Protein AF-A0A0S3UA49-F1 (afdb_monomer_lite)

Foldseek 3Di:
DPQDPLVVLCVLLVHDLPDDLVVLVVSLVVSLVVCVVVVNPVVNVVNVSSSVVSVVVCVVPPPDDDVLLVVLVVLVVVVVAADKDWDDDQLEIEIEGADPDDPVVVLLSVLSVLPDPDPSHQKYKYFHAVDPPRTPDIDMDGRDDCDPQCVDLLHLLNLVCLLVVQVVLLVVLVVCVVVVVCVPPQVLLLLQLLLVLLVLLQLLQQWDWDRDSQNDIDIDLDHDVCSLVVLLVVLVVQLVLCVVVVQVVSNVVSVVSNVSSCCNHPVDDSLVSVLSSLVRRLLSLAPVLLCLLLLLNGDGRVVVSSSPVSNVSPNSSSNSLNVSQVQLVCCVVVNDPDQADGPVPDNPHCPHSVNCCCVVVVQDPCNVSVVSNVSSVVSVVVSVVSSVVSNCVSCVVVCSNVVSDDD

Sequence (407 aa):
MNEMPLEQCYALLEVHPESSIADLDTAYSKKVMEKIQQGAKQEKVLLKAAYDRIREEIYRSTPSASPLVEQITKLLQQLDPEPFHVKLQADTIQIFFKTNSKADYADFIYQQLSGLELPEIKSIVIYGMRSTKSVIWKKQFEIDAISEDDCNPYSFKNRYILLLAFPVAICTSVLFQSLGFTRVLLFPFQLWVHEVGHAVVAWFSGRRAIPLPFGWTNVALERSLFVYFGILFLLGLLFYAGWKEKKRSTMIFAVICTILQFVMTWIQSAYHFEMWLSFGGIGGEFYLSALMIAGFYFQLPNYWRWDFWRYPFIIVGANTFWAAFSRWQQIKKGTESIPWGSLLFGDGDAGGDMNQLSEVYNWSDQKIIGTYNALGSTCFIILISLYIFFAIKHRRWIIDRISSKPL

Radius of gyration: 34.03 Å; chains: 1; bounding box: 88×43×89 Å

Secondary structure (DSSP, 8-state):
-PPPPHHHHHHHHT--TT--HHHHHHHHHHHHHHHHHTT-TTHHHHHHHHHHHHHHHHHHHS-S--HHHHHHHHHHHHT-PSSEEEEEETTEEEEEEE-SS-THHHHHHHHHHTTS--TT--EEEEEEEEETTEEEEEEEEE-----HHHH-TT-TT-HHHHHHHHHHHHHHHHHHHHTTHIIIIIHHHHHHHHHHHHHHHHHHTTEEEEEETTTEEEEEEEE-HHHHHHHHHHHHHHHHHHHHTT-HHHHHHHHHHHHHHHIIIIIS-HHHHHHHHHHHHHHHHHHHHHHHHHHTTS---GGG-HHHHHHHHHHHHHHHHHHHHHHHHHHHTTSS----SBTTTBTT-TTSHHHIIIIIT---HHHHHHHHHHHHHHHHHHHHHHHHHHHHHHHHHHHHHHTTS--

pLDDT: mean 89.66, std 11.5, range [32.97, 98.62]

Structure (mmCIF, N/CA/C/O backbone):
data_AF-A0A0S3UA49-F1
#
_entry.id   AF-A0A0S3UA49-F1
#
loop_
_atom_site.group_PDB
_atom_site.id
_atom_site.type_symbol
_atom_site.label_atom_id
_atom_site.label_alt_id
_atom_site.label_comp_id
_atom_site.label_asym_id
_atom_site.label_entity_id
_atom_site.label_seq_id
_atom_site.pdbx_PDB_ins_code
_atom_site.Cartn_x
_atom_site.Cartn_y
_atom_site.Cartn_z
_atom_site.occupancy
_atom_site.B_iso_or_equiv
_atom_site.auth_seq_id
_atom_site.auth_comp_id
_atom_site.auth_asym_id
_atom_site.auth_atom_id
_atom_site.pdbx_PDB_model_num
ATOM 1 N N . MET A 1 1 ? -48.559 12.223 52.505 1.00 51.22 1 MET A N 1
ATOM 2 C CA . MET A 1 1 ? -48.539 10.751 52.638 1.00 51.22 1 MET A CA 1
ATOM 3 C C . MET A 1 1 ? -47.518 10.447 53.711 1.00 51.22 1 MET A C 1
ATOM 5 O O . MET A 1 1 ? -46.383 10.865 53.538 1.00 51.22 1 MET A O 1
ATOM 9 N N . ASN A 1 2 ? -47.942 9.853 54.827 1.00 50.31 2 ASN A N 1
ATOM 10 C CA . ASN A 1 2 ? -47.048 9.465 55.921 1.00 50.31 2 ASN A CA 1
ATOM 11 C C . ASN A 1 2 ? -45.896 8.619 55.366 1.00 50.31 2 ASN A C 1
ATOM 13 O O . ASN A 1 2 ? -46.142 7.749 54.528 1.00 50.31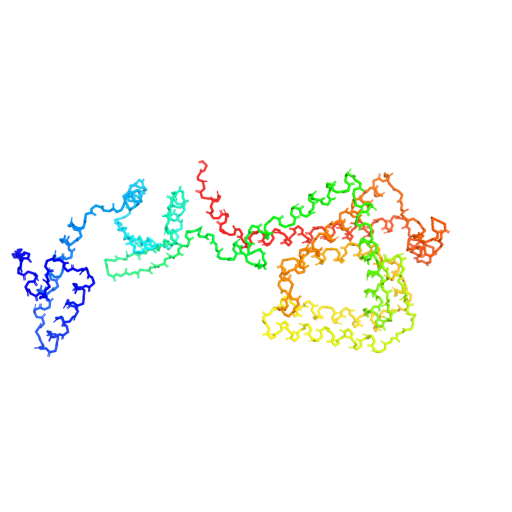 2 ASN A O 1
ATOM 17 N N . GLU A 1 3 ? -44.663 8.903 55.785 1.00 79.25 3 GLU A N 1
ATOM 18 C CA . GLU A 1 3 ? -43.505 8.102 55.393 1.00 79.25 3 GLU A CA 1
ATOM 19 C C . GLU A 1 3 ? -43.732 6.656 55.846 1.00 79.25 3 GLU A C 1
ATOM 21 O O . GLU A 1 3 ? -43.885 6.381 57.036 1.00 79.25 3 GLU A O 1
ATOM 26 N N . MET A 1 4 ? -43.823 5.739 54.882 1.00 90.62 4 MET A N 1
ATOM 27 C CA . MET A 1 4 ? -43.950 4.312 55.158 1.00 90.62 4 MET A CA 1
ATOM 28 C C . MET A 1 4 ? -42.634 3.837 55.803 1.00 90.62 4 MET A C 1
ATOM 30 O O . MET A 1 4 ? -41.568 4.111 55.239 1.00 90.62 4 MET A O 1
ATOM 34 N N . PRO A 1 5 ? -42.670 3.157 56.964 1.00 95.19 5 PRO A N 1
ATOM 35 C CA . PRO A 1 5 ? -41.487 2.558 57.570 1.00 95.19 5 PRO A CA 1
ATOM 36 C C . PRO A 1 5 ? -40.769 1.633 56.585 1.00 95.19 5 PRO A C 1
ATOM 38 O O . PRO A 1 5 ? -41.410 0.901 55.832 1.00 95.19 5 PRO A O 1
ATOM 41 N N . LEU A 1 6 ? -39.436 1.640 56.605 1.00 94.38 6 LEU A N 1
ATOM 42 C CA . LEU A 1 6 ? -38.617 0.902 55.641 1.00 94.38 6 LEU A CA 1
ATOM 43 C C . LEU A 1 6 ? -38.917 -0.611 55.646 1.00 94.38 6 LEU A C 1
ATOM 45 O O . LEU A 1 6 ? -39.001 -1.238 54.593 1.00 94.38 6 LEU A O 1
ATOM 49 N N . GLU A 1 7 ? -39.169 -1.170 56.830 1.00 95.69 7 GLU A N 1
ATOM 50 C CA . GLU A 1 7 ? -39.585 -2.564 57.027 1.00 95.69 7 GLU A CA 1
ATOM 51 C C . GLU A 1 7 ? -40.903 -2.886 56.309 1.00 95.69 7 GLU A C 1
ATOM 53 O O . GLU A 1 7 ? -41.040 -3.949 55.704 1.00 95.69 7 GLU A O 1
ATOM 58 N N . GLN A 1 8 ? -41.856 -1.946 56.304 1.00 96.12 8 GLN A N 1
ATOM 59 C CA . GLN A 1 8 ? -43.115 -2.111 55.575 1.00 96.12 8 GLN A CA 1
ATOM 60 C C . GLN A 1 8 ? -42.888 -2.085 54.066 1.00 96.12 8 GLN A C 1
ATOM 62 O O . GLN A 1 8 ? -43.547 -2.831 53.349 1.00 96.12 8 GLN A O 1
ATOM 67 N N . CYS A 1 9 ? -41.942 -1.282 53.574 1.00 96.50 9 CYS A N 1
ATOM 68 C CA . CYS A 1 9 ? -41.587 -1.282 52.158 1.00 96.50 9 CYS A CA 1
ATOM 69 C C . CYS A 1 9 ? -41.008 -2.641 51.727 1.00 96.50 9 CYS A C 1
ATOM 71 O O . CYS A 1 9 ? -41.436 -3.180 50.703 1.00 96.50 9 CYS A O 1
ATOM 73 N N . TYR A 1 10 ? -40.081 -3.209 52.511 1.00 96.25 10 TYR A N 1
ATOM 74 C CA . TYR A 1 10 ? -39.505 -4.537 52.253 1.00 96.25 10 TYR A CA 1
ATOM 75 C C . TYR A 1 10 ? -40.566 -5.640 52.288 1.00 96.25 10 TYR A C 1
ATOM 77 O O . TYR A 1 10 ? -40.627 -6.461 51.373 1.00 96.25 10 TYR A O 1
ATOM 85 N N . ALA A 1 11 ? -41.459 -5.609 53.282 1.00 96.56 11 ALA A N 1
ATOM 86 C CA . ALA A 1 11 ? -42.574 -6.547 53.375 1.00 96.56 11 ALA A CA 1
ATOM 87 C C . ALA A 1 11 ? -43.544 -6.422 52.186 1.00 96.56 11 ALA A C 1
ATOM 89 O O . ALA A 1 11 ? -43.982 -7.434 51.645 1.00 96.56 11 ALA A O 1
ATOM 90 N N . LEU A 1 12 ? -43.844 -5.197 51.736 1.00 96.56 12 LEU A N 1
ATOM 91 C CA . LEU A 1 12 ? -44.766 -4.946 50.623 1.00 96.56 12 LEU A CA 1
ATOM 92 C C . LEU A 1 12 ? -44.251 -5.518 49.294 1.00 96.56 12 LEU A C 1
ATOM 94 O O . LEU A 1 12 ? -45.041 -5.96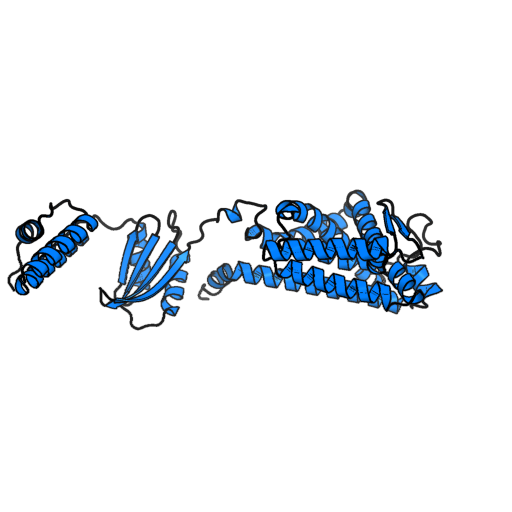4 48.459 1.00 96.56 12 LEU A O 1
ATOM 98 N N . LEU A 1 13 ? -42.933 -5.487 49.086 1.00 96.31 13 LEU A N 1
ATOM 99 C CA . LEU A 1 13 ? -42.292 -6.021 47.885 1.00 96.31 13 LEU A CA 1
ATOM 100 C C . LEU A 1 13 ? -41.832 -7.476 48.040 1.00 96.31 13 LEU A C 1
ATOM 102 O O . LEU A 1 13 ? -41.443 -8.071 47.039 1.00 96.31 13 LEU A O 1
ATOM 106 N N . GLU A 1 14 ? -41.935 -8.052 49.242 1.00 96.75 14 GLU A N 1
ATOM 107 C CA . GLU A 1 14 ? -41.420 -9.385 49.595 1.00 96.75 14 GLU A CA 1
ATOM 108 C C . GLU A 1 14 ? -39.914 -9.523 49.302 1.00 96.75 14 GLU A C 1
ATOM 110 O O . GLU A 1 14 ? -39.449 -10.529 48.769 1.00 96.75 14 GLU A O 1
ATOM 115 N N . VAL A 1 15 ? -39.144 -8.482 49.635 1.00 96.56 15 VAL A N 1
ATOM 116 C CA . VAL A 1 15 ? -37.699 -8.395 49.379 1.00 96.56 15 VAL A CA 1
ATOM 117 C C . VAL A 1 15 ? -36.949 -8.350 50.710 1.00 96.56 15 VAL A C 1
ATOM 119 O O . VAL A 1 15 ? -37.355 -7.636 51.623 1.00 96.56 15 VAL A O 1
ATOM 122 N N . HIS A 1 16 ? -35.853 -9.101 50.835 1.00 95.00 16 HIS A N 1
ATOM 123 C CA . HIS A 1 16 ? -35.013 -9.089 52.039 1.00 95.00 16 HIS A CA 1
ATOM 124 C C . HIS A 1 16 ? -34.188 -7.784 52.116 1.00 95.00 16 HIS A C 1
ATOM 126 O O . HIS A 1 16 ? -33.762 -7.307 51.061 1.00 95.00 16 HIS A O 1
ATOM 132 N N . PRO A 1 17 ? -33.883 -7.228 53.307 1.00 92.94 17 PRO A N 1
ATOM 133 C CA . PRO A 1 17 ? -33.062 -6.015 53.445 1.00 92.94 17 PRO A CA 1
ATOM 134 C C . PRO A 1 17 ? -31.682 -6.072 52.769 1.00 92.94 17 PRO A C 1
ATOM 136 O O . PRO A 1 17 ? -31.127 -5.041 52.411 1.00 92.94 17 PRO A O 1
ATOM 139 N N . GLU A 1 18 ? -31.147 -7.276 52.563 1.00 89.62 18 GLU A N 1
ATOM 140 C CA . GLU A 1 18 ? -29.844 -7.521 51.920 1.00 89.62 18 GLU A CA 1
ATOM 141 C C . GLU A 1 18 ? -29.938 -7.780 50.404 1.00 89.62 18 GLU A C 1
ATOM 143 O O . GLU A 1 18 ? -28.960 -8.175 49.772 1.00 89.62 18 GLU A O 1
ATOM 148 N N . SER A 1 19 ? -31.117 -7.614 49.803 1.00 88.31 19 SER A N 1
ATOM 149 C CA . SER A 1 19 ? -31.326 -7.956 48.392 1.00 88.31 19 SER A CA 1
ATOM 150 C C . SER A 1 19 ? -30.636 -6.968 47.453 1.00 88.31 19 SER A C 1
ATOM 152 O O . SER A 1 19 ? -30.579 -5.765 47.718 1.00 88.31 19 SER A O 1
ATOM 154 N N . SER A 1 20 ? -30.160 -7.458 46.306 1.00 87.38 20 SER A N 1
ATOM 155 C CA . SER A 1 20 ? -29.539 -6.596 45.302 1.00 87.38 20 SER A CA 1
ATOM 156 C C . SER A 1 20 ? -30.573 -5.691 44.612 1.00 87.38 20 SER A C 1
ATOM 158 O O . SER A 1 20 ? -31.773 -5.972 44.595 1.00 87.38 20 SER A O 1
ATOM 160 N N . ILE A 1 21 ? -30.111 -4.617 43.958 1.00 84.19 21 ILE A N 1
ATOM 161 C CA . ILE A 1 21 ? -30.983 -3.751 43.137 1.00 84.19 21 ILE A CA 1
ATOM 162 C C . ILE A 1 21 ? -31.698 -4.565 42.042 1.00 84.19 21 ILE A C 1
ATOM 164 O O . ILE A 1 21 ? -32.850 -4.285 41.725 1.00 84.19 21 ILE A O 1
ATOM 168 N N . ALA A 1 22 ? -31.041 -5.588 41.485 1.00 78.88 22 ALA A N 1
ATOM 169 C CA . ALA A 1 22 ? -31.638 -6.442 40.460 1.00 78.88 22 ALA A CA 1
ATOM 170 C C . ALA A 1 22 ? -32.787 -7.299 41.019 1.00 78.88 22 ALA A C 1
ATOM 172 O O . ALA A 1 22 ? -33.819 -7.461 40.360 1.00 78.88 22 ALA A O 1
ATOM 173 N N . ASP A 1 23 ? -32.641 -7.795 42.248 1.00 87.38 23 ASP A N 1
ATOM 174 C CA . ASP A 1 23 ? -33.689 -8.551 42.939 1.00 87.38 23 ASP A CA 1
ATOM 175 C C . ASP A 1 23 ? -34.878 -7.644 43.269 1.00 87.38 23 ASP A C 1
ATOM 177 O O . ASP A 1 23 ? -36.029 -8.017 43.034 1.00 87.38 23 ASP A O 1
ATOM 181 N N . LEU A 1 24 ? -34.604 -6.411 43.711 1.00 93.94 24 LEU A N 1
ATOM 182 C CA . LEU A 1 24 ? -35.623 -5.391 43.954 1.00 93.94 24 LEU A CA 1
ATOM 183 C C . LEU A 1 24 ? -36.402 -5.036 42.675 1.00 93.94 24 LEU A C 1
ATOM 185 O O . LEU A 1 24 ? -37.633 -4.977 42.699 1.00 93.94 24 LEU A O 1
ATOM 189 N N . ASP A 1 25 ? -35.707 -4.824 41.552 1.00 87.69 25 ASP A N 1
ATOM 190 C CA . ASP A 1 25 ? -36.321 -4.528 40.249 1.00 87.69 25 ASP A CA 1
ATOM 191 C C . ASP A 1 25 ? -37.218 -5.681 39.771 1.00 87.69 25 ASP A C 1
ATOM 193 O O . ASP A 1 25 ? -38.322 -5.461 39.251 1.00 87.69 25 ASP A O 1
ATOM 197 N N . THR A 1 26 ? -36.763 -6.917 39.984 1.00 89.19 26 THR A N 1
ATOM 198 C CA . THR A 1 26 ? -37.496 -8.135 39.625 1.00 89.19 26 THR A CA 1
ATOM 199 C C . THR A 1 26 ? -38.751 -8.292 40.482 1.00 89.19 26 THR A C 1
ATOM 201 O O . THR A 1 26 ? -39.846 -8.493 39.945 1.00 89.19 26 THR A O 1
ATOM 204 N N . ALA A 1 27 ? -38.624 -8.132 41.801 1.00 94.44 27 ALA A N 1
ATOM 205 C CA . ALA A 1 27 ? -39.733 -8.226 42.744 1.00 94.44 27 ALA A CA 1
ATOM 206 C C . ALA A 1 27 ? -40.791 -7.142 42.497 1.00 94.44 27 ALA A C 1
ATOM 208 O O . ALA A 1 27 ? -41.986 -7.438 42.421 1.00 94.44 27 ALA A O 1
ATOM 209 N N . TYR A 1 28 ? -40.359 -5.900 42.261 1.00 96.75 28 TYR A N 1
ATOM 210 C CA . TYR A 1 28 ? -41.252 -4.803 41.898 1.00 96.75 28 TYR A CA 1
ATOM 211 C C . TYR A 1 28 ? -42.020 -5.092 40.608 1.00 96.75 28 TYR A C 1
ATOM 213 O O . TYR A 1 28 ? -43.247 -4.971 40.574 1.00 96.75 28 TYR A O 1
ATOM 221 N N . SER A 1 29 ? -41.321 -5.519 39.554 1.00 90.88 29 SER A N 1
ATOM 222 C CA . SER A 1 29 ? -41.944 -5.829 38.264 1.00 90.88 29 SER A CA 1
ATOM 223 C C . SER A 1 29 ? -42.976 -6.950 38.394 1.00 90.88 29 SER A C 1
ATOM 225 O O . SER A 1 29 ? -44.087 -6.829 37.872 1.00 90.88 29 SER A O 1
ATOM 227 N N . LYS A 1 30 ? -42.652 -8.003 39.157 1.00 96.12 30 LYS A N 1
ATOM 228 C CA . LYS A 1 30 ? -43.561 -9.116 39.449 1.00 96.12 30 LYS A CA 1
ATOM 229 C C . LYS A 1 30 ? -44.818 -8.642 40.189 1.00 96.12 30 LYS A C 1
ATOM 231 O O . LYS A 1 30 ? -45.927 -8.875 39.706 1.00 96.12 30 LYS A O 1
ATOM 236 N N . LYS A 1 31 ? -44.664 -7.906 41.296 1.00 96.19 31 LYS A N 1
ATOM 237 C CA . LYS A 1 31 ? -45.794 -7.400 42.097 1.00 96.19 31 LYS A CA 1
ATOM 238 C C . LYS A 1 31 ? -46.681 -6.437 41.320 1.00 96.19 31 LYS A C 1
ATOM 240 O O . LYS A 1 31 ? -47.905 -6.510 41.408 1.00 96.19 31 LYS A O 1
ATOM 245 N N . VAL A 1 32 ? -46.094 -5.555 40.513 1.00 95.62 32 VAL A N 1
ATOM 246 C CA . VAL A 1 32 ? -46.871 -4.643 39.664 1.00 95.62 32 VAL A CA 1
ATOM 247 C C . VAL A 1 32 ? -47.720 -5.418 38.654 1.00 95.62 32 VAL A C 1
ATOM 249 O O . VAL A 1 32 ? -48.882 -5.063 38.459 1.00 95.62 32 VAL A O 1
ATOM 252 N N . MET A 1 33 ? -47.186 -6.478 38.041 1.00 92.88 33 MET A N 1
ATOM 253 C CA . MET A 1 33 ? -47.937 -7.302 37.086 1.00 92.88 33 MET A CA 1
ATOM 254 C C . MET A 1 33 ? -49.081 -8.076 37.753 1.00 92.88 33 MET A C 1
ATOM 256 O O . MET A 1 33 ? -50.195 -8.064 37.228 1.00 92.88 33 MET A O 1
ATOM 260 N N . GLU A 1 34 ? -48.852 -8.662 38.931 1.00 95.25 34 GLU A N 1
ATOM 261 C CA . GLU A 1 34 ? -49.897 -9.329 39.727 1.00 95.25 34 GLU A CA 1
ATOM 262 C C . GLU A 1 34 ? -51.054 -8.367 40.052 1.00 95.25 34 GLU A C 1
ATOM 264 O O . GLU A 1 34 ? -52.226 -8.691 39.853 1.00 95.25 34 GLU A O 1
ATOM 269 N N . LYS A 1 35 ? -50.743 -7.134 40.474 1.00 93.94 35 LYS A N 1
ATOM 270 C CA . LYS A 1 35 ? -51.767 -6.128 40.807 1.00 93.94 35 LYS A CA 1
ATOM 271 C C . LYS A 1 35 ? -52.498 -5.564 39.594 1.00 93.94 35 LYS A C 1
ATOM 273 O O . LYS A 1 35 ? -53.674 -5.212 39.704 1.00 93.94 35 LYS A O 1
ATOM 278 N N . ILE A 1 36 ? -51.850 -5.516 38.430 1.00 91.50 36 ILE A N 1
ATOM 279 C CA . ILE A 1 36 ? -52.516 -5.174 37.166 1.00 91.50 36 ILE A CA 1
ATOM 280 C C . ILE A 1 36 ? -53.540 -6.251 36.793 1.00 91.50 36 ILE A C 1
ATOM 282 O O . ILE A 1 36 ? -54.664 -5.900 36.437 1.00 91.50 36 ILE A O 1
ATOM 286 N N . GLN A 1 37 ? -53.193 -7.535 36.926 1.00 92.94 37 GLN A N 1
ATOM 287 C CA . GLN A 1 37 ? -54.120 -8.643 36.659 1.00 92.94 37 GLN A CA 1
ATOM 288 C C . GLN A 1 37 ? -55.330 -8.633 37.605 1.00 92.94 37 GLN A C 1
ATOM 290 O O . GLN A 1 37 ? -56.436 -8.966 37.193 1.00 92.94 37 GLN A O 1
ATOM 295 N N . GLN A 1 38 ? -55.138 -8.183 38.846 1.00 94.94 38 GLN A N 1
ATOM 296 C CA . GLN A 1 38 ? -56.198 -8.050 39.854 1.00 94.94 38 GLN A CA 1
ATOM 297 C C . GLN A 1 38 ? -57.037 -6.762 39.718 1.00 94.94 38 GLN A C 1
ATOM 299 O O . GLN A 1 38 ? -57.976 -6.560 40.482 1.00 94.94 38 GLN A O 1
ATOM 304 N N . GLY A 1 39 ? -56.712 -5.858 38.784 1.00 93.00 39 GLY A N 1
ATOM 305 C CA . GLY A 1 39 ? -57.428 -4.585 38.607 1.00 93.00 39 GLY A CA 1
ATOM 306 C C . GLY A 1 39 ? -57.184 -3.538 39.710 1.00 93.00 39 GLY A C 1
ATOM 307 O O . GLY A 1 39 ? -57.830 -2.487 39.719 1.00 93.00 39 GLY A O 1
ATOM 308 N N . ALA A 1 40 ? -56.228 -3.767 40.613 1.00 91.94 40 ALA A N 1
ATOM 309 C CA . ALA A 1 40 ? -55.968 -2.936 41.790 1.00 91.94 40 ALA A CA 1
ATOM 310 C C . ALA A 1 40 ? -55.097 -1.702 41.463 1.00 91.94 40 ALA A C 1
ATOM 312 O O . ALA A 1 40 ? -53.922 -1.611 41.823 1.00 91.94 40 ALA A O 1
ATOM 313 N N . LYS A 1 41 ? -55.669 -0.707 40.768 1.00 86.88 41 LYS A N 1
ATOM 314 C CA . LYS A 1 41 ? -54.930 0.497 40.321 1.00 86.88 41 LYS A CA 1
ATOM 315 C C . LYS A 1 41 ? -54.324 1.333 41.459 1.00 86.88 41 LYS A C 1
ATOM 317 O O . LYS A 1 41 ? -53.278 1.944 41.250 1.00 86.88 41 LYS A O 1
ATOM 322 N N . GLN A 1 42 ? -54.955 1.377 42.634 1.00 88.25 42 GLN A N 1
ATOM 323 C CA . GLN A 1 42 ? -54.483 2.187 43.768 1.00 88.25 42 GLN A CA 1
ATOM 324 C C . GLN A 1 42 ? -53.222 1.600 44.425 1.00 88.25 42 GLN A C 1
ATOM 326 O O . GLN A 1 42 ? -52.320 2.346 44.804 1.00 88.25 42 GLN A O 1
ATOM 331 N N . GLU A 1 43 ? -53.089 0.272 44.461 1.00 91.62 43 GLU A N 1
ATOM 332 C CA . GLU A 1 43 ? -51.942 -0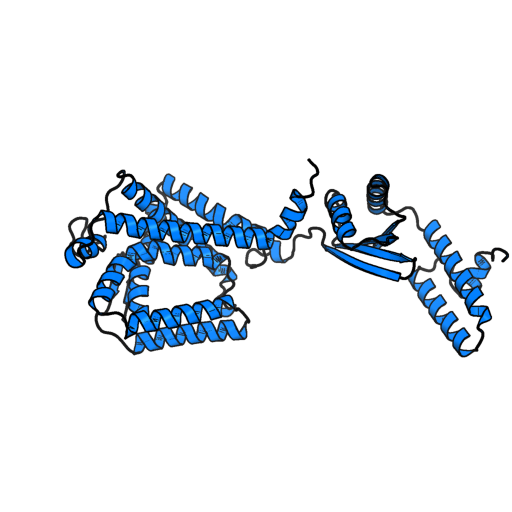.413 45.074 1.00 91.62 43 GLU A CA 1
ATOM 333 C C . GLU A 1 43 ? -50.639 -0.207 44.292 1.00 91.62 43 GLU A C 1
ATOM 335 O O . GLU A 1 43 ? -49.551 -0.208 44.866 1.00 91.62 43 GLU A O 1
ATOM 340 N N . LYS A 1 44 ? -50.732 0.086 42.989 1.00 92.44 44 LYS A N 1
ATOM 341 C CA . LYS A 1 44 ? -49.569 0.432 42.161 1.00 92.44 44 LYS A CA 1
ATOM 342 C C . LYS A 1 44 ? -48.832 1.672 42.675 1.00 92.44 44 LYS A C 1
ATOM 344 O O . LYS A 1 44 ? -47.611 1.754 42.545 1.00 92.44 44 LYS A O 1
ATOM 349 N N . VAL A 1 45 ? -49.561 2.642 43.232 1.00 92.06 45 VAL A N 1
ATOM 350 C CA . VAL A 1 45 ? -48.964 3.871 43.774 1.00 92.06 45 VAL A CA 1
ATOM 351 C C . VAL A 1 45 ? -48.159 3.555 45.036 1.00 92.06 45 VAL A C 1
ATOM 353 O O . VAL A 1 45 ? -47.043 4.050 45.176 1.00 92.06 45 VAL A O 1
ATOM 356 N N . LEU A 1 46 ? -48.679 2.671 45.894 1.00 94.19 46 LEU A N 1
ATOM 357 C CA . LEU A 1 46 ? -48.003 2.217 47.113 1.00 94.19 46 LEU A CA 1
ATOM 358 C C . LEU A 1 46 ? -46.761 1.376 46.798 1.00 94.19 46 LEU A C 1
ATOM 360 O O . LEU A 1 46 ? -45.693 1.663 47.328 1.00 94.19 46 LEU A O 1
ATOM 364 N N . LEU A 1 47 ? -46.868 0.418 45.869 1.00 95.75 47 LEU A N 1
ATOM 365 C CA . LEU A 1 47 ? -45.730 -0.394 45.417 1.00 95.75 47 LEU A CA 1
ATOM 366 C C . LEU A 1 47 ? -44.609 0.467 44.837 1.00 95.75 47 LEU A C 1
ATOM 368 O O . LEU A 1 47 ? -43.434 0.211 45.081 1.00 95.75 47 LEU A O 1
ATOM 372 N N . LYS A 1 48 ? -44.965 1.504 44.070 1.00 94.62 48 LYS A N 1
ATOM 373 C CA . LYS A 1 48 ? -43.984 2.437 43.515 1.00 94.62 48 LYS A CA 1
ATOM 374 C C . LYS A 1 48 ? -43.305 3.259 44.613 1.00 94.62 48 LYS A C 1
ATOM 376 O O . LYS A 1 48 ? -42.091 3.397 44.572 1.00 94.62 48 LYS A O 1
ATOM 381 N N . ALA A 1 49 ? -44.063 3.768 45.583 1.00 93.75 49 ALA A N 1
ATOM 382 C CA . ALA A 1 49 ? -43.498 4.518 46.703 1.00 93.75 49 ALA A CA 1
ATOM 383 C C . ALA A 1 49 ? -42.551 3.653 47.556 1.00 93.75 49 ALA A C 1
ATOM 385 O O . ALA A 1 49 ? -41.469 4.111 47.915 1.00 93.75 49 ALA A O 1
ATOM 386 N N . ALA A 1 50 ? -42.920 2.393 47.819 1.00 95.00 50 ALA A N 1
ATOM 387 C CA . ALA A 1 50 ? -42.068 1.434 48.521 1.00 95.00 50 ALA A CA 1
ATOM 388 C C . ALA A 1 50 ? -40.784 1.127 47.739 1.00 95.00 50 ALA A C 1
ATOM 390 O O . ALA A 1 50 ? -39.695 1.171 48.304 1.00 95.00 50 ALA A O 1
ATOM 391 N N . TYR A 1 51 ? -40.903 0.885 46.430 1.00 95.31 51 TYR A N 1
ATOM 392 C CA . TYR A 1 51 ? -39.759 0.649 45.550 1.00 95.31 51 TYR A CA 1
ATOM 393 C C . TYR A 1 51 ? -38.800 1.843 45.524 1.00 95.31 51 TYR A C 1
ATOM 395 O O . TYR A 1 51 ? -37.604 1.663 45.735 1.00 95.31 51 TYR A O 1
ATOM 403 N N . ASP A 1 52 ? -39.320 3.057 45.315 1.00 90.12 52 ASP A N 1
ATOM 404 C CA . ASP A 1 52 ? -38.507 4.273 45.250 1.00 90.12 52 ASP A CA 1
ATOM 405 C C . ASP A 1 52 ? -37.766 4.506 46.591 1.00 90.12 52 ASP A C 1
ATOM 407 O O . ASP A 1 52 ? -36.585 4.853 46.584 1.00 90.12 52 ASP A O 1
ATOM 411 N N . ARG A 1 53 ? -38.408 4.216 47.737 1.00 92.31 53 ARG A N 1
ATOM 412 C CA . ARG A 1 53 ? -37.814 4.360 49.080 1.00 92.31 53 ARG A CA 1
ATOM 413 C C . ARG A 1 53 ? -36.735 3.318 49.391 1.00 92.31 53 ARG A C 1
ATOM 415 O O . ARG A 1 53 ? -35.676 3.688 49.885 1.00 92.31 53 ARG A O 1
ATOM 422 N N . ILE A 1 54 ? -36.978 2.033 49.107 1.00 92.75 54 ILE A N 1
ATOM 423 C CA . ILE A 1 54 ? -35.961 0.979 49.297 1.00 92.75 54 ILE A CA 1
ATOM 424 C C . ILE A 1 54 ? -34.765 1.252 48.397 1.00 92.75 54 ILE A C 1
ATOM 426 O O . ILE A 1 54 ? -33.620 1.133 48.817 1.00 92.75 54 ILE A O 1
ATOM 430 N N . ARG A 1 55 ? -35.028 1.662 47.157 1.00 89.50 55 ARG A N 1
ATOM 431 C CA . ARG A 1 55 ? -33.981 1.994 46.203 1.00 89.50 55 ARG A CA 1
ATOM 432 C C . ARG A 1 55 ? -33.117 3.155 46.699 1.00 89.50 55 ARG A C 1
ATOM 434 O O . ARG A 1 55 ? -31.899 3.057 46.603 1.00 89.50 55 ARG A O 1
ATOM 441 N N . GLU A 1 56 ? -33.712 4.212 47.258 1.00 84.00 56 GLU A N 1
ATOM 442 C CA . GLU A 1 56 ? -32.963 5.291 47.924 1.00 84.00 56 GLU A CA 1
ATOM 443 C C . GLU A 1 56 ? -32.094 4.781 49.079 1.00 84.00 56 GLU A C 1
ATOM 445 O O . GLU A 1 56 ? -30.936 5.186 49.181 1.00 84.00 56 GLU A O 1
ATOM 450 N N . GLU A 1 57 ? -32.612 3.885 49.921 1.00 87.81 57 GLU A N 1
ATOM 451 C CA . GLU A 1 57 ? -31.848 3.349 51.051 1.00 87.81 57 GLU A CA 1
ATOM 452 C C . GLU A 1 57 ? -30.694 2.454 50.599 1.00 87.81 57 GLU A C 1
ATOM 454 O O . GLU A 1 57 ? -29.583 2.592 51.102 1.00 87.81 57 GLU A O 1
ATOM 459 N N . ILE A 1 58 ? -30.908 1.580 49.612 1.00 82.50 58 ILE A N 1
ATOM 460 C CA . ILE A 1 58 ? -29.836 0.761 49.031 1.00 82.50 58 ILE A CA 1
ATOM 461 C C . ILE A 1 58 ? -28.751 1.669 48.440 1.00 82.50 58 ILE A C 1
ATOM 463 O O . ILE A 1 58 ? -27.563 1.432 48.648 1.00 82.50 58 ILE A O 1
ATOM 467 N N . TYR A 1 59 ? -29.130 2.761 47.767 1.00 73.75 59 TYR A N 1
ATOM 468 C CA . TYR A 1 59 ? -28.156 3.739 47.276 1.00 73.75 59 TYR A CA 1
ATOM 469 C C . TYR A 1 59 ? -27.399 4.462 48.396 1.00 73.75 59 TYR A C 1
ATOM 471 O O . TYR A 1 59 ? -26.222 4.759 48.215 1.00 73.75 59 TYR A O 1
ATOM 479 N N . ARG A 1 60 ? -28.041 4.744 49.537 1.00 74.44 60 ARG A N 1
ATOM 480 C CA . ARG A 1 60 ? -27.386 5.361 50.704 1.00 74.44 60 ARG A CA 1
ATOM 481 C C . ARG A 1 60 ? -26.482 4.397 51.472 1.00 74.44 60 ARG A C 1
ATOM 483 O O . ARG A 1 60 ? -25.469 4.830 52.009 1.00 74.44 60 ARG A O 1
ATOM 490 N N . SER A 1 61 ? -26.859 3.123 51.538 1.00 69.31 61 SER A N 1
ATOM 491 C CA . SER A 1 61 ? -26.184 2.082 52.324 1.00 69.31 61 SER A CA 1
ATOM 492 C C . SER A 1 61 ? -25.101 1.331 51.552 1.00 69.31 61 SER A C 1
ATOM 494 O O . SER A 1 61 ? -24.250 0.704 52.178 1.00 69.31 61 SER A O 1
ATOM 496 N N . THR A 1 62 ? -25.076 1.422 50.217 1.00 61.22 62 THR A N 1
ATOM 497 C CA . THR A 1 62 ? -23.949 0.922 49.419 1.00 61.22 62 THR A CA 1
ATOM 498 C C . THR A 1 62 ? -22.699 1.714 49.822 1.00 61.22 62 THR A C 1
ATOM 500 O O . THR A 1 62 ? -22.656 2.921 49.563 1.00 61.22 62 THR A O 1
ATOM 503 N N . PRO A 1 63 ? -21.692 1.089 50.469 1.00 51.41 63 PRO A N 1
ATOM 504 C CA . PRO A 1 63 ? -20.525 1.799 50.963 1.00 51.41 63 PRO A CA 1
ATOM 505 C C . PRO A 1 63 ? -19.861 2.550 49.818 1.00 51.41 63 PRO A C 1
ATOM 507 O O . PRO A 1 63 ? -19.542 1.954 48.789 1.00 51.41 63 PRO A O 1
ATOM 510 N N . SER A 1 64 ? -19.729 3.861 50.031 1.00 49.62 64 SER A N 1
ATOM 511 C CA . SER A 1 64 ? -18.836 4.808 49.369 1.00 49.62 64 SER A CA 1
ATOM 512 C C . SER A 1 64 ? -18.124 4.225 48.154 1.00 49.62 64 SER A C 1
ATOM 514 O O . SER A 1 64 ? -17.101 3.560 48.298 1.00 49.62 64 SER A O 1
ATOM 516 N N . ALA A 1 65 ? -18.718 4.492 46.987 1.00 57.97 65 ALA A N 1
ATOM 517 C CA . ALA A 1 65 ? -18.072 4.685 45.697 1.00 57.97 65 ALA A CA 1
ATOM 518 C C . ALA A 1 65 ? -16.623 4.182 45.637 1.00 57.97 65 ALA A C 1
ATOM 520 O O . ALA A 1 65 ? -15.748 4.761 46.279 1.00 57.97 65 ALA A O 1
ATOM 521 N N . SER A 1 66 ? -16.372 3.162 44.801 1.00 72.56 66 SER A N 1
ATOM 522 C CA . SER A 1 66 ? -15.017 2.831 44.332 1.00 72.56 66 SER A CA 1
ATOM 523 C C . SER A 1 66 ? -14.196 4.127 44.210 1.00 72.56 66 SER A C 1
ATOM 525 O O . SER A 1 66 ? -14.736 5.092 43.658 1.00 72.56 66 SER A O 1
ATOM 527 N N . PRO A 1 67 ? -12.948 4.196 44.711 1.00 82.19 67 PRO A N 1
ATOM 528 C CA . PRO A 1 67 ? -12.140 5.422 44.708 1.00 82.19 67 PRO A CA 1
ATOM 529 C C . PRO A 1 67 ? -12.149 6.144 43.352 1.00 82.19 67 PRO A C 1
ATOM 531 O O . PRO A 1 67 ? -12.107 7.369 43.270 1.00 82.19 67 PRO A O 1
ATOM 534 N N . LEU A 1 68 ? -12.286 5.364 42.282 1.00 82.00 68 LEU A N 1
ATOM 535 C CA . LEU A 1 68 ? -12.440 5.794 40.902 1.00 82.00 68 LEU A CA 1
ATOM 536 C C . LEU A 1 68 ? -13.746 6.574 40.634 1.00 82.00 68 LEU A C 1
ATOM 538 O O . LEU A 1 68 ? -13.723 7.623 39.998 1.00 82.00 68 LEU A O 1
ATOM 542 N N . VAL A 1 69 ? -14.887 6.116 41.158 1.00 85.75 69 VAL A N 1
ATOM 543 C CA . VAL A 1 69 ? -16.171 6.839 41.098 1.00 85.75 69 VAL A CA 1
ATOM 544 C C . VAL A 1 69 ? -16.090 8.148 41.883 1.00 85.75 69 VAL A C 1
ATOM 546 O O . VAL A 1 69 ? -16.626 9.154 41.422 1.00 85.75 69 VAL A O 1
ATOM 549 N N . GLU A 1 70 ? -15.395 8.177 43.023 1.00 87.12 70 GLU A N 1
ATOM 550 C CA . GLU A 1 70 ? -15.196 9.412 43.789 1.00 87.12 70 GLU A CA 1
ATOM 551 C C . GLU A 1 70 ? -14.308 10.414 43.031 1.00 87.12 70 GLU A C 1
ATOM 553 O O . GLU A 1 70 ? -14.664 11.588 42.927 1.00 87.12 70 GLU A O 1
ATOM 558 N N . GLN A 1 71 ? -13.200 9.958 42.435 1.00 88.12 71 GLN A N 1
ATOM 559 C CA . GLN A 1 71 ? -12.334 10.793 41.591 1.00 88.12 71 GLN A CA 1
ATOM 560 C C . GLN A 1 71 ? -13.093 11.383 40.398 1.00 88.12 71 GLN A C 1
ATOM 562 O O . GLN A 1 71 ? -13.014 12.586 40.150 1.00 88.12 71 GLN A O 1
ATOM 567 N N . ILE A 1 72 ? -13.881 10.562 39.701 1.00 88.50 72 ILE A N 1
ATOM 568 C CA . ILE A 1 72 ? -14.709 11.012 38.577 1.00 88.50 72 ILE A CA 1
ATOM 569 C C . ILE A 1 72 ? -15.771 11.997 39.049 1.00 88.50 72 ILE A C 1
ATOM 571 O O . ILE A 1 72 ? -15.991 13.015 38.403 1.00 88.50 72 ILE A O 1
ATOM 575 N N . THR A 1 73 ? -16.413 11.730 40.185 1.00 88.75 73 THR A N 1
ATOM 576 C CA . THR A 1 73 ? -17.426 12.631 40.742 1.00 88.75 73 THR A CA 1
ATOM 577 C C . THR A 1 73 ? -16.817 13.982 41.110 1.00 88.75 73 THR A C 1
ATOM 579 O O . THR A 1 73 ? -17.414 15.004 40.791 1.00 88.75 73 THR A O 1
ATOM 582 N N . LYS A 1 74 ? -15.614 14.009 41.701 1.00 90.19 74 LYS A N 1
ATOM 583 C CA . LYS A 1 74 ? -14.877 15.250 41.998 1.00 90.19 74 LYS A CA 1
ATOM 584 C C . LYS A 1 74 ? -14.510 16.017 40.730 1.00 90.19 74 LYS A C 1
ATOM 586 O O . LYS A 1 74 ? -14.736 17.222 40.679 1.00 90.19 74 LYS A O 1
ATOM 591 N N . LEU A 1 75 ? -13.995 15.332 39.706 1.00 88.94 75 LEU A N 1
ATOM 592 C CA . LEU A 1 75 ? -13.684 15.956 38.417 1.00 88.94 75 LEU A CA 1
ATOM 593 C C . LEU A 1 75 ? -14.946 16.549 37.780 1.00 88.94 75 LEU A C 1
ATOM 595 O O . LEU A 1 75 ? -14.943 17.696 37.348 1.00 88.94 75 LEU A O 1
ATOM 599 N N . LEU A 1 76 ? -16.043 15.788 37.758 1.00 89.25 76 LEU A N 1
ATOM 600 C CA . LEU A 1 76 ? -17.312 16.257 37.214 1.00 89.25 76 LEU A CA 1
ATOM 601 C C . LEU A 1 76 ? -17.860 17.436 38.017 1.00 89.25 76 LEU A C 1
ATOM 603 O O . LEU A 1 76 ? -18.275 18.402 37.404 1.00 89.25 76 LEU A O 1
ATOM 607 N N . GLN A 1 77 ? -17.800 17.429 39.352 1.00 88.75 77 GLN A N 1
ATOM 608 C CA . GLN A 1 77 ? -18.217 18.572 40.180 1.00 88.75 77 GLN A CA 1
ATOM 609 C C . GLN A 1 77 ? -17.444 19.860 39.857 1.00 88.75 77 GLN A C 1
ATOM 611 O O . GLN A 1 77 ? -18.029 20.937 39.895 1.00 88.75 77 GLN A O 1
ATOM 616 N N . GLN A 1 78 ? -16.157 19.767 39.505 1.00 89.62 78 GLN A N 1
ATOM 617 C CA . GLN A 1 78 ? -15.351 20.933 39.116 1.00 89.62 78 GLN A CA 1
ATOM 618 C C . GLN A 1 78 ? -15.786 21.558 37.784 1.00 89.62 78 GLN A C 1
ATOM 620 O O . GLN A 1 78 ? -15.513 22.732 37.548 1.00 89.62 78 GLN A O 1
ATOM 625 N N . LEU A 1 79 ? -16.466 20.799 36.922 1.00 84.38 79 LEU A N 1
ATOM 626 C CA . LEU A 1 79 ? -16.960 21.270 35.625 1.00 84.38 79 LEU A CA 1
ATOM 627 C C . LEU A 1 79 ? -18.331 21.971 35.721 1.00 84.38 79 LEU A C 1
ATOM 629 O O . LEU A 1 79 ? -18.877 22.345 34.685 1.00 84.38 79 LEU A O 1
ATOM 633 N N . ASP A 1 80 ? -18.888 22.101 36.934 1.00 79.00 80 ASP A N 1
ATOM 634 C CA . ASP A 1 80 ? -20.236 22.618 37.237 1.00 79.00 80 ASP A CA 1
ATOM 635 C C . ASP A 1 80 ? -21.367 22.087 36.316 1.00 79.00 80 ASP A C 1
ATOM 637 O O . ASP A 1 80 ? -22.142 22.854 35.741 1.00 79.00 80 ASP A O 1
ATOM 641 N N . PRO A 1 81 ? -21.467 20.763 36.091 1.00 70.06 81 PRO A N 1
ATOM 642 C CA . PRO A 1 81 ? -22.498 20.195 35.243 1.00 70.06 81 PRO A CA 1
ATOM 643 C C . PRO A 1 81 ? -23.873 20.254 35.921 1.00 70.06 81 PRO A C 1
ATOM 645 O O . PRO A 1 81 ? -24.008 20.213 37.146 1.00 70.06 81 PRO A O 1
ATOM 648 N N . GLU A 1 82 ? -24.920 20.222 35.091 1.00 78.31 82 GLU A N 1
ATOM 649 C CA . GLU A 1 82 ? -26.268 19.837 35.521 1.00 78.31 82 GLU A CA 1
ATOM 650 C C . GLU A 1 82 ? -26.232 18.551 36.383 1.00 78.31 82 GLU A C 1
ATOM 652 O O . GLU A 1 82 ? -25.315 17.733 36.241 1.00 78.31 82 GLU A O 1
ATOM 657 N N . PRO A 1 83 ? -27.231 18.316 37.260 1.00 84.75 83 PRO A N 1
ATOM 658 C CA . PRO A 1 83 ? -27.235 17.170 38.163 1.00 84.75 83 PRO A CA 1
ATOM 659 C C . PRO A 1 83 ? -26.955 15.857 37.427 1.00 84.75 83 PRO A C 1
ATOM 661 O O . PRO A 1 83 ? -27.652 15.489 36.472 1.00 84.75 83 PRO A O 1
ATOM 664 N N . PHE A 1 84 ? -25.931 15.153 37.905 1.00 88.25 84 PHE A N 1
ATOM 665 C CA . PHE A 1 84 ? -25.407 13.951 37.280 1.00 88.25 84 PHE A CA 1
ATOM 666 C C . PHE A 1 84 ? -25.356 12.772 38.251 1.00 88.25 84 PHE A C 1
ATOM 668 O O . PHE A 1 84 ? -25.382 12.929 39.472 1.00 88.25 84 PHE A O 1
ATOM 675 N N . HIS A 1 85 ? -25.285 11.570 37.692 1.00 87.44 85 HIS A N 1
ATOM 676 C CA . HIS A 1 85 ? -25.092 10.338 38.443 1.00 87.44 85 HIS A CA 1
ATOM 677 C C . HIS A 1 85 ? -24.034 9.481 37.754 1.00 87.44 85 HIS A C 1
ATOM 679 O O . HIS A 1 85 ? -24.100 9.273 36.544 1.00 87.44 85 HIS A O 1
ATOM 685 N N . VAL A 1 86 ? -23.069 8.977 38.521 1.00 89.75 86 VAL A N 1
ATOM 686 C CA . VAL A 1 86 ? -22.026 8.073 38.028 1.00 89.75 86 VAL A CA 1
ATOM 687 C C . VAL A 1 86 ? -22.291 6.692 38.599 1.00 89.75 86 VAL A C 1
ATOM 689 O O . VAL A 1 86 ? -22.442 6.527 39.807 1.00 89.75 86 VAL A O 1
ATOM 692 N N . LYS A 1 87 ? -22.338 5.691 37.728 1.00 89.12 87 LYS A N 1
ATOM 693 C CA . LYS A 1 87 ? -22.501 4.290 38.094 1.00 89.12 87 LYS A CA 1
ATOM 694 C C . LYS A 1 87 ? -21.379 3.485 37.464 1.00 89.12 87 LYS A C 1
ATOM 696 O O . LYS A 1 87 ? -21.206 3.512 36.252 1.00 89.12 87 LYS A O 1
ATOM 701 N N . LEU A 1 88 ? -20.648 2.735 38.276 1.00 87.62 88 LEU A N 1
ATOM 702 C CA . LEU A 1 88 ? -19.709 1.740 37.776 1.00 87.62 88 LEU A CA 1
ATOM 703 C C . LEU A 1 88 ? -20.446 0.408 37.604 1.00 87.62 88 LEU A C 1
ATOM 705 O O . LEU A 1 88 ? -21.088 -0.072 38.538 1.00 87.62 88 LEU A O 1
ATOM 709 N N . GLN A 1 89 ? -20.391 -0.173 36.409 1.00 87.06 89 GLN A N 1
ATOM 710 C CA . GLN A 1 89 ? -20.965 -1.482 36.115 1.00 87.06 89 GLN A CA 1
ATOM 711 C C . GLN A 1 89 ? -19.907 -2.346 35.428 1.00 87.06 89 GLN A C 1
ATOM 713 O O . GLN A 1 89 ? -19.632 -2.161 34.246 1.00 87.06 89 GLN A O 1
ATOM 718 N N . ALA A 1 90 ? -19.341 -3.298 36.176 1.00 86.00 90 ALA A N 1
ATOM 719 C CA . ALA A 1 90 ? -18.202 -4.107 35.741 1.00 86.00 90 ALA A CA 1
ATOM 720 C C . ALA A 1 90 ? -17.026 -3.221 35.278 1.00 86.00 90 ALA A C 1
ATOM 722 O O . ALA A 1 90 ? -16.517 -2.436 36.070 1.00 86.00 90 ALA A O 1
ATOM 723 N N . ASP A 1 91 ? -16.637 -3.311 34.008 1.00 86.25 91 ASP A N 1
ATOM 724 C CA . ASP A 1 91 ? -15.563 -2.543 33.365 1.00 86.25 91 ASP A CA 1
ATOM 725 C C . ASP A 1 91 ? -16.076 -1.302 32.613 1.00 86.25 91 ASP A C 1
ATOM 727 O O . ASP A 1 91 ? -15.382 -0.734 31.765 1.00 86.25 91 ASP A O 1
ATOM 731 N N . THR A 1 92 ? -17.318 -0.895 32.884 1.00 88.31 92 THR A N 1
ATOM 732 C CA . THR A 1 92 ? -17.982 0.203 32.188 1.00 88.31 92 THR A CA 1
ATOM 733 C C . THR A 1 92 ? -18.452 1.271 33.165 1.00 88.31 92 THR A C 1
ATOM 735 O O . THR A 1 92 ? -19.265 1.013 34.056 1.00 88.31 92 THR A O 1
ATOM 738 N N . ILE A 1 93 ? -17.996 2.507 32.966 1.00 91.56 93 ILE A N 1
ATOM 739 C CA . ILE A 1 93 ? -18.511 3.667 33.696 1.00 91.56 93 ILE A CA 1
ATOM 740 C C . ILE A 1 93 ? -19.727 4.202 32.955 1.00 91.56 93 ILE A C 1
ATOM 742 O O . ILE A 1 93 ? -19.655 4.528 31.777 1.00 91.56 93 ILE A O 1
ATOM 746 N N . GLN A 1 94 ? -20.847 4.334 33.648 1.00 93.44 94 GLN A N 1
ATOM 747 C CA . GLN A 1 94 ? -22.058 4.954 33.134 1.00 93.44 94 GLN A CA 1
ATOM 748 C C . GLN A 1 94 ? -22.256 6.307 33.803 1.00 93.44 94 GLN A C 1
ATOM 750 O O . GLN A 1 94 ? -22.357 6.390 35.024 1.00 93.44 94 GLN A O 1
ATOM 755 N N . ILE A 1 95 ? -22.328 7.365 33.005 1.00 92.94 95 ILE A N 1
ATOM 756 C CA . ILE A 1 95 ? -22.530 8.730 33.486 1.00 92.94 95 ILE A CA 1
ATOM 757 C C . ILE A 1 95 ? -23.860 9.222 32.943 1.00 92.94 95 ILE A C 1
ATOM 759 O O . ILE A 1 95 ? -24.083 9.239 31.736 1.00 92.94 95 ILE A O 1
ATOM 763 N N . PHE A 1 96 ? -24.758 9.603 33.836 1.00 92.69 96 PHE A N 1
ATOM 764 C CA . PHE A 1 96 ? -26.089 10.085 33.507 1.00 92.69 96 PHE A CA 1
ATOM 765 C C . PHE A 1 96 ? -26.141 11.577 33.788 1.00 92.69 96 PHE A C 1
ATOM 767 O O . PHE A 1 96 ? -26.047 11.974 34.943 1.00 92.69 96 PHE A O 1
ATOM 774 N N . PHE A 1 97 ? -26.323 12.390 32.754 1.00 90.56 97 PHE A N 1
ATOM 775 C CA . PHE A 1 97 ? -26.547 13.826 32.882 1.00 90.56 97 PHE A CA 1
ATOM 776 C C . PHE A 1 97 ? -28.020 14.117 32.687 1.00 90.56 97 PHE A C 1
ATOM 778 O O . PHE A 1 97 ? -28.594 13.719 31.673 1.00 90.56 97 PHE A O 1
ATOM 785 N N . LYS A 1 98 ? -28.644 14.847 33.611 1.00 88.81 98 LYS A N 1
ATOM 786 C CA . LYS A 1 98 ? -29.898 15.515 33.275 1.00 88.81 98 LYS A CA 1
ATOM 787 C C . LYS A 1 98 ? -29.537 16.679 32.358 1.00 88.81 98 LYS A C 1
ATOM 789 O O . LYS A 1 98 ? -28.711 17.483 32.745 1.00 88.81 98 LYS A O 1
ATOM 794 N N . THR A 1 99 ? -30.040 16.709 31.128 1.00 84.25 99 THR A N 1
ATOM 795 C CA . THR A 1 99 ? -29.789 17.840 30.228 1.00 84.25 99 THR A CA 1
ATOM 796 C C . THR A 1 99 ? -30.781 17.876 29.075 1.00 84.25 99 THR A C 1
ATOM 798 O O . THR A 1 99 ? -31.286 16.841 28.635 1.00 84.25 99 THR A O 1
ATOM 801 N N . ASN A 1 100 ? -31.036 19.077 28.557 1.00 83.81 100 ASN A N 1
ATOM 802 C CA . ASN A 1 100 ? -31.722 19.285 27.278 1.00 83.81 100 ASN A CA 1
ATOM 803 C C . ASN A 1 100 ? -30.741 19.505 26.109 1.00 83.81 100 ASN A C 1
ATOM 805 O O . ASN A 1 100 ? -31.176 19.707 24.974 1.00 83.81 100 ASN A O 1
ATOM 809 N N . SER A 1 101 ? -29.433 19.474 26.378 1.00 79.50 101 SER A N 1
ATOM 810 C CA . SER A 1 101 ? -28.371 19.731 25.405 1.00 79.50 101 SER A CA 1
ATOM 811 C C . SER A 1 101 ? -28.172 18.588 24.403 1.00 79.50 101 SER A C 1
ATOM 813 O O . SER A 1 101 ? -28.599 17.447 24.610 1.00 79.50 101 SER A O 1
ATOM 815 N N . LYS A 1 102 ? -27.499 18.907 23.290 1.00 81.81 102 LYS A N 1
ATOM 816 C CA . LYS A 1 102 ? -27.113 17.948 22.243 1.00 81.81 102 LYS A CA 1
ATOM 817 C C . LYS A 1 102 ? -26.014 16.993 22.727 1.00 81.81 102 LYS A C 1
ATOM 819 O O . LYS A 1 102 ? -25.332 17.256 23.713 1.00 81.81 102 LYS A O 1
ATOM 824 N N . ALA A 1 103 ? -25.823 15.904 21.980 1.00 82.50 103 ALA A N 1
ATOM 825 C CA . ALA A 1 103 ? -24.835 14.862 22.268 1.00 82.50 103 ALA A CA 1
ATOM 826 C C . ALA A 1 103 ? -23.370 15.352 22.278 1.00 82.50 103 ALA A C 1
ATOM 828 O O . ALA A 1 103 ? -22.512 14.641 22.791 1.00 82.50 103 ALA A O 1
ATOM 829 N N . ASP A 1 104 ? -23.086 16.553 21.765 1.00 82.31 104 ASP A N 1
ATOM 830 C CA . ASP A 1 104 ? -21.739 17.145 21.720 1.00 82.31 104 ASP A CA 1
ATOM 831 C C . ASP A 1 104 ? -21.155 17.380 23.129 1.00 82.31 104 ASP A C 1
ATOM 833 O O . ASP A 1 104 ? -19.946 17.295 23.328 1.00 82.31 104 ASP A O 1
ATOM 837 N N . TYR A 1 105 ? -22.007 17.584 24.146 1.00 83.62 105 TYR A N 1
ATOM 838 C CA . TYR A 1 105 ? -21.561 17.708 25.542 1.00 83.62 105 TYR A CA 1
ATOM 839 C C . TYR A 1 105 ? -20.900 16.419 26.064 1.00 83.62 105 TYR A C 1
ATOM 841 O O . TYR A 1 105 ? -20.009 16.471 26.908 1.00 83.62 105 TYR A O 1
ATOM 849 N N . ALA A 1 106 ? -21.279 15.255 25.524 1.00 85.44 106 ALA A N 1
ATOM 850 C CA . ALA A 1 106 ? -20.654 13.986 25.886 1.00 85.44 106 ALA A CA 1
ATOM 851 C C . ALA A 1 106 ? -19.181 13.919 25.456 1.00 85.44 106 ALA A C 1
ATOM 853 O O . ALA A 1 106 ? -18.376 13.328 26.169 1.00 85.44 106 ALA A O 1
ATOM 854 N N . ASP A 1 107 ? -18.821 14.534 24.325 1.00 83.75 107 ASP A N 1
ATOM 855 C CA . ASP A 1 107 ? -17.435 14.543 23.839 1.00 83.75 107 ASP A CA 1
ATOM 856 C C . ASP A 1 107 ? -16.534 15.370 24.750 1.00 83.75 107 ASP A C 1
ATOM 858 O O . ASP A 1 107 ? -15.437 14.934 25.092 1.00 83.75 107 ASP A O 1
ATOM 862 N N . PHE A 1 108 ? -17.029 16.521 25.213 1.00 85.25 108 PHE A N 1
ATOM 863 C CA . PHE A 1 108 ? -16.324 17.359 26.181 1.00 85.25 108 PHE A CA 1
ATOM 864 C C . PHE A 1 108 ? -16.062 16.613 27.498 1.00 85.25 108 PHE A C 1
ATOM 866 O O . PHE A 1 108 ? -14.934 16.591 27.989 1.00 85.25 108 PHE A O 1
ATOM 873 N N . ILE A 1 109 ? -17.081 15.945 28.048 1.00 87.56 109 ILE A N 1
ATOM 874 C CA . ILE A 1 109 ? -16.931 15.159 29.280 1.00 87.56 109 ILE A CA 1
ATOM 875 C C . ILE A 1 109 ? -15.954 13.997 29.077 1.00 87.56 109 ILE A C 1
ATOM 877 O O . ILE A 1 109 ? -15.083 13.773 29.916 1.00 87.56 109 ILE A O 1
ATOM 881 N N . TYR A 1 110 ? -16.057 13.276 27.958 1.00 87.31 110 TYR A N 1
ATOM 882 C CA . TYR A 1 110 ? -15.125 12.199 27.638 1.00 87.31 110 TYR A CA 1
ATOM 883 C C . TYR A 1 110 ? -13.675 12.694 27.558 1.00 87.31 110 TYR A C 1
ATOM 885 O O . TYR A 1 110 ? -12.784 12.054 28.112 1.00 87.31 110 TYR A O 1
ATOM 893 N N . GLN A 1 111 ? -13.434 13.855 26.945 1.00 82.44 111 GLN A N 1
ATOM 894 C CA . GLN A 1 111 ? -12.104 14.459 26.879 1.00 82.44 111 GLN A CA 1
ATOM 895 C C . GLN A 1 111 ? -11.514 14.723 28.270 1.00 82.44 111 GLN A C 1
ATOM 897 O O . GLN A 1 111 ? -10.360 14.364 28.507 1.00 82.44 111 GLN A O 1
ATOM 902 N N . GLN A 1 112 ? -12.301 15.264 29.204 1.00 86.31 112 GLN A N 1
ATOM 903 C CA . GLN A 1 112 ? -11.855 15.483 30.587 1.00 86.31 112 GLN A CA 1
ATOM 904 C C . GLN A 1 112 ? -11.557 14.158 31.306 1.00 86.31 112 GLN A C 1
ATOM 906 O O . GLN A 1 112 ? -10.535 14.026 31.977 1.00 86.31 112 GLN A O 1
ATOM 911 N N . LEU A 1 113 ? -12.402 13.142 31.109 1.00 85.44 113 LEU A N 1
ATOM 912 C CA . LEU A 1 113 ? -12.219 11.819 31.716 1.00 85.44 113 LEU A CA 1
ATOM 913 C C . LEU A 1 113 ? -11.022 11.058 31.143 1.00 85.44 113 LEU A C 1
ATOM 915 O O . LEU A 1 113 ? -10.372 10.322 31.874 1.00 85.44 113 LEU A O 1
ATOM 919 N N . SER A 1 114 ? -10.695 11.257 29.864 1.00 78.44 114 SER A N 1
ATOM 920 C CA . SER A 1 114 ? -9.545 10.617 29.206 1.00 78.44 114 SER A CA 1
ATOM 921 C C . SER A 1 114 ? -8.182 11.085 29.740 1.00 78.44 114 SER A C 1
ATOM 923 O O . SER A 1 114 ? -7.154 10.469 29.446 1.00 78.44 114 SER A O 1
ATOM 925 N N . GLY A 1 115 ? -8.165 12.182 30.506 1.00 76.25 115 GLY A N 1
ATOM 926 C CA . GLY A 1 115 ? -6.994 12.653 31.242 1.00 76.25 115 GLY A CA 1
ATOM 927 C C . GLY A 1 115 ? -6.756 11.914 32.560 1.00 76.25 115 GLY A C 1
ATOM 928 O O . GLY A 1 115 ? -5.655 12.001 33.099 1.00 76.25 115 GLY A O 1
ATOM 929 N N . LEU A 1 116 ? -7.752 11.183 33.071 1.00 81.62 116 LEU A N 1
ATOM 930 C CA . LEU A 1 116 ? -7.596 10.337 34.249 1.00 81.62 116 LEU A CA 1
ATOM 931 C C . LEU A 1 116 ? -7.030 8.977 33.836 1.00 81.62 116 LEU A C 1
ATOM 933 O O . LEU A 1 116 ? -7.513 8.341 32.897 1.00 81.62 116 LEU A O 1
ATOM 937 N N . GLU A 1 117 ? -6.026 8.498 34.566 1.00 75.56 117 GLU A N 1
ATOM 938 C CA . GLU A 1 117 ? -5.623 7.097 34.487 1.00 75.56 117 GLU A CA 1
ATOM 939 C C . GLU A 1 117 ? -6.732 6.258 35.130 1.00 75.56 117 GLU A C 1
ATOM 941 O O . GLU A 1 117 ? -6.882 6.231 36.350 1.00 75.56 117 GLU A O 1
ATOM 946 N N . LEU A 1 118 ? -7.554 5.618 34.296 1.00 80.25 118 LEU A N 1
ATOM 947 C CA . LEU A 1 118 ? -8.655 4.749 34.714 1.00 80.25 118 LEU A CA 1
ATOM 948 C C . LEU A 1 118 ? -8.261 3.285 34.461 1.00 80.25 118 LEU A C 1
ATOM 950 O O . LEU A 1 118 ? -8.731 2.692 33.484 1.00 80.25 118 LEU A O 1
ATOM 954 N N . PRO A 1 119 ? -7.369 2.694 35.284 1.00 66.75 119 PRO A N 1
ATOM 955 C CA . PRO A 1 119 ? -7.037 1.284 35.152 1.00 66.75 119 PRO A CA 1
ATOM 956 C C . PRO A 1 119 ? -8.323 0.456 35.297 1.00 66.75 119 PRO A C 1
ATOM 958 O O . PRO A 1 119 ? -9.194 0.791 36.093 1.00 66.75 119 PRO A O 1
ATOM 961 N N . GLU A 1 120 ? -8.442 -0.611 34.502 1.00 78.00 120 GLU A N 1
ATOM 962 C CA . GLU A 1 120 ? -9.554 -1.586 34.508 1.00 78.00 120 GLU A CA 1
ATOM 963 C C . GLU A 1 120 ? -10.858 -1.170 33.803 1.00 78.00 120 GLU A C 1
ATOM 965 O O . GLU A 1 120 ? -11.692 -2.035 33.520 1.00 78.00 120 GLU A O 1
ATOM 970 N N . ILE A 1 121 ? -11.037 0.101 33.433 1.00 83.50 121 ILE A N 1
ATOM 971 C CA . ILE A 1 121 ? -12.233 0.541 32.700 1.00 83.50 121 ILE A CA 1
ATOM 972 C C . ILE A 1 121 ? -12.015 0.412 31.194 1.00 83.50 121 ILE A C 1
ATOM 974 O O . ILE A 1 121 ? -11.128 1.042 30.628 1.00 83.50 121 ILE A O 1
ATOM 978 N N . LYS A 1 122 ? -12.878 -0.358 30.524 1.00 82.62 122 LYS A N 1
ATOM 979 C CA . LYS A 1 122 ? -12.846 -0.535 29.064 1.00 82.62 122 LYS A CA 1
ATOM 980 C C . LYS A 1 122 ? -13.726 0.456 28.323 1.00 82.62 122 LYS A C 1
ATOM 982 O O . LYS A 1 122 ? -13.448 0.785 27.171 1.00 82.62 122 LYS A O 1
ATOM 987 N N . SER A 1 123 ? -14.812 0.920 28.939 1.00 88.00 123 SER A N 1
ATOM 988 C CA . SER A 1 123 ? -15.703 1.868 28.273 1.00 88.00 123 SER A CA 1
ATOM 989 C C . SER A 1 123 ? -16.369 2.868 29.214 1.00 88.00 123 SER A C 1
ATOM 991 O O . SER A 1 123 ? -16.640 2.583 30.379 1.00 88.00 123 SER A O 1
ATOM 993 N N . ILE A 1 124 ? -16.643 4.060 28.690 1.00 91.12 124 ILE A N 1
ATOM 994 C CA . ILE A 1 124 ? -17.468 5.088 29.320 1.00 91.12 124 ILE A CA 1
ATOM 995 C C . ILE A 1 124 ? -18.720 5.242 28.473 1.00 91.12 124 ILE A C 1
ATOM 997 O O . ILE A 1 124 ? -18.655 5.512 27.277 1.00 91.12 124 ILE A O 1
ATOM 1001 N N . VAL A 1 125 ? -19.883 5.110 29.091 1.00 92.38 125 VAL A N 1
ATOM 1002 C CA . VAL A 1 125 ? -21.167 5.367 28.456 1.00 92.38 125 VAL A CA 1
ATOM 1003 C C . VAL A 1 125 ? -21.784 6.598 29.091 1.00 92.38 125 VAL A C 1
ATOM 1005 O O . VAL A 1 125 ? -22.089 6.610 30.280 1.00 92.38 125 VAL A O 1
ATOM 1008 N N . ILE A 1 126 ? -22.004 7.625 28.283 1.00 93.25 126 ILE A N 1
ATOM 1009 C CA . ILE A 1 126 ? -22.616 8.876 28.710 1.00 93.25 126 ILE A CA 1
ATOM 1010 C C . ILE A 1 126 ? -24.053 8.929 28.191 1.00 93.25 126 ILE A C 1
ATOM 1012 O O . ILE A 1 126 ? -24.312 8.767 26.995 1.00 93.25 126 ILE A O 1
ATOM 1016 N N . TYR A 1 127 ? -24.991 9.155 29.104 1.00 93.06 127 TYR A N 1
ATOM 1017 C CA . TYR A 1 127 ? -26.419 9.262 28.844 1.00 93.06 127 TYR A CA 1
ATOM 1018 C C . TYR A 1 127 ? -26.889 10.696 29.082 1.00 93.06 127 TYR A C 1
ATOM 1020 O O . TYR A 1 127 ? -26.726 11.230 30.178 1.00 93.06 127 TYR A O 1
ATOM 1028 N N . GLY A 1 128 ? -27.536 11.289 28.081 1.00 92.25 128 GLY A N 1
ATOM 1029 C CA . GLY A 1 128 ? -28.305 12.519 28.243 1.00 92.25 128 GLY A CA 1
ATOM 1030 C C . GLY A 1 128 ? -29.747 12.188 28.592 1.00 92.25 128 GLY A C 1
ATOM 1031 O O . GLY A 1 128 ? -30.437 11.525 27.819 1.00 92.25 128 GLY A O 1
ATOM 1032 N N . MET A 1 129 ? -30.213 12.639 29.749 1.00 90.81 129 MET A N 1
ATOM 1033 C CA . MET A 1 129 ? -31.506 12.300 30.332 1.00 90.81 129 MET A CA 1
ATOM 1034 C C . MET A 1 129 ? -32.407 13.540 30.380 1.00 90.81 129 MET A C 1
ATOM 1036 O O . MET A 1 129 ? -32.056 14.545 30.988 1.00 90.81 129 MET A O 1
ATOM 1040 N N . ARG A 1 130 ? -33.623 13.465 29.825 1.00 88.81 130 ARG A N 1
ATOM 1041 C CA . ARG A 1 130 ? -34.645 14.522 30.027 1.00 88.81 130 ARG A CA 1
ATOM 1042 C C . ARG A 1 130 ? -35.248 14.446 31.434 1.00 88.81 130 ARG A C 1
ATOM 1044 O O . ARG A 1 130 ? -35.631 15.443 32.037 1.00 88.81 130 ARG A O 1
ATOM 1051 N N . SER A 1 131 ? -35.361 13.231 31.952 1.00 85.56 131 SER A N 1
ATOM 1052 C CA . SER A 1 131 ? -35.895 12.898 33.271 1.00 85.56 131 SER A CA 1
ATOM 1053 C C . SER A 1 131 ? -35.184 11.650 33.778 1.00 85.56 131 SER A C 1
ATOM 1055 O O . SER A 1 131 ? -34.499 10.987 33.004 1.00 85.56 131 SER A O 1
ATOM 1057 N N . THR A 1 132 ? -35.410 11.255 35.028 1.00 78.56 132 THR A N 1
ATOM 1058 C CA . THR A 1 132 ? -34.834 10.023 35.599 1.00 78.56 132 THR A CA 1
ATOM 1059 C C . THR A 1 132 ? -35.183 8.746 34.823 1.00 78.56 132 THR A C 1
ATOM 1061 O O . THR A 1 132 ? -34.542 7.721 35.034 1.00 78.56 132 THR A O 1
ATOM 1064 N N . LYS A 1 133 ? -36.174 8.783 33.919 1.00 82.44 133 LYS A N 1
ATOM 1065 C CA . LYS A 1 133 ? -36.664 7.611 33.172 1.00 82.44 133 LYS A CA 1
ATOM 1066 C C . LYS A 1 133 ? -36.530 7.710 31.653 1.00 82.44 133 LYS A C 1
ATOM 1068 O O . LYS A 1 133 ? -36.880 6.757 30.967 1.00 82.44 133 LYS A O 1
ATOM 1073 N N . SER A 1 134 ? -36.069 8.836 31.108 1.00 85.12 134 SER A N 1
ATOM 1074 C CA . SER A 1 134 ? -36.083 9.070 29.657 1.00 85.12 134 SER A CA 1
ATOM 1075 C C . SER A 1 134 ? -34.720 9.518 29.137 1.00 85.12 134 SER A C 1
ATOM 1077 O O . SER A 1 134 ? -34.316 10.661 29.377 1.00 85.12 134 SER A O 1
ATOM 1079 N N . VAL A 1 135 ? -34.063 8.631 28.389 1.00 89.50 135 VAL A N 1
ATOM 1080 C CA . VAL A 1 135 ? -32.809 8.886 27.666 1.00 89.50 135 VAL A CA 1
ATOM 1081 C C . VAL A 1 135 ? -33.127 9.642 26.371 1.00 89.50 135 VAL A C 1
ATOM 1083 O O . VAL A 1 135 ? -33.929 9.173 25.568 1.00 89.50 135 VAL A O 1
ATOM 1086 N N . ILE A 1 136 ? -32.513 10.806 26.167 1.00 90.75 136 ILE A N 1
ATOM 1087 C CA . ILE A 1 136 ? -32.563 11.573 24.912 1.00 90.75 136 ILE A CA 1
ATOM 1088 C C . ILE A 1 136 ? -31.499 11.047 23.948 1.00 90.75 136 ILE A C 1
ATOM 1090 O O . ILE A 1 136 ? -31.766 10.859 22.764 1.00 90.75 136 ILE A O 1
ATOM 1094 N N . TRP A 1 137 ? -30.292 10.802 24.459 1.00 91.44 137 TRP A N 1
ATOM 1095 C CA . TRP A 1 137 ? -29.165 10.296 23.684 1.00 91.44 137 TRP A CA 1
ATOM 1096 C C . TRP A 1 137 ? -28.236 9.443 24.554 1.00 91.44 137 TRP A C 1
ATOM 1098 O O . TRP A 1 137 ? -28.183 9.592 25.776 1.00 91.44 137 TRP A O 1
ATOM 1108 N N . LYS A 1 138 ? -27.502 8.537 23.905 1.00 92.12 138 LYS A N 1
ATOM 1109 C CA . LYS A 1 138 ? -26.492 7.658 24.504 1.00 92.12 138 LYS A CA 1
ATOM 1110 C C . LYS A 1 138 ? -25.245 7.717 23.632 1.00 92.12 138 LYS A C 1
ATOM 1112 O O . LYS A 1 138 ? -25.346 7.471 22.430 1.00 92.12 138 LYS A O 1
ATOM 1117 N N . LYS A 1 139 ? -24.089 7.999 24.227 1.00 90.62 139 LYS A N 1
ATOM 1118 C CA . LYS A 1 139 ? -22.793 7.943 23.547 1.00 90.62 139 LYS A CA 1
ATOM 1119 C C . LYS A 1 139 ? -21.862 7.028 24.327 1.00 90.62 139 LYS A C 1
ATOM 1121 O O . LYS A 1 139 ? -21.766 7.136 25.543 1.00 90.62 139 LYS A O 1
ATOM 1126 N N . GLN A 1 140 ? -21.249 6.080 23.633 1.00 90.44 140 GLN A N 1
ATOM 1127 C CA . GLN A 1 140 ? -20.325 5.121 24.220 1.00 90.44 140 GLN A CA 1
ATOM 1128 C C . GLN A 1 140 ? -18.932 5.404 23.679 1.00 90.44 140 GLN A C 1
ATOM 1130 O O . GLN A 1 140 ? -18.754 5.554 22.472 1.00 90.44 140 GLN A O 1
ATOM 1135 N N . PHE A 1 141 ? -17.978 5.471 24.592 1.00 86.00 141 PHE A N 1
ATOM 1136 C CA . PHE A 1 141 ? -16.572 5.692 24.335 1.00 86.00 141 PHE A CA 1
ATOM 1137 C C . PHE A 1 141 ? -15.804 4.492 24.865 1.00 86.00 141 PHE A C 1
ATOM 1139 O O . PHE A 1 141 ? -16.038 4.053 25.987 1.00 86.00 141 PHE A O 1
ATOM 1146 N N . GLU A 1 142 ? -14.903 3.943 24.068 1.00 79.56 142 GLU A N 1
ATOM 1147 C CA . GLU A 1 142 ? -13.988 2.901 24.525 1.00 79.56 142 GLU A CA 1
ATOM 1148 C C . GLU A 1 142 ? -12.732 3.599 25.047 1.00 79.56 142 GLU A C 1
ATOM 1150 O O . GLU A 1 142 ? -12.071 4.314 24.292 1.00 79.56 142 GLU A O 1
ATOM 1155 N N . ILE A 1 143 ? -12.442 3.447 26.344 1.00 74.75 143 ILE A N 1
ATOM 1156 C CA . ILE A 1 143 ? -11.195 3.958 26.916 1.00 74.75 143 ILE A CA 1
ATOM 1157 C C . ILE A 1 143 ? -10.115 2.986 26.482 1.00 74.75 143 ILE A C 1
ATOM 1159 O O . ILE A 1 143 ? -10.064 1.887 27.017 1.00 74.75 143 ILE A O 1
ATOM 1163 N N . ASP A 1 144 ? -9.308 3.392 25.501 1.00 64.44 144 ASP A N 1
ATOM 1164 C CA . ASP A 1 144 ? -7.919 2.996 25.232 1.00 64.44 144 ASP A CA 1
ATOM 1165 C C . ASP A 1 144 ? -7.461 1.607 25.689 1.00 64.44 144 ASP A C 1
ATOM 1167 O O . ASP A 1 144 ? -6.313 1.419 26.094 1.00 64.44 144 ASP A O 1
ATOM 1171 N N . ALA A 1 145 ? -8.310 0.593 25.559 1.00 60.88 145 ALA A N 1
ATOM 1172 C CA . ALA A 1 145 ? -7.859 -0.769 25.662 1.00 60.88 145 ALA A CA 1
ATOM 1173 C C . ALA A 1 145 ? -6.957 -0.977 24.448 1.00 60.88 145 ALA A C 1
ATOM 1175 O O . ALA A 1 145 ? -7.357 -0.730 23.303 1.00 60.88 145 ALA A O 1
ATOM 1176 N N . ILE A 1 146 ? -5.711 -1.375 24.703 1.00 68.69 146 ILE A N 1
ATOM 1177 C CA . ILE A 1 146 ? -4.871 -1.979 23.676 1.00 68.69 146 ILE A CA 1
ATOM 1178 C C . ILE A 1 146 ? -5.744 -3.064 23.048 1.00 68.69 146 ILE A C 1
ATOM 1180 O O . ILE A 1 146 ? -6.142 -4.016 23.723 1.00 68.69 146 ILE A O 1
ATOM 1184 N N . SER A 1 147 ? -6.138 -2.854 21.794 1.00 74.25 147 SER A N 1
ATOM 1185 C CA . SER A 1 147 ? -6.980 -3.813 21.098 1.00 74.25 147 SER A CA 1
ATOM 1186 C C . SER A 1 147 ? -6.175 -5.094 20.924 1.00 74.25 147 SER A C 1
ATOM 1188 O O . SER A 1 147 ? -4.951 -5.047 20.783 1.00 74.25 147 SER A O 1
ATOM 1190 N N . GLU A 1 148 ? -6.841 -6.244 20.848 1.00 81.50 148 GLU A N 1
ATOM 1191 C CA . GLU A 1 148 ? -6.191 -7.482 20.404 1.00 81.50 148 GLU A CA 1
ATOM 1192 C C . GLU A 1 148 ? -5.453 -7.267 19.063 1.00 81.50 148 GLU A C 1
ATOM 1194 O O . GLU A 1 148 ? -4.362 -7.793 18.839 1.00 81.50 148 GLU A O 1
ATOM 1199 N N . ASP A 1 149 ? -5.991 -6.386 18.211 1.00 86.75 149 ASP A N 1
ATOM 1200 C CA . ASP A 1 149 ? -5.361 -5.962 16.961 1.00 86.75 149 ASP A CA 1
ATOM 1201 C C . ASP A 1 149 ? -4.056 -5.165 17.153 1.00 86.75 149 ASP A C 1
ATOM 1203 O O . ASP A 1 149 ? -3.184 -5.229 16.289 1.00 86.75 149 ASP A O 1
ATOM 1207 N N . ASP A 1 150 ? -3.893 -4.420 18.248 1.00 86.38 150 ASP A N 1
ATOM 1208 C CA . ASP A 1 150 ? -2.656 -3.678 18.538 1.00 86.38 150 ASP A CA 1
ATOM 1209 C C . ASP A 1 150 ? -1.548 -4.590 19.081 1.00 86.38 150 ASP A C 1
ATOM 1211 O O . ASP A 1 150 ? -0.365 -4.304 18.886 1.00 86.38 150 ASP A O 1
ATOM 1215 N N . CYS A 1 151 ? -1.920 -5.713 19.699 1.00 88.12 151 CYS A N 1
ATOM 1216 C CA . CYS A 1 151 ? -0.987 -6.764 20.107 1.00 88.12 151 CYS A CA 1
ATOM 1217 C C . CYS A 1 151 ? -0.575 -7.667 18.938 1.00 88.12 151 CYS A C 1
ATOM 1219 O O . CYS A 1 151 ? 0.501 -8.263 18.965 1.00 88.12 151 CYS A O 1
ATOM 1221 N N . ASN A 1 152 ? -1.412 -7.782 17.904 1.00 92.94 152 ASN A N 1
ATOM 1222 C CA . ASN A 1 152 ? -1.112 -8.589 16.729 1.00 92.94 152 ASN A CA 1
ATOM 1223 C C . ASN A 1 152 ? -0.339 -7.765 15.685 1.00 92.94 152 ASN A C 1
ATOM 1225 O O . ASN A 1 152 ? -0.934 -6.896 15.035 1.00 92.94 152 ASN A O 1
ATOM 1229 N N . PRO A 1 153 ? 0.956 -8.047 15.438 1.00 93.25 153 PRO A N 1
ATOM 1230 C CA . PRO A 1 153 ? 1.708 -7.282 14.457 1.00 93.25 153 PRO A CA 1
ATOM 1231 C C . PRO A 1 153 ? 1.131 -7.437 13.044 1.00 93.25 153 PRO A C 1
ATOM 1233 O O . PRO A 1 153 ? 1.041 -6.479 12.283 1.00 93.25 153 PRO A O 1
ATOM 1236 N N . TYR A 1 154 ? 0.619 -8.616 12.707 1.00 94.44 154 TYR A N 1
ATOM 1237 C CA . TYR A 1 154 ? 0.087 -8.920 11.382 1.00 94.44 154 TYR A CA 1
ATOM 1238 C C . TYR A 1 154 ? -1.289 -8.290 11.112 1.00 94.44 154 TYR A C 1
ATOM 1240 O O . TYR A 1 154 ? -1.778 -8.333 9.982 1.00 94.44 154 TYR A O 1
ATOM 1248 N N . SER A 1 155 ? -1.921 -7.656 12.107 1.00 93.31 155 SER A N 1
ATOM 1249 C CA . SER A 1 155 ? -3.217 -7.012 11.906 1.00 93.31 155 SER A CA 1
ATOM 1250 C C . SER A 1 155 ? -3.108 -5.758 11.026 1.00 93.31 155 SER A C 1
ATOM 1252 O O . SER A 1 155 ? -2.249 -4.890 11.203 1.00 93.31 155 SER A O 1
ATOM 1254 N N . PHE A 1 156 ? -4.049 -5.613 10.088 1.00 91.75 156 PHE A N 1
ATOM 1255 C CA . PHE A 1 156 ? -4.270 -4.375 9.322 1.00 91.75 156 PHE A CA 1
ATOM 1256 C C . PHE A 1 156 ? -5.005 -3.298 10.130 1.00 91.75 156 PHE A C 1
ATOM 1258 O O . PHE A 1 156 ? -5.354 -2.252 9.588 1.00 91.75 156 PHE A O 1
ATOM 1265 N N . LYS A 1 157 ? -5.272 -3.554 11.410 1.00 90.25 157 LYS A N 1
ATOM 1266 C CA . LYS A 1 157 ? -5.850 -2.587 12.342 1.00 90.25 157 LYS A CA 1
ATOM 1267 C C . LYS A 1 157 ? -4.863 -2.144 13.419 1.00 90.25 157 LYS A C 1
ATOM 1269 O O . LYS A 1 157 ? -5.201 -1.229 14.162 1.00 90.25 157 LYS A O 1
ATOM 1274 N N . ASN A 1 158 ? -3.663 -2.734 13.467 1.00 91.25 158 ASN A N 1
ATOM 1275 C CA . ASN A 1 158 ? -2.626 -2.363 14.422 1.00 91.25 158 ASN A CA 1
ATOM 1276 C C . ASN A 1 158 ? -2.222 -0.896 14.223 1.00 91.25 158 ASN A C 1
ATOM 1278 O O . ASN A 1 158 ? -1.582 -0.532 13.229 1.00 91.25 158 ASN A O 1
ATOM 1282 N N . ARG A 1 159 ? -2.623 -0.044 15.166 1.00 87.31 159 ARG A N 1
ATOM 1283 C CA . ARG A 1 159 ? -2.539 1.413 15.015 1.00 87.31 159 ARG A CA 1
ATOM 1284 C C . ARG A 1 159 ? -1.092 1.893 14.998 1.00 87.31 159 ARG A C 1
ATOM 1286 O O . ARG A 1 159 ? -0.733 2.754 14.194 1.00 87.31 159 ARG A O 1
ATOM 1293 N N . TYR A 1 160 ? -0.260 1.307 15.854 1.00 90.00 160 TYR A N 1
ATOM 1294 C CA . TYR A 1 160 ? 1.145 1.674 16.001 1.00 90.00 160 TYR A CA 1
ATOM 1295 C C . TYR A 1 160 ? 1.955 1.285 14.773 1.00 90.00 160 TYR A C 1
ATOM 1297 O O . TYR A 1 160 ? 2.710 2.102 14.249 1.00 90.00 160 TYR A O 1
ATOM 1305 N N . ILE A 1 161 ? 1.753 0.068 14.268 1.00 94.00 161 ILE A N 1
ATOM 1306 C CA . ILE A 1 161 ? 2.478 -0.415 13.094 1.00 94.00 161 ILE A CA 1
ATOM 1307 C C . ILE A 1 161 ? 2.129 0.411 11.863 1.00 94.00 161 ILE A C 1
ATOM 1309 O O . ILE A 1 161 ? 3.031 0.831 11.149 1.00 94.00 161 ILE A O 1
ATOM 1313 N N . LEU A 1 162 ? 0.849 0.703 11.619 1.00 93.06 162 LEU A N 1
ATOM 1314 C CA . LEU A 1 162 ? 0.461 1.524 10.468 1.00 93.06 162 LEU A CA 1
ATOM 1315 C C . LEU A 1 162 ? 1.037 2.946 10.549 1.00 93.06 162 LEU A C 1
ATOM 1317 O O . LEU A 1 162 ? 1.452 3.501 9.529 1.00 93.06 162 LEU A O 1
ATOM 13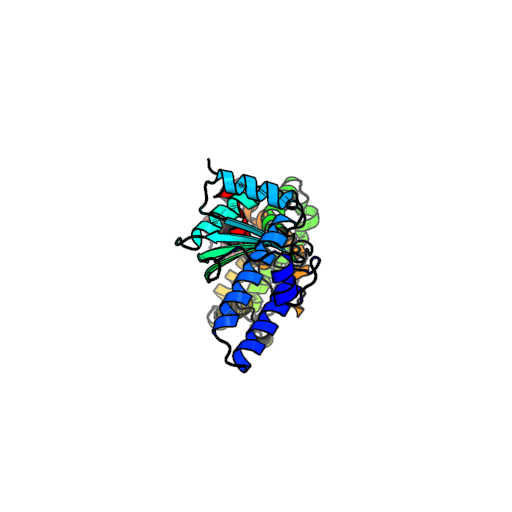21 N N . LEU A 1 163 ? 1.092 3.525 11.752 1.00 92.25 163 LEU A N 1
ATOM 1322 C CA . LEU A 1 163 ? 1.655 4.856 11.971 1.00 92.25 163 LEU A CA 1
ATOM 1323 C C . LEU A 1 163 ? 3.183 4.880 11.812 1.00 92.25 163 LEU A C 1
ATOM 1325 O O . LEU A 1 163 ? 3.722 5.838 11.269 1.00 92.25 163 LEU A O 1
ATOM 1329 N N . LEU A 1 164 ? 3.886 3.853 12.289 1.00 95.06 164 LEU A N 1
ATOM 1330 C CA . LEU A 1 164 ? 5.350 3.840 12.323 1.00 95.06 164 LEU A CA 1
ATOM 1331 C C . LEU A 1 164 ? 5.986 3.225 11.075 1.00 95.06 164 LEU A C 1
ATOM 1333 O O . LEU A 1 164 ? 7.122 3.570 10.766 1.00 95.06 164 LEU A O 1
ATOM 1337 N N . ALA A 1 165 ? 5.281 2.365 10.335 1.00 95.56 165 ALA A N 1
ATOM 1338 C CA . ALA A 1 165 ? 5.860 1.601 9.231 1.00 95.56 165 ALA A CA 1
ATOM 1339 C C . ALA A 1 165 ? 6.545 2.477 8.176 1.00 95.56 165 ALA A C 1
ATOM 1341 O O . ALA A 1 165 ? 7.709 2.243 7.864 1.00 95.56 165 ALA A O 1
ATOM 1342 N N . PHE A 1 166 ? 5.863 3.501 7.652 1.00 96.06 166 PHE A N 1
ATOM 1343 C CA . PHE A 1 166 ? 6.440 4.365 6.619 1.00 96.06 166 PHE A CA 1
ATOM 1344 C C . PHE A 1 166 ? 7.606 5.233 7.130 1.00 96.06 166 PHE A C 1
ATOM 1346 O O . PHE A 1 166 ? 8.680 5.152 6.531 1.00 96.06 166 PHE A O 1
ATOM 1353 N N . PRO A 1 167 ? 7.473 6.008 8.232 1.00 96.94 167 PRO A N 1
ATOM 1354 C CA . PRO A 1 167 ? 8.592 6.786 8.766 1.00 96.94 167 PRO A CA 1
ATOM 1355 C C . PRO A 1 167 ? 9.808 5.925 9.102 1.00 96.94 167 PRO A C 1
ATOM 1357 O O . PRO A 1 167 ? 10.919 6.263 8.706 1.00 96.94 167 PRO A O 1
ATOM 1360 N N . VAL A 1 168 ? 9.600 4.788 9.776 1.00 97.44 168 VAL A N 1
ATOM 1361 C CA . VAL A 1 168 ? 10.692 3.877 10.136 1.00 97.44 168 VAL A CA 1
ATOM 1362 C C . VAL A 1 168 ? 11.349 3.315 8.879 1.00 97.44 168 VAL A C 1
ATOM 1364 O O . VAL A 1 168 ? 12.566 3.393 8.766 1.00 97.44 168 VAL A O 1
ATOM 1367 N N . ALA A 1 169 ? 10.580 2.830 7.899 1.00 97.06 169 ALA A N 1
ATOM 1368 C CA . ALA A 1 169 ? 11.145 2.270 6.672 1.00 97.06 169 ALA A CA 1
ATOM 1369 C C . ALA A 1 169 ? 11.989 3.292 5.889 1.00 97.06 169 ALA A C 1
ATOM 1371 O O . ALA A 1 169 ? 13.090 2.962 5.441 1.00 97.06 169 ALA A O 1
ATOM 1372 N N . ILE A 1 170 ? 11.525 4.542 5.760 1.00 97.19 170 ILE A N 1
ATOM 1373 C CA . ILE A 1 170 ? 12.288 5.608 5.093 1.00 97.19 170 ILE A CA 1
ATOM 1374 C C . ILE A 1 170 ? 13.528 5.993 5.907 1.00 97.19 170 ILE A C 1
ATOM 1376 O O . ILE A 1 170 ? 14.618 6.042 5.344 1.00 97.19 170 ILE A O 1
ATOM 1380 N N . CYS A 1 171 ? 13.410 6.204 7.222 1.00 97.31 171 CYS A N 1
ATOM 1381 C CA . CYS A 1 171 ? 14.556 6.527 8.078 1.00 97.31 171 CYS A CA 1
ATOM 1382 C C . CYS A 1 171 ? 15.623 5.424 8.055 1.00 97.31 171 CYS A C 1
ATOM 1384 O O . CYS A 1 171 ? 16.811 5.720 7.945 1.00 97.31 171 CYS A O 1
ATOM 1386 N N . THR A 1 172 ? 15.215 4.155 8.104 1.00 95.06 172 THR A N 1
ATOM 1387 C CA . THR A 1 172 ? 16.131 3.017 7.970 1.00 95.06 172 THR A CA 1
ATOM 1388 C C . THR A 1 172 ? 16.789 2.992 6.593 1.00 95.06 172 THR A C 1
ATOM 1390 O O . THR A 1 172 ? 17.988 2.752 6.511 1.00 95.06 172 THR A O 1
ATOM 1393 N N . SER A 1 173 ? 16.053 3.302 5.522 1.00 95.50 173 SER A N 1
ATOM 1394 C CA . SER A 1 173 ? 16.615 3.366 4.163 1.00 95.50 173 SER A CA 1
ATOM 1395 C C . SER A 1 173 ? 17.661 4.475 4.022 1.00 95.50 173 SER A C 1
ATOM 1397 O O . SER A 1 173 ? 18.737 4.250 3.469 1.00 95.50 173 SER A O 1
ATOM 1399 N N . VAL A 1 174 ? 17.390 5.655 4.592 1.00 95.81 174 VAL A N 1
ATOM 1400 C CA . VAL A 1 174 ? 18.347 6.771 4.671 1.00 95.81 174 VAL A CA 1
ATOM 1401 C C . VAL A 1 174 ? 19.604 6.353 5.435 1.00 95.81 174 VAL A C 1
ATOM 1403 O O . VAL A 1 174 ? 20.720 6.601 4.976 1.00 95.81 174 VAL A O 1
ATOM 1406 N N . LEU A 1 175 ? 19.434 5.707 6.591 1.00 95.31 175 LEU A N 1
ATOM 1407 C CA . LEU A 1 175 ? 20.541 5.232 7.417 1.00 95.31 175 LEU A CA 1
ATOM 1408 C C . LEU A 1 175 ? 21.390 4.188 6.680 1.00 95.31 175 LEU A C 1
ATOM 1410 O O . LEU A 1 175 ? 22.610 4.320 6.626 1.00 95.31 175 LEU A O 1
ATOM 1414 N N . PHE A 1 176 ? 20.764 3.180 6.072 1.00 92.69 176 PHE A N 1
ATOM 1415 C CA . PHE A 1 176 ? 21.462 2.133 5.322 1.00 92.69 176 PHE A CA 1
ATOM 1416 C C . PHE A 1 176 ? 22.232 2.684 4.127 1.00 92.69 176 PHE A C 1
ATOM 1418 O O . PHE A 1 176 ? 23.361 2.252 3.885 1.00 92.69 176 PHE A O 1
ATOM 1425 N N . GLN A 1 177 ? 21.670 3.667 3.425 1.00 91.19 177 GLN A N 1
ATOM 1426 C CA . GLN A 1 177 ? 22.369 4.313 2.323 1.00 91.19 177 GLN A CA 1
ATOM 1427 C C . GLN A 1 177 ? 23.563 5.132 2.821 1.00 91.19 177 GLN A C 1
ATOM 1429 O O . GLN A 1 177 ? 24.638 5.063 2.230 1.00 91.19 177 GLN A O 1
ATOM 1434 N N . SER A 1 178 ? 23.395 5.855 3.931 1.00 91.06 178 SER A N 1
ATOM 1435 C CA . SER A 1 178 ? 24.444 6.700 4.518 1.00 91.06 178 SER A CA 1
ATOM 1436 C C . SER A 1 178 ? 25.622 5.881 5.055 1.00 91.06 178 SER A C 1
ATOM 1438 O O . SER A 1 178 ? 26.763 6.322 4.986 1.00 91.06 178 SER A O 1
ATOM 1440 N N . LEU A 1 179 ? 25.355 4.671 5.554 1.00 90.88 179 LEU A N 1
ATOM 1441 C CA . LEU A 1 179 ? 26.368 3.722 6.032 1.00 90.88 179 LEU A CA 1
ATOM 1442 C C . LEU A 1 179 ? 26.968 2.854 4.911 1.00 90.88 179 LEU A C 1
ATOM 1444 O O . LEU A 1 179 ? 27.860 2.050 5.168 1.00 90.88 179 LEU A O 1
ATOM 1448 N N . GLY A 1 180 ? 26.470 2.966 3.676 1.00 86.31 180 GLY A N 1
ATOM 1449 C CA . GLY A 1 180 ? 26.912 2.148 2.541 1.00 86.31 180 GLY A CA 1
ATOM 1450 C C . GLY A 1 180 ? 26.383 0.706 2.530 1.00 86.31 180 GLY A C 1
ATOM 1451 O O . GLY A 1 180 ? 26.676 -0.035 1.590 1.00 86.31 180 GLY A O 1
ATOM 1452 N N . PHE A 1 181 ? 25.557 0.302 3.503 1.00 83.00 181 PHE A N 1
ATOM 1453 C CA . PHE A 1 181 ? 24.982 -1.048 3.573 1.00 83.00 181 PHE A CA 1
ATOM 1454 C C . PHE A 1 181 ? 24.072 -1.380 2.392 1.00 83.00 181 PHE A C 1
ATOM 1456 O O . PHE A 1 181 ? 24.019 -2.537 1.970 1.00 83.00 181 PHE A O 1
ATOM 1463 N N . THR A 1 182 ? 23.397 -0.381 1.815 1.00 78.56 182 THR A N 1
ATOM 1464 C CA . THR A 1 182 ? 22.527 -0.581 0.648 1.00 78.56 182 THR A CA 1
ATOM 1465 C C . THR A 1 182 ? 23.278 -1.233 -0.513 1.00 78.56 182 THR A C 1
ATOM 1467 O O . THR A 1 182 ? 22.747 -2.149 -1.133 1.00 78.56 182 THR A O 1
ATOM 1470 N N . ARG A 1 183 ? 24.537 -0.836 -0.761 1.00 77.44 183 ARG A N 1
ATOM 1471 C CA . ARG A 1 183 ? 25.345 -1.366 -1.873 1.00 77.44 183 ARG A CA 1
ATOM 1472 C C . ARG A 1 183 ? 25.708 -2.842 -1.711 1.00 77.44 183 ARG A C 1
ATOM 1474 O O . ARG A 1 183 ? 25.864 -3.530 -2.707 1.00 77.44 183 ARG A O 1
ATOM 1481 N N . VAL A 1 184 ? 25.848 -3.321 -0.476 1.00 78.25 184 VAL A N 1
ATOM 1482 C CA . VAL A 1 184 ? 26.290 -4.697 -0.200 1.00 78.25 184 VAL A CA 1
ATOM 1483 C C . VAL A 1 184 ? 25.100 -5.636 -0.029 1.00 78.25 184 VAL A C 1
ATOM 1485 O O . VAL A 1 184 ? 25.088 -6.724 -0.592 1.00 78.25 184 VAL A O 1
ATOM 1488 N N . LEU A 1 185 ? 24.094 -5.224 0.746 1.00 84.56 185 LEU A N 1
ATOM 1489 C CA . LEU A 1 185 ? 23.022 -6.123 1.182 1.00 84.56 185 LEU A CA 1
ATOM 1490 C C . LEU A 1 185 ? 21.767 -6.012 0.311 1.00 84.56 185 LEU A C 1
ATOM 1492 O O . LEU A 1 185 ? 21.098 -7.011 0.059 1.00 84.56 185 LEU A O 1
ATOM 1496 N N . LEU A 1 186 ? 21.438 -4.804 -0.152 1.00 87.06 186 LEU A N 1
ATOM 1497 C CA . LEU A 1 186 ? 20.146 -4.518 -0.786 1.00 87.06 186 LEU A CA 1
ATOM 1498 C C . LEU A 1 186 ? 20.232 -4.273 -2.290 1.00 87.06 186 LEU A C 1
ATOM 1500 O O . LEU A 1 186 ? 19.209 -4.316 -2.969 1.00 87.06 186 LEU A O 1
ATOM 1504 N N . PHE A 1 187 ? 21.440 -4.097 -2.816 1.00 89.06 187 PHE A N 1
ATOM 1505 C CA . PHE A 1 187 ? 21.683 -3.924 -4.239 1.00 89.06 187 PHE A CA 1
ATOM 1506 C C . PHE A 1 187 ? 21.087 -5.045 -5.111 1.00 89.06 187 PHE A C 1
ATOM 1508 O O . PHE A 1 187 ? 20.419 -4.705 -6.085 1.00 89.06 187 PHE A O 1
ATOM 1515 N N . PRO A 1 188 ? 21.190 -6.348 -4.761 1.00 91.06 188 PRO A N 1
ATOM 1516 C CA . PRO A 1 188 ? 20.554 -7.402 -5.557 1.00 91.06 188 PRO A CA 1
ATOM 1517 C C . PRO A 1 188 ? 19.030 -7.260 -5.637 1.00 91.06 188 PRO A C 1
ATOM 1519 O O . PRO A 1 188 ? 18.428 -7.560 -6.663 1.00 91.06 188 PRO A O 1
ATOM 1522 N N . PHE A 1 189 ? 18.394 -6.772 -4.568 1.00 92.44 189 PHE A N 1
ATOM 1523 C CA . PHE A 1 189 ? 16.952 -6.544 -4.554 1.00 92.44 189 PHE A CA 1
ATOM 1524 C C . PHE A 1 189 ? 16.564 -5.310 -5.367 1.00 92.44 189 PHE A C 1
ATOM 1526 O O . PHE A 1 189 ? 15.582 -5.373 -6.098 1.00 92.44 189 PHE A O 1
ATOM 1533 N N . GLN A 1 190 ? 17.336 -4.221 -5.286 1.00 93.00 190 GLN A N 1
ATOM 1534 C CA . GLN A 1 190 ? 17.133 -3.045 -6.138 1.00 93.00 190 GLN A CA 1
ATOM 1535 C C . GLN A 1 190 ? 17.265 -3.416 -7.617 1.00 93.00 190 GLN A C 1
ATOM 1537 O O . GLN A 1 190 ? 16.393 -3.080 -8.413 1.00 93.00 190 GLN A O 1
ATOM 1542 N N . LEU A 1 191 ? 18.315 -4.161 -7.963 1.00 93.38 191 LEU A N 1
ATOM 1543 C CA . LEU A 1 191 ? 18.537 -4.656 -9.314 1.00 93.38 191 LEU A CA 1
ATOM 1544 C C . LEU A 1 191 ? 17.384 -5.551 -9.768 1.00 93.38 191 LEU A C 1
ATOM 1546 O O . LEU A 1 191 ? 16.861 -5.393 -10.861 1.00 93.38 191 LEU A O 1
ATOM 1550 N N . TRP A 1 192 ? 16.918 -6.454 -8.909 1.00 95.00 192 TRP A N 1
ATOM 1551 C CA . TRP A 1 192 ? 15.766 -7.280 -9.242 1.00 95.00 192 TRP A CA 1
ATOM 1552 C C . TRP A 1 192 ? 14.492 -6.452 -9.464 1.00 95.00 192 TRP A C 1
ATOM 1554 O O . TRP A 1 192 ? 13.751 -6.733 -10.400 1.00 95.00 192 TRP A O 1
ATOM 1564 N N . VAL A 1 193 ? 14.240 -5.408 -8.666 1.00 97.12 193 VAL A N 1
ATOM 1565 C CA . VAL A 1 193 ? 13.103 -4.494 -8.887 1.00 97.12 193 VAL A CA 1
ATOM 1566 C C . VAL A 1 193 ? 13.239 -3.742 -10.215 1.00 97.12 193 VAL A C 1
ATOM 1568 O O . VAL A 1 193 ? 12.237 -3.591 -10.914 1.00 97.12 193 VAL A O 1
ATOM 1571 N N . HIS A 1 194 ? 14.451 -3.325 -10.584 1.00 96.94 194 HIS A N 1
ATOM 1572 C CA . HIS A 1 194 ? 14.752 -2.725 -11.885 1.00 96.94 194 HIS A CA 1
ATOM 1573 C C . HIS A 1 194 ? 14.389 -3.682 -13.033 1.00 96.94 194 HIS A C 1
ATOM 1575 O O . HIS A 1 194 ? 13.573 -3.351 -13.891 1.00 96.94 194 HIS A O 1
ATOM 1581 N N . GLU A 1 195 ? 14.869 -4.926 -12.981 1.00 96.62 195 GLU A N 1
ATOM 1582 C CA . GLU A 1 195 ? 14.548 -5.950 -13.984 1.00 96.62 195 GLU A CA 1
ATOM 1583 C C . GLU A 1 195 ? 13.048 -6.283 -14.040 1.00 96.62 195 GLU A C 1
ATOM 1585 O O . GLU A 1 195 ? 12.446 -6.424 -15.108 1.00 96.62 195 GLU A O 1
ATOM 1590 N N . VAL A 1 196 ? 12.384 -6.349 -12.882 1.00 97.69 196 VAL A N 1
ATOM 1591 C CA . VAL A 1 196 ? 10.924 -6.499 -12.824 1.00 97.69 196 VAL A CA 1
ATOM 1592 C C . VAL A 1 196 ? 10.228 -5.297 -13.471 1.00 97.69 196 VAL A C 1
ATOM 1594 O O . VAL A 1 196 ? 9.184 -5.473 -14.093 1.00 97.69 196 VAL A O 1
ATOM 1597 N N . GLY A 1 197 ? 10.809 -4.100 -13.402 1.00 97.81 197 GLY A N 1
ATOM 1598 C CA . GLY A 1 197 ? 10.352 -2.911 -14.116 1.00 97.81 197 GLY A CA 1
ATOM 1599 C C . GLY A 1 197 ? 10.257 -3.116 -15.630 1.00 97.81 197 GLY A C 1
ATOM 1600 O O . GLY A 1 197 ? 9.198 -2.866 -16.218 1.00 97.81 197 GLY A O 1
ATOM 1601 N N . HIS A 1 198 ? 11.302 -3.665 -16.258 1.00 97.38 198 HIS A N 1
ATOM 1602 C CA . HIS A 1 198 ? 11.256 -4.084 -17.666 1.00 97.38 198 HIS A CA 1
ATOM 1603 C C . HIS A 1 198 ? 10.190 -5.155 -17.904 1.00 97.38 198 HIS A C 1
ATOM 1605 O O . HIS A 1 198 ? 9.378 -5.060 -18.832 1.00 97.38 198 HIS A O 1
ATOM 1611 N N . ALA A 1 199 ? 10.165 -6.177 -17.045 1.00 97.81 199 ALA A N 1
ATOM 1612 C CA . ALA A 1 199 ? 9.257 -7.304 -17.194 1.00 97.81 199 ALA A CA 1
ATOM 1613 C C . ALA A 1 199 ? 7.783 -6.889 -17.098 1.00 97.81 199 ALA A C 1
ATOM 1615 O O . ALA A 1 199 ? 6.966 -7.391 -17.866 1.00 97.81 199 ALA A O 1
ATOM 1616 N N . VAL A 1 200 ? 7.431 -5.935 -16.230 1.00 97.94 200 VAL A N 1
ATOM 1617 C CA . VAL A 1 200 ? 6.064 -5.407 -16.121 1.00 97.94 200 VAL A CA 1
ATOM 1618 C C . VAL A 1 200 ? 5.637 -4.733 -17.420 1.00 97.94 200 VAL A C 1
ATOM 1620 O O . VAL A 1 200 ? 4.545 -5.023 -17.914 1.00 97.94 200 VAL A O 1
ATOM 1623 N N . VAL A 1 201 ? 6.493 -3.908 -18.029 1.00 97.94 201 VAL A N 1
ATOM 1624 C CA . VAL A 1 201 ? 6.191 -3.285 -19.328 1.00 97.94 201 VAL A CA 1
ATOM 1625 C C . VAL A 1 201 ? 5.964 -4.349 -20.405 1.00 97.94 201 VAL A C 1
ATOM 1627 O O . VAL A 1 201 ? 5.004 -4.260 -21.179 1.00 97.94 201 VAL A O 1
ATOM 1630 N N . ALA A 1 202 ? 6.798 -5.391 -20.432 1.00 97.94 202 ALA A N 1
ATOM 1631 C CA . ALA A 1 202 ? 6.660 -6.510 -21.358 1.00 97.94 202 ALA A CA 1
ATOM 1632 C C . ALA A 1 202 ? 5.372 -7.318 -21.134 1.00 97.94 202 ALA A C 1
ATOM 1634 O O . ALA A 1 202 ? 4.606 -7.511 -22.082 1.00 97.94 202 ALA A O 1
ATOM 1635 N N . TRP A 1 203 ? 5.080 -7.732 -19.899 1.00 98.25 203 TRP A N 1
ATOM 1636 C CA . TRP A 1 203 ? 3.886 -8.511 -19.561 1.00 98.25 203 TRP A CA 1
ATOM 1637 C C . TRP A 1 203 ? 2.597 -7.750 -19.874 1.00 98.25 203 TRP A C 1
ATOM 1639 O O . TRP A 1 203 ? 1.695 -8.313 -20.496 1.00 98.25 203 TRP A O 1
ATOM 1649 N N . PHE A 1 204 ? 2.524 -6.460 -19.531 1.00 98.06 204 PHE A N 1
ATOM 1650 C CA . PHE A 1 204 ? 1.359 -5.623 -19.842 1.00 98.06 204 PH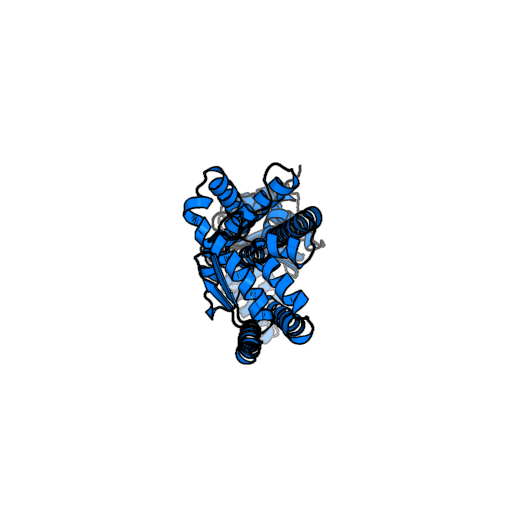E A CA 1
ATOM 1651 C C . PHE A 1 204 ? 1.208 -5.353 -21.343 1.00 98.06 204 PHE A C 1
ATOM 1653 O O . PHE A 1 204 ? 0.098 -5.116 -21.815 1.00 98.06 204 PHE A O 1
ATOM 1660 N N . SER A 1 205 ? 2.295 -5.460 -22.108 1.00 97.81 205 SER A N 1
ATOM 1661 C CA . SER A 1 205 ? 2.275 -5.407 -23.573 1.00 97.81 205 SER A CA 1
ATOM 1662 C C . SER A 1 205 ? 2.057 -6.781 -24.231 1.00 97.81 205 SER A C 1
ATOM 1664 O O . SER A 1 205 ? 2.180 -6.907 -25.453 1.00 97.81 205 SER A O 1
ATOM 1666 N N . GLY A 1 206 ? 1.772 -7.824 -23.441 1.00 97.38 206 GLY A N 1
ATOM 1667 C CA . GLY A 1 206 ? 1.504 -9.181 -23.916 1.00 97.38 206 GLY A CA 1
ATOM 1668 C C . GLY A 1 206 ? 2.744 -9.945 -24.384 1.00 97.38 206 GLY A C 1
ATOM 1669 O O . GLY A 1 206 ? 2.615 -10.854 -25.199 1.00 97.38 206 GLY A O 1
ATOM 1670 N N . ARG A 1 207 ? 3.945 -9.594 -23.917 1.00 97.75 207 ARG A N 1
ATOM 1671 C CA . ARG A 1 207 ? 5.219 -10.212 -24.318 1.00 97.75 207 ARG A CA 1
ATOM 1672 C C . ARG A 1 207 ? 5.822 -11.038 -23.193 1.00 97.75 207 ARG A C 1
ATOM 1674 O O . ARG A 1 207 ? 5.643 -10.741 -22.015 1.00 97.75 207 ARG A O 1
ATOM 1681 N N . ARG A 1 208 ? 6.537 -12.103 -23.561 1.00 97.56 208 ARG A N 1
ATOM 1682 C CA . ARG A 1 208 ? 7.233 -12.953 -22.586 1.00 97.56 208 ARG A CA 1
ATOM 1683 C C . ARG A 1 208 ? 8.399 -12.167 -22.010 1.00 97.56 208 ARG A C 1
ATOM 1685 O O . ARG A 1 208 ? 9.176 -11.608 -22.776 1.00 97.56 208 ARG A O 1
ATOM 1692 N N . ALA A 1 209 ? 8.504 -12.155 -20.689 1.00 97.12 209 ALA A N 1
ATOM 1693 C CA . ALA A 1 209 ? 9.646 -11.593 -19.994 1.00 97.12 209 ALA A CA 1
ATOM 1694 C C . ALA A 1 209 ? 9.994 -12.423 -18.765 1.00 97.12 209 ALA A C 1
ATOM 1696 O O . ALA A 1 209 ? 9.090 -12.922 -18.086 1.00 97.12 209 ALA A O 1
ATOM 1697 N N . ILE A 1 210 ? 11.290 -12.565 -18.499 1.00 96.00 210 ILE A N 1
ATOM 1698 C CA . ILE A 1 210 ? 11.819 -13.229 -17.308 1.00 96.00 210 ILE A CA 1
ATOM 1699 C C . ILE A 1 210 ? 12.839 -12.281 -16.666 1.00 96.00 210 ILE A C 1
ATOM 1701 O O . ILE A 1 210 ? 13.934 -12.143 -17.217 1.00 96.00 210 ILE A O 1
ATOM 1705 N N . PRO A 1 211 ? 12.493 -11.625 -15.540 1.00 93.81 211 PRO A N 1
ATOM 1706 C CA . PRO A 1 211 ? 13.422 -10.773 -14.809 1.00 93.81 211 PRO A CA 1
ATOM 1707 C C . PRO A 1 211 ? 14.369 -11.643 -13.981 1.00 93.81 211 PRO A C 1
ATOM 1709 O O . PRO A 1 211 ? 13.932 -12.384 -13.093 1.00 93.81 211 PRO A O 1
ATOM 1712 N N . LEU A 1 212 ? 15.666 -11.579 -14.275 1.00 90.12 212 LEU A N 1
ATOM 1713 C CA . LEU A 1 212 ? 16.686 -12.354 -13.577 1.00 90.12 212 LEU A CA 1
ATOM 1714 C C . LEU A 1 212 ? 17.378 -11.480 -12.519 1.00 90.12 212 LEU A C 1
ATOM 1716 O O . LEU A 1 212 ? 17.679 -10.319 -12.782 1.00 90.12 212 LEU A O 1
ATOM 1720 N N . PRO A 1 213 ? 17.683 -12.012 -11.321 1.00 79.19 213 PRO A N 1
ATOM 1721 C CA . PRO A 1 213 ? 18.188 -11.223 -10.189 1.00 79.19 213 PRO A CA 1
ATOM 1722 C C . PRO A 1 213 ? 19.650 -10.750 -10.337 1.00 79.19 213 PRO A C 1
ATOM 1724 O O . PRO A 1 213 ? 20.253 -10.310 -9.363 1.00 79.19 213 PRO A O 1
ATOM 1727 N N . PHE A 1 214 ? 20.235 -10.860 -11.532 1.00 82.44 214 PHE A N 1
ATOM 1728 C CA . PHE A 1 214 ? 21.617 -10.485 -11.847 1.00 82.44 214 PHE A CA 1
ATOM 1729 C C . PHE A 1 214 ? 21.715 -9.372 -12.904 1.00 82.44 214 PHE A C 1
ATOM 1731 O O . PHE A 1 214 ? 22.763 -9.208 -13.522 1.00 82.44 214 PHE A O 1
ATOM 1738 N N . GLY A 1 215 ? 20.641 -8.596 -13.090 1.00 81.75 215 GLY A N 1
ATOM 1739 C CA . GLY A 1 215 ? 20.654 -7.408 -13.952 1.00 81.75 215 GLY A CA 1
ATOM 1740 C C . GLY A 1 215 ? 20.398 -7.723 -15.418 1.00 81.75 215 GLY A C 1
ATOM 1741 O O . GLY A 1 215 ? 21.070 -7.192 -16.298 1.00 81.75 215 GLY A O 1
ATOM 1742 N N . TRP A 1 216 ? 19.507 -8.685 -15.669 1.00 86.06 216 TRP A N 1
ATOM 1743 C CA . TRP A 1 216 ? 19.123 -9.058 -17.020 1.00 86.06 216 TRP A CA 1
ATOM 1744 C C . TRP A 1 216 ? 17.655 -9.456 -17.089 1.00 86.06 216 TRP A C 1
ATOM 1746 O O . TRP A 1 216 ? 17.209 -10.354 -16.369 1.00 86.06 216 TRP A O 1
ATOM 1756 N N . THR A 1 217 ? 16.926 -8.883 -18.040 1.00 88.69 217 THR A N 1
ATOM 1757 C CA . THR A 1 217 ? 15.563 -9.300 -18.365 1.00 88.69 217 THR A CA 1
ATOM 1758 C C . THR A 1 217 ? 15.521 -9.837 -19.783 1.00 88.69 217 THR A C 1
ATOM 1760 O O . THR A 1 217 ? 15.682 -9.106 -20.756 1.00 88.69 217 THR A O 1
ATOM 1763 N N . ASN A 1 218 ? 15.254 -11.136 -19.923 1.00 92.31 218 ASN A N 1
ATOM 1764 C CA . ASN A 1 218 ? 15.023 -11.712 -21.244 1.00 92.31 218 ASN A CA 1
ATOM 1765 C C . ASN A 1 218 ? 13.606 -11.353 -21.696 1.00 92.31 218 ASN A C 1
ATOM 1767 O O . ASN A 1 218 ? 12.653 -11.788 -21.049 1.00 92.31 218 ASN A O 1
ATOM 1771 N N . VAL A 1 219 ? 13.473 -10.579 -22.776 1.00 93.88 219 VAL A N 1
ATOM 1772 C CA . VAL A 1 219 ? 12.188 -10.127 -23.325 1.00 93.88 219 VAL A CA 1
ATOM 1773 C C . VAL A 1 219 ? 12.027 -10.607 -24.763 1.00 93.88 219 VAL A C 1
ATOM 1775 O O . VAL A 1 219 ? 12.879 -10.371 -25.615 1.00 93.88 219 VAL A O 1
ATOM 1778 N N . ALA A 1 220 ? 10.896 -11.246 -25.058 1.00 93.56 220 ALA A N 1
ATOM 1779 C CA . ALA A 1 220 ? 10.527 -11.588 -26.426 1.00 93.56 220 ALA A CA 1
ATOM 1780 C C . ALA A 1 220 ? 9.952 -10.364 -27.155 1.00 93.56 220 ALA A C 1
ATOM 1782 O O . ALA A 1 220 ? 9.058 -9.697 -26.636 1.00 93.56 220 ALA A O 1
ATOM 1783 N N . LEU A 1 221 ? 10.408 -10.108 -28.384 1.00 88.50 221 LEU A N 1
ATOM 1784 C CA . LEU A 1 221 ? 9.915 -8.996 -29.211 1.00 88.50 221 LEU A CA 1
ATOM 1785 C C . LEU A 1 221 ? 8.479 -9.228 -29.711 1.00 88.50 221 LEU A C 1
ATOM 1787 O O . LEU A 1 221 ? 7.689 -8.288 -29.849 1.00 88.50 221 LEU A O 1
ATOM 1791 N N . GLU A 1 222 ? 8.117 -10.490 -29.938 1.00 93.81 222 GLU A N 1
ATOM 1792 C CA . GLU A 1 222 ? 6.792 -10.887 -30.405 1.00 93.81 222 GLU A CA 1
ATOM 1793 C C . GLU A 1 222 ? 5.767 -10.960 -29.269 1.00 93.81 222 GLU A C 1
ATOM 1795 O O . GLU A 1 222 ? 6.037 -11.429 -28.157 1.00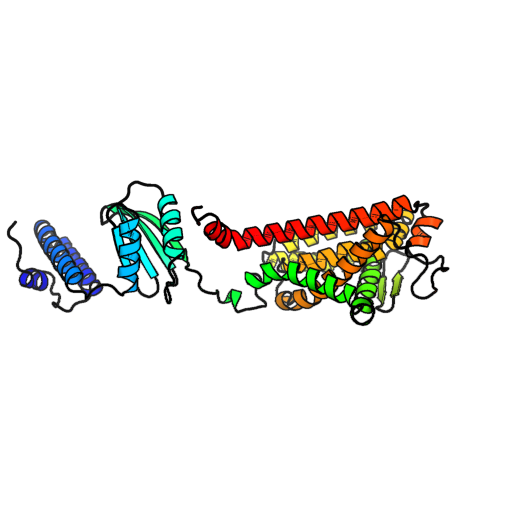 93.81 222 GLU A O 1
ATOM 1800 N N . ARG A 1 223 ? 4.539 -10.533 -29.575 1.00 95.62 223 ARG A N 1
ATOM 1801 C CA . ARG A 1 223 ? 3.401 -10.687 -28.666 1.00 95.62 223 ARG A CA 1
ATOM 1802 C C . ARG A 1 223 ? 3.029 -12.165 -28.548 1.00 95.62 223 ARG A C 1
ATOM 1804 O O . ARG A 1 223 ? 2.986 -12.900 -29.525 1.00 95.62 223 ARG A O 1
ATOM 1811 N N . SER A 1 224 ? 2.679 -12.581 -27.341 1.00 96.69 224 SER A N 1
ATOM 1812 C CA . SER A 1 224 ? 2.274 -13.938 -27.001 1.00 96.69 224 SER A CA 1
ATOM 1813 C C . SER A 1 224 ? 0.878 -13.895 -26.390 1.00 96.69 224 SER A C 1
ATOM 1815 O O . SER A 1 224 ? 0.714 -13.473 -25.245 1.00 96.69 224 SER A O 1
ATOM 1817 N N . LEU A 1 225 ? -0.128 -14.400 -27.114 1.00 97.00 225 LEU A N 1
ATOM 1818 C CA . LEU A 1 225 ? -1.506 -14.499 -26.606 1.00 97.00 225 LEU A CA 1
ATOM 1819 C C . LEU A 1 225 ? -1.573 -15.248 -25.270 1.00 97.00 225 LEU A C 1
ATOM 1821 O O . LEU A 1 225 ? -2.348 -14.873 -24.397 1.00 97.00 225 LEU A O 1
ATOM 1825 N N . PHE A 1 226 ? -0.704 -16.243 -25.077 1.00 97.56 226 PHE A N 1
ATOM 1826 C CA . PHE A 1 226 ? -0.562 -16.940 -23.800 1.00 97.56 226 PHE A CA 1
ATOM 1827 C C . PHE A 1 226 ? -0.235 -15.992 -22.634 1.00 97.56 226 PHE A C 1
ATOM 1829 O O . PHE A 1 226 ? -0.823 -16.121 -21.568 1.00 97.56 226 PHE A O 1
ATOM 1836 N N . VAL A 1 227 ? 0.660 -15.015 -22.833 1.00 97.44 227 VAL A N 1
ATOM 1837 C CA . VAL A 1 227 ? 1.012 -14.050 -21.778 1.00 97.44 227 VAL A CA 1
ATOM 1838 C C . VAL A 1 227 ? -0.145 -13.092 -21.553 1.00 97.44 227 VAL A C 1
ATOM 1840 O O . VAL A 1 227 ? -0.546 -12.892 -20.415 1.00 97.44 227 VAL A O 1
ATOM 1843 N N . TYR A 1 228 ? -0.725 -12.553 -22.628 1.00 97.81 228 TYR A N 1
ATOM 1844 C CA . TYR A 1 228 ? -1.866 -11.645 -22.524 1.00 97.81 228 TYR A CA 1
ATOM 1845 C C . TYR A 1 228 ? -3.035 -12.279 -21.750 1.00 97.81 228 TYR A C 1
ATOM 1847 O O . TYR A 1 228 ? -3.480 -11.739 -20.736 1.00 97.81 228 TYR A O 1
ATOM 1855 N N . PHE A 1 229 ? -3.501 -13.456 -22.174 1.00 98.31 229 PHE A N 1
ATOM 1856 C CA . PHE A 1 229 ? -4.582 -14.154 -21.479 1.00 98.31 229 PHE A CA 1
ATOM 1857 C C . PHE A 1 229 ? -4.157 -14.670 -20.103 1.00 98.31 229 PHE A C 1
ATOM 1859 O O . PHE A 1 229 ? -4.985 -14.696 -19.200 1.00 98.31 229 PHE A O 1
ATOM 1866 N N . GLY A 1 230 ? -2.882 -15.014 -19.909 1.00 98.25 230 GLY A N 1
ATOM 1867 C CA . GLY A 1 230 ? -2.334 -15.393 -18.609 1.00 98.25 230 GLY A CA 1
ATOM 1868 C C . GLY A 1 230 ? -2.422 -14.261 -17.583 1.00 98.25 230 GLY A C 1
ATOM 1869 O O . GLY A 1 230 ? -2.976 -14.461 -16.504 1.00 98.25 230 GLY A O 1
ATOM 1870 N N . ILE A 1 231 ? -1.955 -13.054 -17.920 1.00 97.94 231 ILE A N 1
ATOM 1871 C CA . ILE A 1 231 ? -2.069 -11.887 -17.030 1.00 97.94 231 ILE A CA 1
ATOM 1872 C C . ILE A 1 231 ? -3.539 -11.513 -16.819 1.00 97.94 231 ILE A C 1
ATOM 1874 O O . ILE A 1 231 ? -3.947 -11.288 -15.681 1.00 97.94 231 ILE A O 1
ATOM 1878 N N . LEU A 1 232 ? -4.363 -11.535 -17.874 1.00 98.25 232 LEU A N 1
ATOM 1879 C CA . LEU A 1 232 ? -5.794 -11.242 -17.758 1.00 98.25 232 LEU A CA 1
ATOM 1880 C C . LEU A 1 232 ? -6.498 -12.236 -16.824 1.00 98.25 232 LEU A C 1
ATOM 1882 O O . LEU A 1 232 ? -7.335 -11.844 -16.014 1.00 98.25 232 LEU A O 1
ATOM 1886 N N . PHE A 1 233 ? -6.131 -13.516 -16.898 1.00 98.38 233 PHE A N 1
ATOM 1887 C CA . PHE A 1 233 ? -6.627 -14.550 -16.001 1.00 98.38 233 PHE A CA 1
ATOM 1888 C C . PHE A 1 233 ? -6.204 -14.289 -14.550 1.00 98.38 233 PHE A C 1
ATOM 1890 O O . PHE A 1 233 ? -7.052 -14.330 -13.661 1.00 98.38 233 PHE A O 1
ATOM 1897 N N . LEU A 1 234 ? -4.936 -13.944 -14.295 1.00 97.38 234 LEU A N 1
ATOM 1898 C CA . LEU A 1 234 ? -4.459 -13.594 -12.950 1.00 97.38 234 LEU A CA 1
ATOM 1899 C C . LEU A 1 234 ? -5.161 -12.348 -12.387 1.00 97.38 234 LEU A C 1
ATOM 1901 O O . LEU A 1 234 ? -5.547 -12.339 -11.218 1.00 97.38 234 LEU A O 1
ATOM 1905 N N . LEU A 1 235 ? -5.387 -11.320 -13.209 1.00 98.00 235 LEU A N 1
ATOM 1906 C CA . LEU A 1 235 ? -6.155 -10.131 -12.824 1.00 98.00 235 LEU A CA 1
ATOM 1907 C C . LEU A 1 235 ? -7.631 -10.466 -12.573 1.00 98.00 235 LEU A C 1
ATOM 1909 O O . LEU A 1 235 ? -8.217 -9.966 -11.612 1.00 98.00 235 LEU A O 1
ATOM 1913 N N . GLY A 1 236 ? -8.219 -11.358 -13.372 1.00 98.12 236 GLY A N 1
ATOM 1914 C CA . GLY A 1 236 ? -9.563 -11.891 -13.159 1.00 98.12 236 GLY A CA 1
ATOM 1915 C C . GLY A 1 236 ? -9.683 -12.653 -11.838 1.00 98.12 236 GLY A C 1
ATOM 1916 O O . GLY A 1 236 ? -10.630 -12.431 -11.083 1.00 98.12 236 GLY A O 1
ATOM 1917 N N . LEU A 1 237 ? -8.689 -13.482 -11.501 1.00 97.19 237 LEU A N 1
ATOM 1918 C CA . LEU A 1 237 ? -8.602 -14.156 -10.204 1.00 97.19 237 LEU A CA 1
ATOM 1919 C C . LEU A 1 237 ? -8.447 -13.158 -9.053 1.00 97.19 237 LEU A C 1
ATOM 1921 O O . LEU A 1 237 ? -9.116 -13.305 -8.031 1.00 97.19 237 LEU A O 1
ATOM 1925 N N . LEU A 1 238 ? -7.613 -12.127 -9.216 1.00 96.00 238 LEU A N 1
ATOM 1926 C CA . LEU A 1 238 ? -7.433 -11.072 -8.218 1.00 96.00 238 LEU A CA 1
ATOM 1927 C C . LEU A 1 238 ? -8.741 -10.307 -7.974 1.00 96.00 238 LEU A C 1
ATOM 1929 O O . LEU A 1 238 ? -9.122 -10.083 -6.823 1.00 96.00 238 LEU A O 1
ATOM 1933 N N . PHE A 1 239 ? -9.457 -9.953 -9.044 1.00 97.50 239 PHE A N 1
ATOM 1934 C CA . PHE A 1 239 ? -10.766 -9.310 -8.966 1.00 97.50 239 PHE A CA 1
ATOM 1935 C C . PHE A 1 239 ? -11.788 -10.214 -8.275 1.00 97.50 239 PHE A C 1
ATOM 1937 O O . PHE A 1 239 ? -12.477 -9.771 -7.357 1.00 97.50 239 PHE A O 1
ATOM 1944 N N . TYR A 1 240 ? -11.862 -11.484 -8.675 1.00 97.69 240 TYR A N 1
ATOM 1945 C CA . TYR A 1 240 ? -12.782 -12.461 -8.100 1.00 97.69 240 TYR A CA 1
ATOM 1946 C C . TYR A 1 240 ? -12.514 -12.697 -6.607 1.00 97.69 240 TYR A C 1
ATOM 1948 O O . TYR A 1 240 ? -13.445 -12.676 -5.801 1.00 97.69 240 TYR A O 1
ATOM 1956 N N . ALA A 1 241 ? -11.247 -12.847 -6.211 1.00 96.44 241 ALA A N 1
ATOM 1957 C CA . ALA A 1 241 ? -10.854 -12.970 -4.810 1.00 96.44 241 ALA A CA 1
ATOM 1958 C C . ALA A 1 241 ? -11.206 -11.701 -4.016 1.00 96.44 241 ALA A C 1
ATOM 1960 O O . ALA A 1 241 ? -11.799 -11.783 -2.938 1.00 96.44 241 ALA A O 1
ATOM 1961 N N . GLY A 1 242 ? -10.926 -10.521 -4.582 1.00 95.56 242 GLY A N 1
ATOM 1962 C CA . GLY A 1 242 ? -11.325 -9.238 -4.007 1.00 95.56 242 GLY A CA 1
ATOM 1963 C C . GLY A 1 242 ? -12.842 -9.112 -3.840 1.00 95.56 242 GLY A C 1
ATOM 1964 O O . GLY A 1 242 ? -13.304 -8.648 -2.800 1.00 95.56 242 GLY A O 1
ATOM 1965 N N . TRP A 1 243 ? -13.629 -9.579 -4.810 1.00 97.06 243 TRP A N 1
ATOM 1966 C CA . TRP A 1 243 ? -15.089 -9.583 -4.741 1.00 97.06 243 TRP A CA 1
ATOM 1967 C C . TRP A 1 243 ? -15.611 -10.520 -3.646 1.00 97.06 243 TRP A C 1
ATOM 1969 O O . TRP A 1 243 ? -16.392 -10.084 -2.796 1.00 97.06 243 TRP A O 1
ATOM 1979 N N . LYS A 1 244 ? -15.120 -11.767 -3.601 1.00 97.31 244 LYS A N 1
ATOM 1980 C CA . LYS A 1 244 ? -15.491 -12.765 -2.584 1.00 97.31 244 LYS A CA 1
ATOM 1981 C C . LYS A 1 244 ? -15.198 -12.273 -1.162 1.00 97.31 244 LYS A C 1
ATOM 1983 O O . LYS A 1 244 ? -16.005 -12.479 -0.259 1.00 97.31 244 LYS A O 1
ATOM 1988 N N . GLU A 1 245 ? -14.078 -11.578 -0.971 1.00 95.31 245 GLU A N 1
ATOM 1989 C CA . GLU A 1 245 ? -13.647 -11.033 0.324 1.00 95.31 245 GLU A CA 1
ATOM 1990 C C . GLU A 1 245 ? -14.077 -9.571 0.567 1.00 95.31 245 GLU A C 1
ATOM 1992 O O . GLU A 1 245 ? -13.676 -8.954 1.559 1.00 95.31 245 GLU A O 1
ATOM 1997 N N . LYS A 1 246 ? -14.902 -8.998 -0.323 1.00 95.00 246 LYS A N 1
ATOM 1998 C CA . LYS A 1 246 ? -15.411 -7.612 -0.269 1.00 95.00 246 LYS A CA 1
ATOM 1999 C C . LYS A 1 246 ? -14.307 -6.536 -0.182 1.00 95.00 246 LYS A C 1
ATOM 2001 O O . LYS A 1 246 ? -14.518 -5.456 0.375 1.00 95.00 246 LYS A O 1
ATOM 2006 N N . LYS A 1 247 ? -13.130 -6.795 -0.759 1.00 92.44 247 LYS A N 1
ATOM 2007 C CA . LYS A 1 247 ? -11.976 -5.881 -0.824 1.00 92.44 247 LYS A CA 1
ATOM 2008 C C . LYS A 1 247 ? -12.063 -4.980 -2.062 1.00 92.44 247 LYS A C 1
ATOM 2010 O O . LYS A 1 247 ? -11.480 -5.259 -3.108 1.00 92.44 247 LYS A O 1
ATOM 2015 N N . ARG A 1 248 ? -12.786 -3.861 -1.936 1.00 94.44 248 ARG A N 1
ATOM 2016 C CA . ARG A 1 248 ? -13.027 -2.913 -3.047 1.00 94.44 248 ARG A CA 1
ATOM 2017 C C . ARG A 1 248 ? -11.744 -2.363 -3.680 1.00 94.44 248 ARG A C 1
ATOM 2019 O O . ARG A 1 248 ? -11.691 -2.225 -4.896 1.00 94.44 248 ARG A O 1
ATOM 2026 N N . SER A 1 249 ? -10.713 -2.072 -2.883 1.00 92.00 249 SER A N 1
ATOM 2027 C CA . SER A 1 249 ? -9.428 -1.561 -3.386 1.00 92.00 249 SER A CA 1
ATOM 2028 C C . SER A 1 249 ? -8.753 -2.544 -4.344 1.00 92.00 249 SER A C 1
ATOM 2030 O O . SER A 1 249 ? -8.310 -2.144 -5.415 1.00 92.00 249 SER A O 1
ATOM 2032 N N . THR A 1 250 ? -8.742 -3.834 -3.999 1.00 94.44 250 THR A N 1
ATOM 2033 C CA . THR A 1 250 ? -8.191 -4.905 -4.840 1.00 94.44 250 THR A CA 1
ATOM 2034 C C . THR A 1 250 ? -8.950 -5.035 -6.159 1.00 94.44 250 THR A C 1
ATOM 2036 O O . THR A 1 250 ? -8.333 -5.171 -7.211 1.00 94.44 250 THR A O 1
ATOM 2039 N N . MET A 1 251 ? -10.283 -4.936 -6.120 1.00 96.75 251 MET A N 1
ATOM 2040 C CA . MET A 1 251 ? -11.113 -4.971 -7.328 1.00 96.75 251 MET A CA 1
ATOM 2041 C C . MET A 1 251 ? -10.805 -3.794 -8.262 1.00 96.75 251 MET A C 1
ATOM 2043 O O . MET A 1 251 ? -10.599 -3.996 -9.455 1.00 96.75 251 MET A O 1
ATOM 2047 N N . ILE A 1 252 ? -10.738 -2.571 -7.721 1.00 96.19 252 ILE A N 1
ATOM 2048 C CA . ILE A 1 252 ? -10.419 -1.361 -8.496 1.00 96.19 252 ILE A CA 1
ATOM 2049 C C . ILE A 1 252 ? -9.027 -1.483 -9.123 1.00 96.19 252 ILE A C 1
ATOM 2051 O O . ILE A 1 252 ? -8.870 -1.214 -10.311 1.00 96.19 252 ILE A O 1
ATOM 2055 N N . PHE A 1 253 ? -8.038 -1.941 -8.352 1.00 95.56 253 PHE A N 1
ATOM 2056 C CA . PHE A 1 253 ? -6.681 -2.158 -8.847 1.00 95.56 253 PHE A CA 1
ATOM 2057 C C . PHE A 1 253 ? -6.651 -3.149 -10.019 1.00 95.56 253 PHE A C 1
ATOM 2059 O O . PHE A 1 253 ? -6.084 -2.840 -11.064 1.00 95.56 253 PHE A O 1
ATOM 2066 N N . ALA A 1 254 ? -7.335 -4.292 -9.898 1.00 97.56 254 ALA A N 1
ATOM 2067 C CA . ALA A 1 254 ? -7.408 -5.287 -10.968 1.00 97.56 254 ALA A CA 1
ATOM 2068 C C . ALA A 1 254 ? -8.033 -4.724 -12.260 1.00 97.56 254 ALA A C 1
ATOM 2070 O O . ALA A 1 254 ? -7.535 -4.995 -13.354 1.00 97.56 254 ALA A O 1
ATOM 2071 N N . VAL A 1 255 ? -9.084 -3.902 -12.145 1.00 98.31 255 VAL A N 1
ATOM 2072 C CA . VAL A 1 255 ? -9.723 -3.243 -13.299 1.00 98.31 255 VAL A CA 1
ATOM 2073 C C . VAL A 1 255 ? -8.776 -2.242 -13.960 1.00 98.31 255 VAL A C 1
ATOM 2075 O O . VAL A 1 255 ? -8.617 -2.277 -15.179 1.00 98.31 255 VAL A O 1
ATOM 2078 N N . ILE A 1 256 ? -8.105 -1.390 -13.177 1.00 98.06 256 ILE A N 1
ATOM 2079 C CA . ILE A 1 256 ? -7.130 -0.420 -13.700 1.00 98.06 256 ILE A CA 1
ATOM 2080 C C . ILE A 1 256 ? -6.000 -1.147 -14.440 1.00 98.06 256 ILE A C 1
ATOM 2082 O O . ILE A 1 256 ? -5.683 -0.785 -15.571 1.00 98.06 256 ILE A O 1
ATOM 2086 N N . CYS A 1 257 ? -5.440 -2.209 -13.852 1.00 98.25 257 CYS A N 1
ATOM 2087 C CA . CYS A 1 257 ? -4.401 -3.012 -14.497 1.00 98.25 257 CYS A CA 1
ATOM 2088 C C . CYS A 1 257 ? -4.897 -3.697 -15.776 1.00 98.25 257 CYS A C 1
ATOM 2090 O O . CYS A 1 257 ? -4.157 -3.758 -16.752 1.00 98.25 257 CYS A O 1
ATOM 2092 N N . THR A 1 258 ? -6.149 -4.159 -15.807 1.00 98.62 258 THR A N 1
ATOM 2093 C CA . THR A 1 258 ? -6.743 -4.785 -17.001 1.00 98.62 258 THR A CA 1
ATOM 2094 C C . THR A 1 258 ? -6.861 -3.785 -18.151 1.00 98.62 258 THR A C 1
ATOM 2096 O O . THR A 1 258 ? -6.499 -4.093 -19.287 1.00 98.62 258 THR A O 1
ATOM 2099 N N . ILE A 1 259 ? -7.325 -2.565 -17.858 1.00 98.50 259 ILE A N 1
ATOM 2100 C CA . ILE A 1 259 ? -7.406 -1.482 -18.846 1.00 98.50 259 ILE A CA 1
ATOM 2101 C C . ILE A 1 259 ? -6.002 -1.118 -19.335 1.00 98.50 259 ILE A C 1
ATOM 2103 O O . ILE A 1 259 ? -5.778 -1.038 -20.542 1.00 98.50 259 ILE A O 1
ATOM 2107 N N . LEU A 1 260 ? -5.047 -0.956 -18.416 1.00 98.00 260 LEU A N 1
ATOM 2108 C CA . LEU A 1 260 ? -3.661 -0.643 -18.759 1.00 98.00 260 LEU A CA 1
ATOM 2109 C C . LEU A 1 260 ? -3.049 -1.720 -19.665 1.00 98.00 260 LEU A C 1
ATOM 2111 O O . LEU A 1 260 ? -2.460 -1.391 -20.691 1.00 98.00 260 LEU A O 1
ATOM 2115 N N . GLN A 1 261 ? -3.248 -2.999 -19.339 1.00 98.12 261 GLN A N 1
ATOM 2116 C CA . GLN A 1 261 ? -2.791 -4.118 -20.160 1.00 98.12 261 GLN A CA 1
ATOM 2117 C C . GLN A 1 261 ? -3.413 -4.076 -21.561 1.00 98.12 261 GLN A C 1
ATOM 2119 O O . GLN A 1 261 ? -2.718 -4.281 -22.555 1.00 98.12 261 GLN A O 1
ATOM 2124 N N . PHE A 1 262 ? -4.716 -3.800 -21.673 1.00 98.25 262 PHE A N 1
ATOM 2125 C CA . PHE A 1 262 ? -5.378 -3.683 -22.973 1.00 98.25 262 PHE A CA 1
ATOM 2126 C C . PHE A 1 262 ? -4.759 -2.565 -23.825 1.00 98.25 262 PHE A C 1
ATOM 2128 O O . PHE A 1 262 ? -4.425 -2.796 -24.988 1.00 98.25 262 PHE A O 1
ATOM 2135 N N . VAL A 1 263 ? -4.546 -1.386 -23.234 1.00 98.25 263 VAL A N 1
ATOM 2136 C CA . VAL A 1 263 ? -3.924 -0.237 -23.910 1.00 98.25 263 VAL A CA 1
ATOM 2137 C C . VAL A 1 263 ? -2.498 -0.575 -24.359 1.00 98.25 263 VAL A C 1
ATOM 2139 O O . VAL A 1 263 ? -2.168 -0.417 -25.535 1.00 98.25 263 VAL A O 1
ATOM 2142 N N . MET A 1 264 ? -1.666 -1.098 -23.456 1.00 97.75 264 MET A N 1
ATOM 2143 C CA . MET A 1 264 ? -0.266 -1.426 -23.748 1.00 97.75 264 MET A CA 1
ATOM 2144 C C . MET A 1 264 ? -0.120 -2.577 -24.752 1.00 97.75 264 MET A C 1
ATOM 2146 O O . MET A 1 264 ? 0.815 -2.587 -25.550 1.00 97.75 264 MET A O 1
ATOM 2150 N N . THR A 1 265 ? -1.047 -3.537 -24.762 1.00 97.19 265 THR A N 1
ATOM 2151 C CA . THR A 1 265 ? -0.999 -4.659 -25.708 1.00 97.19 265 THR A CA 1
ATOM 2152 C C . THR A 1 265 ? -1.495 -4.264 -27.095 1.00 97.19 265 THR A C 1
ATOM 2154 O O . THR A 1 265 ? -0.844 -4.603 -28.079 1.00 97.19 265 THR A O 1
ATOM 2157 N N . TRP A 1 266 ? -2.638 -3.582 -27.209 1.00 97.31 266 TRP A N 1
ATOM 2158 C CA . TRP A 1 266 ? -3.332 -3.439 -28.497 1.00 97.31 266 TRP A CA 1
ATOM 2159 C C . TRP A 1 266 ? -3.202 -2.061 -29.135 1.00 97.31 266 TRP A C 1
ATOM 2161 O O . TRP A 1 266 ? -3.205 -1.969 -30.359 1.00 97.31 266 TRP A O 1
ATOM 2171 N N . ILE A 1 267 ? -3.066 -1.007 -28.331 1.00 97.56 267 ILE A N 1
ATOM 2172 C CA . ILE A 1 267 ? -3.038 0.378 -28.822 1.00 97.56 267 ILE A CA 1
ATOM 2173 C C . ILE A 1 267 ? -1.594 0.848 -29.026 1.00 97.56 267 ILE A C 1
ATOM 2175 O O . ILE A 1 267 ? -1.291 1.562 -29.979 1.00 97.56 267 ILE A O 1
ATOM 2179 N N . GLN A 1 268 ? -0.682 0.428 -28.152 1.00 95.88 268 GLN A N 1
ATOM 2180 C CA . GLN A 1 268 ? 0.711 0.855 -28.201 1.00 95.88 268 GLN A CA 1
ATOM 2181 C C . GLN A 1 268 ? 1.458 0.279 -29.417 1.00 95.88 268 GLN A C 1
ATOM 2183 O O . GLN A 1 268 ? 1.483 -0.934 -29.653 1.00 95.88 268 GLN A O 1
ATOM 2188 N N . SER A 1 269 ? 2.126 1.158 -30.168 1.00 96.12 269 SER A N 1
ATOM 2189 C CA . SER A 1 269 ? 3.025 0.782 -31.269 1.00 96.12 269 SER A CA 1
ATOM 2190 C C . SER A 1 269 ? 4.276 0.046 -30.767 1.00 96.12 269 SER A C 1
ATOM 2192 O O . SER A 1 269 ? 4.678 0.245 -29.620 1.00 96.12 269 SER A O 1
ATOM 2194 N N . ALA A 1 270 ? 4.956 -0.699 -31.644 1.00 94.62 270 ALA A N 1
ATOM 2195 C CA . ALA A 1 270 ? 6.237 -1.342 -31.328 1.00 94.62 270 ALA A CA 1
ATOM 2196 C C . ALA A 1 270 ? 7.314 -0.342 -30.857 1.00 94.62 270 ALA A C 1
ATOM 2198 O O . ALA A 1 270 ? 7.920 -0.567 -29.817 1.00 94.62 270 ALA A O 1
ATOM 2199 N N . TYR A 1 271 ? 7.443 0.805 -31.533 1.00 95.19 271 TYR A N 1
ATOM 2200 C CA . TYR A 1 271 ? 8.391 1.866 -31.164 1.00 95.19 271 TYR A CA 1
ATOM 2201 C C . TYR A 1 271 ? 8.197 2.360 -29.722 1.00 95.19 271 TYR A C 1
ATOM 2203 O O . TYR A 1 271 ? 9.121 2.365 -28.917 1.00 95.19 271 TYR A O 1
ATOM 2211 N N . HIS A 1 272 ? 6.961 2.714 -29.356 1.00 96.00 272 HIS A N 1
ATOM 2212 C CA . HIS A 1 272 ? 6.657 3.125 -27.983 1.00 96.00 272 HIS A CA 1
ATOM 2213 C C . HIS A 1 272 ? 6.862 1.990 -26.976 1.00 96.00 272 HIS A C 1
ATOM 2215 O O . HIS A 1 272 ? 7.218 2.266 -25.839 1.00 96.00 272 HIS A O 1
ATOM 2221 N N . PHE A 1 273 ? 6.638 0.731 -27.361 1.00 96.25 273 PHE A N 1
ATOM 2222 C CA . PHE A 1 273 ? 6.911 -0.400 -26.480 1.00 96.25 273 PHE A CA 1
ATOM 2223 C C . PHE A 1 273 ? 8.386 -0.505 -26.114 1.00 96.25 273 PHE A C 1
ATOM 2225 O O . PHE A 1 273 ? 8.683 -0.595 -24.930 1.00 96.25 273 PHE A O 1
ATOM 2232 N N . GLU A 1 274 ? 9.283 -0.471 -27.091 1.00 95.44 274 GLU A N 1
ATOM 2233 C CA . GLU A 1 274 ? 10.718 -0.565 -26.828 1.00 95.44 274 GLU A CA 1
ATOM 2234 C C . GLU A 1 274 ? 11.217 0.659 -26.040 1.00 95.44 274 GLU A C 1
ATOM 2236 O O . GLU A 1 274 ? 11.957 0.499 -25.074 1.00 95.44 274 GLU A O 1
ATOM 2241 N N . MET A 1 275 ? 10.696 1.860 -26.326 1.00 97.12 275 MET A N 1
ATOM 2242 C CA . MET A 1 275 ? 10.957 3.055 -25.509 1.00 97.12 275 MET A CA 1
ATOM 2243 C C . MET A 1 275 ? 10.514 2.866 -24.050 1.00 97.12 275 MET A C 1
ATOM 2245 O O . MET A 1 275 ? 11.262 3.164 -23.120 1.00 97.12 275 MET A O 1
ATOM 2249 N N . TRP A 1 276 ? 9.285 2.382 -23.831 1.00 97.31 276 TRP A N 1
ATOM 2250 C CA . TRP A 1 276 ? 8.777 2.107 -22.486 1.00 97.31 276 TRP A CA 1
ATOM 2251 C C . TRP A 1 276 ? 9.539 0.973 -21.811 1.00 97.31 276 TRP A C 1
ATOM 2253 O O . TRP A 1 276 ? 9.624 0.965 -20.587 1.00 97.31 276 TRP A O 1
ATOM 2263 N N . LEU A 1 277 ? 10.085 0.031 -22.581 1.00 96.56 277 LEU A N 1
ATOM 2264 C CA . LEU A 1 277 ? 10.908 -1.044 -22.057 1.00 96.56 277 LEU A CA 1
ATOM 2265 C C . LEU A 1 277 ? 12.196 -0.467 -21.470 1.00 96.56 277 LEU A C 1
ATOM 2267 O O . LEU A 1 277 ? 12.432 -0.706 -20.294 1.00 96.56 277 LEU A O 1
ATOM 2271 N N . SER A 1 278 ? 12.938 0.369 -22.207 1.00 96.31 278 SER A N 1
ATOM 2272 C CA . SER A 1 278 ? 14.137 1.064 -21.696 1.00 96.31 278 SER A CA 1
ATOM 2273 C C . SER A 1 278 ? 13.825 2.041 -20.561 1.00 96.31 278 SER A C 1
ATOM 2275 O O . SER A 1 278 ? 14.626 2.253 -19.663 1.00 96.31 278 SER A O 1
ATOM 2277 N N . PHE A 1 279 ? 12.635 2.641 -20.558 1.00 97.56 279 PHE A N 1
ATOM 2278 C CA . PHE A 1 279 ? 12.175 3.430 -19.415 1.00 97.56 279 PHE A CA 1
ATOM 2279 C C . PHE A 1 279 ? 11.864 2.564 -18.182 1.00 97.56 279 PHE A C 1
ATOM 2281 O O . PHE A 1 279 ? 11.966 3.014 -17.039 1.00 97.56 279 PHE A O 1
ATOM 2288 N N . GLY A 1 280 ? 11.418 1.331 -18.419 1.00 96.38 280 GLY A N 1
ATOM 2289 C CA . GLY A 1 280 ? 10.819 0.445 -17.434 1.00 96.38 280 GLY A CA 1
ATOM 2290 C C . GLY A 1 280 ? 11.747 0.068 -16.291 1.00 96.38 280 GLY A C 1
ATOM 2291 O O . GLY A 1 280 ? 11.232 -0.110 -15.192 1.00 96.38 280 GLY A O 1
ATOM 2292 N N . GLY A 1 281 ? 13.062 0.011 -16.513 1.00 95.56 281 GLY A N 1
ATOM 2293 C CA . GLY A 1 281 ? 14.050 -0.343 -15.495 1.00 95.56 281 GLY A CA 1
ATOM 2294 C C . GLY A 1 281 ? 14.037 0.650 -14.338 1.00 95.56 281 GLY A C 1
ATOM 2295 O O . GLY A 1 281 ? 13.470 0.404 -13.269 1.00 95.56 281 GLY A O 1
ATOM 2296 N N . ILE A 1 282 ? 14.553 1.853 -14.595 1.00 96.31 282 ILE A N 1
ATOM 2297 C CA . ILE A 1 282 ? 14.570 2.943 -13.606 1.00 96.31 282 ILE A CA 1
ATOM 2298 C C . ILE A 1 282 ? 13.152 3.403 -13.245 1.00 96.31 282 ILE A C 1
ATOM 2300 O O . ILE A 1 282 ? 12.869 3.729 -12.090 1.00 96.31 282 ILE A O 1
ATOM 2304 N N . GLY A 1 283 ? 12.224 3.418 -14.206 1.00 97.75 283 GLY A N 1
ATOM 2305 C CA . GLY A 1 283 ? 10.822 3.723 -13.929 1.00 97.75 283 GLY A CA 1
ATOM 2306 C C . GLY A 1 283 ? 10.241 2.771 -12.880 1.00 97.75 283 GLY A C 1
ATOM 2307 O O . GLY A 1 283 ? 9.580 3.218 -11.939 1.00 97.75 283 GLY A O 1
ATOM 2308 N N . GLY A 1 284 ? 10.540 1.476 -13.007 1.00 97.50 284 GLY A N 1
ATOM 2309 C CA . GLY A 1 284 ? 10.145 0.414 -12.087 1.00 97.50 284 GLY A CA 1
ATOM 2310 C C . GLY A 1 284 ? 10.686 0.624 -10.681 1.00 97.50 284 GLY A C 1
ATOM 2311 O O . GLY A 1 284 ? 9.918 0.512 -9.725 1.00 97.50 284 GLY A O 1
ATOM 2312 N N . GLU A 1 285 ? 11.947 1.047 -10.543 1.00 98.00 285 GLU A N 1
ATOM 2313 C CA . GLU A 1 285 ? 12.528 1.412 -9.241 1.00 98.00 285 GLU A CA 1
ATOM 2314 C C . GLU A 1 285 ? 11.701 2.474 -8.499 1.00 98.00 285 GLU A C 1
ATOM 2316 O O . GLU A 1 285 ? 11.655 2.462 -7.267 1.00 98.00 285 GLU A O 1
ATOM 2321 N N . PHE A 1 286 ? 10.990 3.352 -9.214 1.00 98.50 286 PHE A N 1
ATOM 2322 C CA . PHE A 1 286 ? 10.058 4.302 -8.612 1.00 98.50 286 PHE A CA 1
ATOM 2323 C C . PHE A 1 286 ? 8.667 3.710 -8.380 1.00 98.50 286 PHE A C 1
ATOM 2325 O O . PHE A 1 286 ? 8.226 3.623 -7.231 1.00 98.50 286 PHE A O 1
ATOM 2332 N N . TYR A 1 287 ? 7.943 3.338 -9.443 1.00 98.12 287 TYR A N 1
ATOM 2333 C CA . TYR A 1 287 ? 6.518 3.018 -9.308 1.00 98.12 287 TYR A CA 1
ATOM 2334 C C . TYR A 1 287 ? 6.276 1.658 -8.639 1.00 98.12 287 TYR A C 1
ATOM 2336 O O . TYR A 1 287 ? 5.322 1.540 -7.869 1.00 98.12 287 TYR A O 1
ATOM 2344 N N . LEU A 1 288 ? 7.129 0.647 -8.855 1.00 98.31 288 LEU A N 1
ATOM 2345 C CA . LEU A 1 288 ? 6.989 -0.647 -8.175 1.00 98.31 288 LEU A CA 1
ATOM 2346 C C . LEU A 1 288 ? 7.309 -0.499 -6.699 1.00 98.31 288 LEU A C 1
ATOM 2348 O O . LEU A 1 288 ? 6.510 -0.908 -5.862 1.00 98.31 288 LEU A O 1
ATOM 2352 N N . SER A 1 289 ? 8.414 0.161 -6.368 1.00 98.25 289 SER A N 1
ATOM 2353 C CA . SER A 1 289 ? 8.788 0.414 -4.978 1.00 98.25 289 SER A CA 1
ATOM 2354 C C . SER A 1 289 ? 7.722 1.224 -4.238 1.00 98.25 289 SER A C 1
ATOM 2356 O O . SER A 1 289 ? 7.365 0.895 -3.106 1.00 98.25 289 SER A O 1
ATOM 2358 N N . ALA A 1 290 ? 7.135 2.232 -4.892 1.00 98.44 290 ALA A N 1
ATOM 2359 C CA . ALA A 1 290 ? 6.006 2.970 -4.339 1.00 98.44 290 ALA A CA 1
ATOM 2360 C C . ALA A 1 290 ? 4.773 2.074 -4.128 1.00 98.44 290 ALA A C 1
ATOM 2362 O O . ALA A 1 290 ? 4.136 2.159 -3.081 1.00 98.44 290 ALA A O 1
ATOM 2363 N N . LEU A 1 291 ? 4.455 1.170 -5.062 1.00 97.69 291 LEU A N 1
ATOM 2364 C CA . LEU A 1 291 ? 3.382 0.185 -4.884 1.00 97.69 291 LEU A CA 1
ATOM 2365 C C . LEU A 1 291 ? 3.673 -0.804 -3.746 1.00 97.69 291 LEU A C 1
ATOM 2367 O O . LEU A 1 291 ? 2.748 -1.152 -3.016 1.00 97.69 291 LEU A O 1
ATOM 2371 N N . MET A 1 292 ? 4.926 -1.223 -3.542 1.00 98.06 292 MET A N 1
ATOM 2372 C CA . MET A 1 292 ? 5.320 -2.095 -2.426 1.00 98.06 292 MET A CA 1
ATOM 2373 C C . MET A 1 292 ? 5.104 -1.402 -1.075 1.00 98.06 292 MET A C 1
ATOM 2375 O O . MET A 1 292 ? 4.530 -1.994 -0.160 1.00 98.06 292 MET A O 1
ATOM 2379 N N . ILE A 1 293 ? 5.499 -0.128 -0.966 1.00 98.38 293 ILE A N 1
ATOM 2380 C CA . ILE A 1 293 ? 5.288 0.685 0.240 1.00 98.38 293 ILE A CA 1
ATOM 2381 C C . ILE A 1 293 ? 3.792 0.946 0.456 1.00 98.38 293 ILE A C 1
ATOM 2383 O O . ILE A 1 293 ? 3.276 0.733 1.552 1.00 98.38 293 ILE A O 1
ATOM 2387 N N . ALA A 1 294 ? 3.069 1.371 -0.584 1.00 97.50 294 ALA A N 1
ATOM 2388 C CA . ALA A 1 294 ? 1.631 1.618 -0.511 1.00 97.50 294 ALA A CA 1
ATOM 2389 C C . ALA A 1 294 ? 0.863 0.343 -0.134 1.00 97.50 294 ALA A C 1
ATOM 2391 O O . ALA A 1 294 ? -0.037 0.386 0.705 1.00 97.50 294 ALA A O 1
ATOM 2392 N N . GLY A 1 295 ? 1.258 -0.799 -0.703 1.00 96.44 295 GLY A N 1
ATOM 2393 C CA . GLY A 1 295 ? 0.682 -2.115 -0.450 1.00 96.44 295 GLY A CA 1
ATOM 2394 C C . GLY A 1 295 ? 0.693 -2.512 1.024 1.00 96.44 295 GLY A C 1
ATOM 2395 O O . GLY A 1 295 ? -0.195 -3.247 1.449 1.00 96.44 295 GLY A O 1
ATOM 2396 N N . PHE A 1 296 ? 1.601 -1.963 1.838 1.00 97.19 296 PHE A N 1
ATOM 2397 C CA . PHE A 1 296 ? 1.614 -2.178 3.287 1.00 97.19 296 PHE A CA 1
ATOM 2398 C C . PHE A 1 296 ? 0.293 -1.792 3.973 1.00 97.19 296 PHE A C 1
ATOM 2400 O O . PHE A 1 296 ? -0.144 -2.445 4.926 1.00 97.19 296 PHE A O 1
ATOM 2407 N N . TYR A 1 297 ? -0.365 -0.754 3.456 1.00 95.56 297 TYR A N 1
ATOM 2408 C CA . TYR A 1 297 ? -1.597 -0.195 4.006 1.00 95.56 297 TYR A CA 1
ATOM 2409 C C . TYR A 1 297 ? -2.871 -0.859 3.475 1.00 95.56 297 TYR A C 1
ATOM 2411 O O . TYR A 1 297 ? -3.950 -0.687 4.049 1.00 95.56 297 TYR A O 1
ATOM 2419 N N . PHE A 1 298 ? -2.772 -1.620 2.384 1.00 94.50 298 PHE A N 1
ATOM 2420 C CA . PHE A 1 298 ? -3.922 -2.241 1.738 1.00 94.50 298 PHE A CA 1
ATOM 2421 C C . PHE A 1 298 ? -3.968 -3.738 2.020 1.00 94.50 298 PHE A C 1
ATOM 2423 O O . PHE A 1 298 ? -3.024 -4.479 1.764 1.00 94.50 298 PHE A O 1
ATOM 2430 N N . GLN A 1 299 ? -5.115 -4.200 2.512 1.00 92.88 299 GLN A N 1
ATOM 2431 C CA . GLN A 1 299 ? -5.349 -5.621 2.726 1.00 92.88 299 GLN A CA 1
ATOM 2432 C C . GLN A 1 299 ? -5.664 -6.310 1.392 1.00 92.88 299 GLN A C 1
ATOM 2434 O O . GLN A 1 299 ? -6.707 -6.047 0.788 1.00 92.88 299 GLN A O 1
ATOM 2439 N N . LEU A 1 300 ? -4.771 -7.200 0.958 1.00 93.12 300 LEU A N 1
ATOM 2440 C CA . LEU A 1 300 ? -5.004 -8.130 -0.149 1.00 93.12 300 LEU A CA 1
ATOM 2441 C C . LEU A 1 300 ? -5.818 -9.355 0.317 1.00 93.12 300 LEU A C 1
ATOM 2443 O O . LEU A 1 300 ? -5.991 -9.538 1.526 1.00 93.12 300 LEU A O 1
ATOM 2447 N N . PRO A 1 301 ? -6.332 -10.184 -0.614 1.00 92.62 301 PRO A N 1
ATOM 2448 C CA . PRO A 1 301 ? -7.063 -11.397 -0.265 1.00 92.62 301 PRO A CA 1
ATOM 2449 C C . PRO A 1 301 ? -6.274 -12.320 0.674 1.00 92.62 301 PRO A C 1
ATOM 2451 O O . PRO A 1 301 ? -5.070 -12.522 0.497 1.00 92.62 301 PRO A O 1
ATOM 2454 N N . ASN A 1 302 ? -6.956 -12.909 1.656 1.00 90.12 302 ASN A N 1
ATOM 2455 C CA . ASN A 1 302 ? -6.337 -13.627 2.775 1.00 90.12 302 ASN A CA 1
ATOM 2456 C C . ASN A 1 302 ? -5.454 -14.811 2.339 1.00 90.12 302 ASN A C 1
ATOM 2458 O O . ASN A 1 302 ? -4.470 -15.120 3.009 1.00 90.12 302 ASN A O 1
ATOM 2462 N N . TYR A 1 303 ? -5.763 -15.449 1.203 1.00 89.31 303 TYR A N 1
ATOM 2463 C CA . TYR A 1 303 ? -4.976 -16.564 0.655 1.00 89.31 303 TYR A CA 1
ATOM 2464 C C . TYR A 1 303 ? -3.500 -16.200 0.418 1.00 89.31 303 TYR A C 1
ATOM 2466 O O . TYR A 1 303 ? -2.621 -17.046 0.540 1.00 89.31 303 TYR A O 1
ATOM 2474 N N . TRP A 1 304 ? -3.217 -14.928 0.130 1.00 88.56 304 TRP A N 1
ATOM 2475 C CA . TRP A 1 304 ? -1.870 -14.447 -0.174 1.00 88.56 304 TRP A CA 1
ATOM 2476 C C . TRP A 1 304 ? -1.002 -14.276 1.069 1.00 88.56 304 TRP A C 1
ATOM 2478 O O . TRP A 1 304 ? 0.188 -14.015 0.933 1.00 88.56 304 TRP A O 1
ATOM 2488 N N . ARG A 1 305 ? -1.583 -14.374 2.274 1.00 94.25 305 ARG A N 1
ATOM 2489 C CA . ARG A 1 305 ? -0.896 -14.083 3.540 1.00 94.25 305 ARG A CA 1
ATOM 2490 C C . ARG A 1 305 ? -0.159 -12.737 3.516 1.00 94.25 305 ARG A C 1
ATOM 2492 O O . ARG A 1 305 ? 0.969 -12.590 3.990 1.00 94.25 305 ARG A O 1
ATOM 2499 N N . TRP A 1 306 ? -0.805 -11.737 2.913 1.00 95.50 306 TRP A N 1
ATOM 2500 C CA . TRP A 1 306 ? -0.241 -10.396 2.761 1.00 95.50 306 TRP A CA 1
ATOM 2501 C C . TRP A 1 306 ? -0.033 -9.679 4.102 1.00 95.50 306 TRP A C 1
ATOM 2503 O O . TRP A 1 306 ? 0.792 -8.775 4.199 1.00 95.50 306 TRP A O 1
ATOM 2513 N N . ASP A 1 307 ? -0.728 -10.130 5.147 1.00 95.00 307 ASP A N 1
ATOM 2514 C CA . ASP A 1 307 ? -0.482 -9.776 6.545 1.00 95.00 307 ASP A CA 1
ATOM 2515 C C . ASP A 1 307 ? 0.995 -9.952 6.936 1.00 95.00 307 ASP A C 1
ATOM 2517 O O . ASP A 1 307 ? 1.558 -9.079 7.599 1.00 95.00 307 ASP A O 1
ATOM 2521 N N . PHE A 1 308 ? 1.636 -11.018 6.445 1.00 96.25 308 PHE A N 1
ATOM 2522 C CA . PHE A 1 308 ? 3.057 -11.311 6.631 1.00 96.25 308 PHE A CA 1
ATOM 2523 C C . PHE A 1 308 ? 3.938 -10.698 5.529 1.00 96.25 308 PHE A C 1
ATOM 2525 O O . PHE A 1 308 ? 4.913 -10.007 5.821 1.00 96.25 308 PHE A O 1
ATOM 2532 N N . TRP A 1 309 ? 3.596 -10.904 4.252 1.00 96.62 309 TRP A N 1
ATOM 2533 C CA . TRP A 1 309 ? 4.469 -10.512 3.132 1.00 96.62 309 TRP A CA 1
ATOM 2534 C C . TRP A 1 309 ? 4.657 -9.001 2.966 1.00 96.62 309 TRP A C 1
ATOM 2536 O O . TRP A 1 309 ? 5.663 -8.571 2.404 1.00 96.62 309 TRP A O 1
ATOM 2546 N N . ARG A 1 310 ? 3.760 -8.171 3.509 1.00 96.62 310 ARG A N 1
ATOM 2547 C CA . ARG A 1 310 ? 3.915 -6.712 3.459 1.00 96.62 310 ARG A CA 1
ATOM 2548 C C . ARG A 1 310 ? 5.198 -6.195 4.124 1.00 96.62 310 ARG A C 1
ATOM 2550 O O . ARG A 1 310 ? 5.704 -5.157 3.710 1.00 96.62 310 ARG A O 1
ATOM 2557 N N . TYR A 1 311 ? 5.738 -6.898 5.125 1.00 97.06 311 TYR A N 1
ATOM 2558 C CA . TYR A 1 311 ? 6.940 -6.480 5.863 1.00 97.06 311 TYR A CA 1
ATOM 2559 C C . TYR A 1 311 ? 8.229 -6.547 5.037 1.00 97.06 311 TYR A C 1
ATOM 2561 O O . TYR A 1 311 ? 8.903 -5.524 4.916 1.00 97.06 311 TYR A O 1
ATOM 2569 N N . PRO A 1 312 ? 8.598 -7.690 4.428 1.00 96.38 312 PRO A N 1
ATOM 2570 C CA . PRO A 1 312 ? 9.753 -7.708 3.537 1.00 96.38 312 PRO A CA 1
ATOM 2571 C C . PRO A 1 312 ? 9.554 -6.769 2.338 1.00 96.38 312 PRO A C 1
ATOM 2573 O O . PRO A 1 312 ? 10.500 -6.102 1.922 1.00 96.38 312 PRO A O 1
ATOM 2576 N N . PHE A 1 313 ? 8.322 -6.636 1.830 1.00 96.50 313 PHE A N 1
ATOM 2577 C CA . PHE A 1 313 ? 8.028 -5.752 0.700 1.00 96.50 313 PHE A CA 1
ATOM 2578 C C . PHE A 1 313 ? 8.241 -4.269 1.024 1.00 96.50 313 PHE A C 1
ATOM 2580 O O . PHE A 1 313 ? 8.853 -3.571 0.218 1.00 96.50 313 PHE A O 1
ATOM 2587 N N . ILE A 1 314 ? 7.802 -3.770 2.188 1.00 97.44 314 ILE A N 1
ATOM 2588 C CA . ILE A 1 314 ? 8.050 -2.364 2.548 1.00 97.44 314 ILE A CA 1
ATOM 2589 C C . ILE A 1 314 ? 9.545 -2.084 2.742 1.00 97.44 314 ILE A C 1
ATOM 2591 O O . ILE A 1 314 ? 9.998 -1.003 2.381 1.00 97.44 314 ILE A O 1
ATOM 2595 N N . ILE A 1 315 ? 10.329 -3.049 3.239 1.00 96.06 315 ILE A N 1
ATOM 2596 C CA . ILE A 1 315 ? 11.785 -2.894 3.397 1.00 96.06 315 ILE A CA 1
ATOM 2597 C C . ILE A 1 315 ? 12.463 -2.774 2.030 1.00 96.06 315 ILE A C 1
ATOM 2599 O O . ILE A 1 315 ? 13.212 -1.821 1.803 1.00 96.06 315 ILE A O 1
ATOM 2603 N N . VAL A 1 316 ? 12.188 -3.707 1.112 1.00 96.31 316 VAL A N 1
ATOM 2604 C CA . VAL A 1 316 ? 12.756 -3.683 -0.246 1.00 96.31 316 VAL A CA 1
ATOM 2605 C C . VAL A 1 316 ? 12.299 -2.434 -1.000 1.00 96.31 316 VAL A C 1
ATOM 2607 O O . VAL A 1 316 ? 13.125 -1.737 -1.591 1.00 96.31 316 VAL A O 1
ATOM 2610 N N . GLY A 1 317 ? 11.006 -2.111 -0.925 1.00 97.62 317 GLY A N 1
ATOM 2611 C CA . GLY A 1 317 ? 10.425 -0.941 -1.574 1.00 97.62 317 GLY A CA 1
ATOM 2612 C C . GLY A 1 317 ? 11.012 0.368 -1.049 1.00 97.62 317 GLY A C 1
ATOM 2613 O O . GLY A 1 317 ? 11.451 1.193 -1.840 1.00 97.62 317 GLY A O 1
ATOM 2614 N N . ALA A 1 318 ? 11.092 0.566 0.269 1.00 97.94 318 ALA A N 1
ATOM 2615 C CA . ALA A 1 318 ? 11.633 1.801 0.843 1.00 97.94 318 ALA A CA 1
ATOM 2616 C C . ALA A 1 318 ? 13.103 2.026 0.466 1.00 97.94 318 ALA A C 1
ATOM 2618 O O . ALA A 1 318 ? 13.467 3.138 0.079 1.00 97.94 318 ALA A O 1
ATOM 2619 N N . ASN A 1 319 ? 13.922 0.972 0.504 1.00 96.88 319 ASN A N 1
ATOM 2620 C CA . ASN A 1 319 ? 15.339 1.081 0.164 1.00 96.88 319 ASN A CA 1
ATOM 2621 C C . ASN A 1 319 ? 15.551 1.355 -1.324 1.00 96.88 319 ASN A C 1
ATOM 2623 O O . ASN A 1 319 ? 16.300 2.265 -1.670 1.00 96.88 319 ASN A O 1
ATOM 2627 N N . THR A 1 320 ? 14.854 0.619 -2.191 1.00 96.75 320 THR A N 1
ATOM 2628 C CA . THR A 1 320 ? 14.932 0.810 -3.646 1.00 96.75 320 THR A CA 1
ATOM 2629 C C . THR A 1 320 ? 14.442 2.204 -4.034 1.00 96.75 320 THR A C 1
ATOM 2631 O O . THR A 1 320 ? 15.136 2.937 -4.736 1.00 96.75 320 THR A O 1
ATOM 2634 N N . PHE A 1 321 ? 13.289 2.620 -3.497 1.00 98.12 321 PHE A N 1
ATOM 2635 C CA . PHE A 1 321 ? 12.719 3.938 -3.758 1.00 98.12 321 PHE A CA 1
ATOM 2636 C C . PHE A 1 321 ? 13.661 5.061 -3.326 1.00 98.12 321 PHE A C 1
ATOM 2638 O O . PHE A 1 321 ? 13.903 5.992 -4.090 1.00 98.12 321 PHE A O 1
ATOM 2645 N N . TRP A 1 322 ? 14.189 4.996 -2.099 1.00 97.75 322 TRP A N 1
ATOM 2646 C CA . TRP A 1 322 ? 15.045 6.053 -1.570 1.00 97.75 322 TRP A CA 1
ATOM 2647 C C . TRP A 1 322 ? 16.398 6.118 -2.288 1.00 97.75 322 TRP A C 1
ATOM 2649 O O . TRP A 1 322 ? 16.875 7.216 -2.584 1.00 97.75 322 TRP A O 1
ATOM 2659 N N . ALA A 1 323 ? 16.988 4.971 -2.639 1.00 95.69 323 ALA A N 1
ATOM 2660 C CA . ALA A 1 323 ? 18.215 4.914 -3.430 1.00 95.69 323 ALA A CA 1
ATOM 2661 C C . ALA A 1 323 ? 18.028 5.575 -4.806 1.00 95.69 323 ALA A C 1
ATOM 2663 O O . ALA A 1 323 ? 18.791 6.475 -5.159 1.00 95.69 323 ALA A O 1
ATOM 2664 N N . ALA A 1 324 ? 16.972 5.209 -5.541 1.00 96.25 324 ALA A N 1
ATOM 2665 C CA . ALA A 1 324 ? 16.649 5.822 -6.828 1.00 96.25 324 ALA A CA 1
ATOM 2666 C C . ALA A 1 324 ? 16.336 7.321 -6.680 1.00 96.25 324 ALA A C 1
ATOM 2668 O O . ALA A 1 324 ? 16.898 8.160 -7.384 1.00 96.25 324 ALA A O 1
ATOM 2669 N N . PHE A 1 325 ? 15.482 7.688 -5.721 1.00 97.94 325 PHE A N 1
ATOM 2670 C CA . PHE A 1 325 ? 15.072 9.072 -5.498 1.00 97.94 325 PHE A CA 1
ATOM 2671 C C . PHE A 1 325 ? 16.254 9.981 -5.155 1.00 97.94 325 PHE A C 1
ATOM 2673 O O . PHE A 1 325 ? 16.433 11.025 -5.779 1.00 97.94 325 PHE A O 1
ATOM 2680 N N . SER A 1 326 ? 17.091 9.583 -4.197 1.00 97.12 326 SER A N 1
ATOM 2681 C CA . SER A 1 326 ? 18.257 10.367 -3.780 1.00 97.12 326 SER A CA 1
ATOM 2682 C C . SER A 1 326 ? 19.290 10.520 -4.897 1.00 97.12 326 SER A C 1
ATOM 2684 O O . SER A 1 326 ? 19.828 11.617 -5.062 1.00 97.12 326 SER A O 1
ATOM 2686 N N . ARG A 1 327 ? 19.530 9.466 -5.687 1.00 96.12 327 ARG A N 1
ATOM 2687 C CA . ARG A 1 327 ? 20.409 9.493 -6.862 1.00 96.12 327 ARG A CA 1
ATOM 2688 C C . ARG A 1 327 ? 19.912 10.485 -7.909 1.00 96.12 327 ARG A C 1
ATOM 2690 O O . ARG A 1 327 ? 20.631 11.396 -8.303 1.00 96.12 327 ARG A O 1
ATOM 2697 N N . TRP A 1 328 ? 18.645 10.393 -8.305 1.00 97.94 328 TRP A N 1
ATOM 2698 C CA . TRP A 1 328 ? 18.090 11.285 -9.328 1.00 97.94 328 TRP A CA 1
ATOM 2699 C C . TRP A 1 328 ? 18.004 12.751 -8.887 1.00 97.94 328 TRP A C 1
ATOM 2701 O O . TRP A 1 328 ? 18.171 13.647 -9.721 1.00 97.94 328 TRP A O 1
ATOM 2711 N N . GLN A 1 329 ? 17.828 13.015 -7.588 1.00 98.06 329 GLN A N 1
ATOM 2712 C CA . GLN A 1 329 ? 17.951 14.367 -7.034 1.00 98.06 329 GLN A CA 1
ATOM 2713 C C . GLN A 1 329 ? 19.396 14.887 -7.085 1.00 98.06 329 GLN A C 1
ATOM 2715 O O . GLN A 1 329 ? 19.601 16.076 -7.328 1.00 98.06 329 GLN A O 1
ATOM 2720 N N . GLN A 1 330 ? 20.397 14.029 -6.873 1.00 97.88 330 GLN A N 1
ATOM 2721 C CA . GLN A 1 330 ? 21.817 14.381 -7.011 1.00 97.88 330 GLN A CA 1
ATOM 2722 C C . GLN A 1 330 ? 22.188 14.660 -8.471 1.00 97.88 330 GLN A C 1
ATOM 2724 O O . GLN A 1 330 ? 22.807 15.686 -8.752 1.00 97.88 330 GLN A O 1
ATOM 2729 N N . ILE A 1 331 ? 21.703 13.839 -9.406 1.00 97.69 331 ILE A N 1
ATOM 2730 C CA . ILE A 1 331 ? 21.859 14.068 -10.851 1.00 97.69 331 ILE A CA 1
ATOM 2731 C C . ILE A 1 331 ? 21.260 15.420 -11.249 1.00 97.69 331 ILE A C 1
ATOM 2733 O O . ILE A 1 331 ? 21.912 16.226 -11.908 1.00 97.69 331 ILE A O 1
ATOM 2737 N N . LYS A 1 332 ? 20.045 15.733 -10.782 1.00 97.56 332 LYS A N 1
ATOM 2738 C CA . LYS A 1 332 ? 19.407 17.034 -11.040 1.00 97.56 332 LYS A CA 1
ATOM 2739 C C . LYS A 1 332 ? 20.220 18.217 -10.501 1.00 97.56 332 LYS A C 1
ATOM 2741 O O . LYS A 1 332 ? 20.202 19.288 -11.100 1.00 97.56 332 LYS A O 1
ATOM 2746 N N . LYS A 1 333 ? 20.905 18.041 -9.368 1.00 97.69 333 LYS A N 1
ATOM 2747 C CA . LYS A 1 333 ? 21.791 19.052 -8.768 1.00 97.69 333 LYS A CA 1
ATOM 2748 C C . LYS A 1 333 ? 23.171 19.118 -9.435 1.00 97.69 333 LYS A C 1
ATOM 2750 O O . LYS A 1 333 ? 23.947 20.000 -9.084 1.00 97.69 333 LYS A O 1
ATOM 2755 N N . GLY A 1 334 ? 23.480 18.205 -10.357 1.00 96.25 334 GLY A N 1
ATOM 2756 C CA . GLY A 1 334 ? 24.789 18.094 -11.000 1.00 96.25 334 GLY A CA 1
ATOM 2757 C C . GLY A 1 334 ? 25.878 17.510 -10.098 1.00 96.25 334 GLY A C 1
ATOM 2758 O O . GLY A 1 334 ? 27.056 17.665 -10.399 1.00 96.25 334 GLY A O 1
ATOM 2759 N N . THR A 1 335 ? 25.513 16.864 -8.985 1.00 96.31 335 THR A N 1
ATOM 2760 C CA . THR A 1 335 ? 26.481 16.231 -8.070 1.00 96.31 335 THR A CA 1
ATOM 2761 C C . THR A 1 335 ? 26.752 14.767 -8.410 1.00 96.31 335 THR A C 1
ATOM 2763 O O . THR A 1 335 ? 27.643 14.162 -7.826 1.00 96.31 335 THR A O 1
ATOM 2766 N N . GLU A 1 336 ? 25.983 14.191 -9.334 1.00 94.69 336 GLU A N 1
ATOM 2767 C CA . GLU A 1 336 ? 26.149 12.829 -9.840 1.00 94.69 336 GLU A CA 1
ATOM 2768 C C . GLU A 1 336 ? 25.850 12.806 -11.348 1.00 94.69 336 GLU A C 1
ATOM 2770 O O . GLU A 1 336 ? 25.089 13.640 -11.844 1.00 94.69 336 GLU A O 1
ATOM 2775 N N . SER A 1 337 ? 26.459 11.882 -12.092 1.00 95.00 337 SER A N 1
ATOM 2776 C CA . SER A 1 337 ? 26.207 11.701 -13.524 1.00 95.00 337 SER A CA 1
ATOM 2777 C C . SER A 1 337 ? 24.994 10.802 -13.777 1.00 95.00 337 SER A C 1
ATOM 2779 O O . SER A 1 337 ? 24.632 9.960 -12.952 1.00 95.00 337 SER A O 1
ATOM 2781 N N . ILE A 1 338 ? 24.377 10.955 -14.953 1.00 94.81 338 ILE A N 1
ATOM 2782 C CA . ILE A 1 338 ? 23.393 9.985 -15.451 1.00 94.81 338 ILE A CA 1
ATOM 2783 C C . ILE A 1 338 ? 24.068 8.598 -15.519 1.00 94.81 338 ILE A C 1
ATOM 2785 O O . ILE A 1 338 ? 25.219 8.521 -15.959 1.00 94.81 338 ILE A O 1
ATOM 2789 N N . PRO A 1 339 ? 23.401 7.516 -15.066 1.00 91.94 339 PRO A N 1
ATOM 2790 C CA . PRO A 1 339 ? 23.908 6.157 -15.226 1.00 91.94 339 PRO A CA 1
ATOM 2791 C C . PRO A 1 339 ? 23.872 5.749 -16.700 1.00 91.94 339 PRO A C 1
ATOM 2793 O O . PRO A 1 339 ? 22.857 5.251 -17.183 1.00 91.94 339 PRO A O 1
ATOM 2796 N N . TRP A 1 340 ? 24.964 5.996 -17.410 1.00 91.81 340 TRP A N 1
ATOM 2797 C CA . TRP A 1 340 ? 25.179 5.476 -18.757 1.00 91.81 340 TRP A CA 1
ATOM 2798 C C . TRP A 1 340 ? 25.692 4.033 -18.699 1.00 91.81 340 TRP A C 1
ATOM 2800 O O . TRP A 1 340 ? 26.279 3.622 -17.699 1.00 91.81 340 TRP A O 1
ATOM 2810 N N . GLY A 1 341 ? 25.475 3.276 -19.772 1.00 86.00 341 GLY A N 1
ATOM 2811 C CA . GLY A 1 341 ? 25.906 1.891 -19.904 1.00 86.00 341 GLY A CA 1
ATOM 2812 C C . GLY A 1 341 ? 24.984 0.870 -19.242 1.00 86.00 341 GLY A C 1
ATOM 2813 O O . GLY A 1 341 ? 23.896 1.188 -18.753 1.00 86.00 341 GLY A O 1
ATOM 2814 N N . SER A 1 342 ? 25.428 -0.386 -19.234 1.00 81.62 342 SER A N 1
ATOM 2815 C CA . SER A 1 342 ? 24.726 -1.498 -18.588 1.00 81.62 342 SER A CA 1
ATOM 2816 C C . SER A 1 342 ? 25.539 -2.066 -17.429 1.00 81.62 342 SER A C 1
ATOM 2818 O O . SER A 1 342 ? 26.765 -1.960 -17.387 1.00 81.62 342 SER A O 1
ATOM 2820 N N . LEU A 1 343 ? 24.861 -2.721 -16.484 1.00 78.50 343 LEU A N 1
ATOM 2821 C CA . LEU A 1 343 ? 25.530 -3.353 -15.344 1.00 78.50 343 LEU A CA 1
ATOM 2822 C C . LEU A 1 343 ? 26.567 -4.404 -15.784 1.00 78.50 343 LEU A C 1
ATOM 2824 O O . LEU A 1 343 ? 27.613 -4.547 -15.155 1.00 78.50 343 LEU A O 1
ATOM 2828 N N . LEU A 1 344 ? 26.259 -5.160 -16.841 1.00 72.00 344 LEU A N 1
ATOM 2829 C CA . LEU A 1 344 ? 27.049 -6.315 -17.270 1.00 72.00 344 LEU A CA 1
ATOM 2830 C C . LEU A 1 344 ? 28.204 -5.948 -18.205 1.00 72.00 344 LEU A C 1
ATOM 2832 O O . LEU A 1 344 ? 29.213 -6.652 -18.211 1.00 72.00 344 LEU A O 1
ATOM 2836 N N . PHE A 1 345 ? 28.076 -4.863 -18.971 1.00 73.50 345 PHE A N 1
ATOM 2837 C CA . PHE A 1 345 ? 29.054 -4.480 -19.995 1.00 73.50 345 PHE A CA 1
ATOM 2838 C C . PHE A 1 345 ? 29.683 -3.092 -19.762 1.00 73.50 345 PHE A C 1
ATOM 2840 O O . PHE A 1 345 ? 30.601 -2.707 -20.486 1.00 73.50 345 PHE A O 1
ATOM 2847 N N . GLY A 1 346 ? 29.269 -2.386 -18.705 1.00 75.44 346 GLY A N 1
ATOM 2848 C CA . GLY A 1 346 ? 29.868 -1.139 -18.227 1.00 75.44 346 GLY A CA 1
ATOM 2849 C C . GLY A 1 346 ? 29.381 0.121 -18.947 1.00 75.44 346 GLY A C 1
ATOM 2850 O O . GLY A 1 346 ? 28.522 0.069 -19.826 1.00 75.44 346 GLY A O 1
ATOM 2851 N N . ASP A 1 347 ? 29.976 1.259 -18.573 1.00 63.97 347 ASP A N 1
ATOM 2852 C CA . ASP A 1 347 ? 29.564 2.628 -18.942 1.00 63.97 347 ASP A CA 1
ATOM 2853 C C . ASP A 1 347 ? 29.582 2.933 -20.458 1.00 63.97 347 ASP A C 1
ATOM 2855 O O . ASP A 1 347 ? 29.057 3.957 -20.891 1.00 63.97 347 ASP A O 1
ATOM 2859 N N . GLY A 1 348 ? 30.193 2.062 -21.270 1.00 60.88 348 GLY A N 1
ATOM 2860 C CA . GLY A 1 348 ? 30.294 2.195 -22.729 1.00 60.88 348 GLY A CA 1
ATOM 2861 C C . GLY A 1 348 ? 29.326 1.317 -23.529 1.00 60.88 348 GLY A C 1
ATOM 2862 O O . GLY A 1 348 ? 29.398 1.314 -24.757 1.00 60.88 348 GLY A O 1
ATOM 2863 N N . ASP A 1 349 ? 28.463 0.546 -22.866 1.00 75.06 349 ASP A N 1
ATOM 2864 C CA . ASP A 1 349 ? 27.510 -0.328 -23.547 1.00 75.06 349 ASP A CA 1
ATOM 2865 C C . ASP A 1 349 ? 26.285 0.441 -24.060 1.00 75.06 349 ASP A C 1
ATOM 2867 O O . ASP A 1 349 ? 25.489 0.974 -23.283 1.00 75.06 349 ASP A O 1
ATOM 2871 N N . ALA A 1 350 ? 26.090 0.426 -25.380 1.00 73.69 350 ALA A N 1
ATOM 2872 C CA . ALA A 1 350 ? 24.924 1.015 -26.036 1.00 73.69 350 ALA A CA 1
ATOM 2873 C C . ALA A 1 350 ? 23.601 0.344 -25.614 1.00 73.69 350 ALA A C 1
ATOM 2875 O O . ALA A 1 350 ? 22.529 0.918 -25.803 1.00 73.69 350 ALA A O 1
ATOM 2876 N N . GLY A 1 351 ? 23.655 -0.863 -25.035 1.00 78.69 351 GLY A N 1
ATOM 2877 C CA . GLY A 1 351 ? 22.494 -1.585 -24.514 1.00 78.69 351 GLY A CA 1
ATOM 2878 C C . GLY A 1 351 ? 21.882 -1.010 -23.230 1.00 78.69 351 GLY A C 1
ATOM 2879 O O . GLY A 1 351 ? 20.790 -1.434 -22.859 1.00 78.69 351 GLY A O 1
ATOM 2880 N N . GLY A 1 352 ? 22.541 -0.059 -22.558 1.00 89.44 352 GLY A N 1
ATOM 2881 C CA . GLY A 1 352 ? 22.031 0.562 -21.333 1.00 89.44 352 GLY A CA 1
ATOM 2882 C C . GLY A 1 352 ? 20.725 1.341 -21.528 1.00 89.44 352 GLY A C 1
ATOM 2883 O O . GLY A 1 352 ? 20.533 2.008 -22.545 1.00 89.44 352 GLY A O 1
ATOM 2884 N N . ASP A 1 353 ? 19.846 1.332 -20.524 1.00 94.00 353 ASP A N 1
ATOM 2885 C CA . ASP A 1 353 ? 18.544 2.018 -20.569 1.00 94.00 353 ASP A CA 1
ATOM 2886 C C . ASP A 1 353 ? 18.642 3.488 -20.990 1.00 94.00 353 ASP A C 1
ATOM 2888 O O . ASP A 1 353 ? 17.869 3.967 -21.825 1.00 94.00 353 ASP A O 1
ATOM 2892 N N . MET A 1 354 ? 19.592 4.225 -20.406 1.00 95.50 354 MET A N 1
ATOM 2893 C CA . MET A 1 354 ? 19.755 5.652 -20.693 1.00 95.50 354 MET A CA 1
ATOM 2894 C C . MET A 1 354 ? 20.317 5.874 -22.097 1.00 95.50 354 MET A C 1
ATOM 2896 O O . MET A 1 354 ? 19.865 6.793 -22.782 1.00 95.50 354 MET A O 1
ATOM 2900 N N . ASN A 1 355 ? 21.234 5.013 -22.551 1.00 95.00 355 ASN A N 1
ATOM 2901 C CA . ASN A 1 355 ? 21.763 5.038 -23.915 1.00 95.00 355 ASN A CA 1
ATOM 2902 C C . ASN A 1 355 ? 20.646 4.815 -24.927 1.00 95.00 355 ASN A C 1
ATOM 2904 O O . ASN A 1 355 ? 20.505 5.603 -25.852 1.00 95.00 355 ASN A O 1
ATOM 2908 N N . GLN A 1 356 ? 19.777 3.829 -24.700 1.00 95.31 356 GLN A N 1
ATOM 2909 C CA . GLN A 1 356 ? 18.625 3.584 -25.565 1.00 95.31 356 GLN A CA 1
ATOM 2910 C C . GLN A 1 356 ? 17.697 4.806 -25.632 1.00 95.31 356 GLN A C 1
ATOM 2912 O O . GLN A 1 356 ? 17.357 5.272 -26.721 1.00 95.31 356 GLN A O 1
ATOM 2917 N N . LEU A 1 357 ? 17.322 5.384 -24.484 1.00 96.75 357 LEU A N 1
ATOM 2918 C CA . LEU A 1 357 ? 16.476 6.585 -24.449 1.00 96.75 357 LEU A CA 1
ATOM 2919 C C . LEU A 1 357 ? 17.111 7.782 -25.171 1.00 96.75 357 LEU A C 1
ATOM 2921 O O . LEU A 1 357 ? 16.406 8.513 -25.872 1.00 96.75 357 LEU A O 1
ATOM 2925 N N . SER A 1 358 ? 18.418 7.977 -25.018 1.00 96.88 358 SER A N 1
ATOM 2926 C CA . SER A 1 358 ? 19.148 9.090 -25.627 1.00 96.88 358 SER A CA 1
ATOM 2927 C C . SER A 1 358 ? 19.387 8.879 -27.124 1.00 96.88 358 SER A C 1
ATOM 2929 O O . SER A 1 358 ? 18.932 9.674 -27.944 1.00 96.88 358 SER A O 1
ATOM 2931 N N . GLU A 1 359 ? 20.032 7.776 -27.494 1.00 95.62 359 GLU A N 1
ATOM 2932 C CA . GLU A 1 359 ? 20.564 7.525 -28.837 1.00 95.62 359 GLU A CA 1
ATOM 2933 C C . GLU A 1 359 ? 19.489 7.038 -29.817 1.00 95.62 359 GLU A C 1
ATOM 2935 O O . GLU A 1 359 ? 19.485 7.442 -30.979 1.00 95.62 359 GLU A O 1
ATOM 2940 N N . VAL A 1 360 ? 18.549 6.200 -29.362 1.00 95.69 360 VAL A N 1
ATOM 2941 C CA . VAL A 1 360 ? 17.497 5.628 -30.225 1.00 95.69 360 VAL A CA 1
ATOM 2942 C C . VAL A 1 360 ? 16.244 6.498 -30.207 1.00 95.69 360 VAL A C 1
ATOM 2944 O O . VAL A 1 360 ? 15.669 6.805 -31.253 1.00 95.69 360 VAL A O 1
ATOM 2947 N N . TYR A 1 361 ? 15.824 6.937 -29.017 1.00 96.56 361 TYR A N 1
ATOM 2948 C CA . TYR A 1 361 ? 14.575 7.686 -28.837 1.00 96.56 361 TYR A CA 1
ATOM 2949 C C . TYR A 1 361 ? 14.757 9.207 -28.801 1.00 96.56 361 TYR A C 1
ATOM 2951 O O . TYR A 1 361 ? 13.764 9.930 -28.661 1.00 96.56 361 TYR A O 1
ATOM 2959 N N . ASN A 1 362 ? 15.988 9.704 -28.974 1.00 96.94 362 ASN A N 1
ATOM 2960 C CA . ASN A 1 362 ? 16.330 11.128 -29.030 1.00 96.94 362 ASN A CA 1
ATOM 2961 C C . ASN A 1 362 ? 15.877 11.912 -27.785 1.00 96.94 362 ASN A C 1
ATOM 2963 O O . ASN A 1 362 ? 15.450 13.070 -27.876 1.00 96.94 362 ASN A O 1
ATOM 2967 N N . TRP A 1 363 ? 15.893 11.288 -26.604 1.00 98.06 363 TRP A N 1
ATOM 2968 C CA . TRP A 1 363 ? 15.654 12.019 -25.364 1.00 98.06 363 TRP A CA 1
ATOM 2969 C C . TRP A 1 363 ? 16.904 12.808 -24.996 1.00 98.06 363 TRP A C 1
ATOM 2971 O O . TRP A 1 363 ? 17.968 12.240 -24.799 1.00 98.06 363 TRP A O 1
ATOM 2981 N N . SER A 1 364 ? 16.763 14.121 -24.831 1.00 97.94 364 SER A N 1
ATOM 2982 C CA . SER A 1 364 ? 17.839 14.920 -24.250 1.00 97.94 364 SER A CA 1
ATOM 2983 C C . SER A 1 364 ? 18.075 14.546 -22.785 1.00 97.94 364 SER A C 1
ATOM 2985 O O . SER A 1 364 ? 17.141 14.155 -22.077 1.00 97.94 364 SER A O 1
ATOM 2987 N N . ASP A 1 365 ? 19.289 14.779 -22.289 1.00 97.56 365 ASP A N 1
ATOM 2988 C CA . ASP A 1 365 ? 19.641 14.596 -20.875 1.00 97.56 365 ASP A CA 1
ATOM 2989 C C . ASP A 1 365 ? 18.655 15.307 -19.943 1.00 97.56 365 ASP A C 1
ATOM 2991 O O . ASP A 1 365 ? 18.189 14.741 -18.955 1.00 97.56 365 ASP A O 1
ATOM 2995 N N . GLN A 1 366 ? 18.249 16.535 -20.287 1.00 97.88 366 GLN A N 1
ATOM 2996 C CA . GLN A 1 366 ? 17.256 17.272 -19.502 1.00 97.88 366 GLN A CA 1
ATOM 2997 C C . GLN A 1 366 ? 15.887 16.592 -19.493 1.00 97.88 366 GLN A C 1
ATOM 2999 O O . GLN A 1 366 ? 15.211 16.603 -18.462 1.00 97.88 366 GLN A O 1
ATOM 3004 N N . LYS A 1 367 ? 15.471 15.984 -20.609 1.00 98.19 367 LYS A N 1
ATOM 3005 C CA . LYS A 1 367 ? 14.223 15.220 -20.674 1.00 98.19 367 LYS A CA 1
ATOM 3006 C C . LYS A 1 367 ? 14.310 13.967 -19.804 1.00 98.19 367 LYS A C 1
ATOM 3008 O O . LYS A 1 367 ? 13.366 13.703 -19.062 1.00 98.19 367 LYS A O 1
ATOM 3013 N N . ILE A 1 368 ? 15.430 13.244 -19.836 1.00 98.06 368 ILE A N 1
ATOM 3014 C CA . ILE A 1 368 ? 15.686 12.074 -18.980 1.00 98.06 368 ILE A CA 1
ATOM 3015 C C . ILE A 1 368 ? 15.622 12.478 -17.499 1.00 98.06 368 ILE A C 1
ATOM 3017 O O . ILE A 1 368 ? 14.784 11.973 -16.748 1.00 98.06 368 ILE A O 1
ATOM 3021 N N . ILE A 1 369 ? 16.437 13.459 -17.095 1.00 98.31 369 ILE A N 1
ATOM 3022 C CA . ILE A 1 369 ? 16.508 13.966 -15.717 1.00 98.31 369 ILE A CA 1
ATOM 3023 C C . ILE A 1 369 ? 15.142 14.460 -15.250 1.00 98.31 369 ILE A C 1
ATOM 3025 O O . ILE A 1 369 ? 14.697 14.102 -14.156 1.00 98.31 369 ILE A O 1
ATOM 3029 N N . GLY A 1 370 ? 14.474 15.277 -16.067 1.00 98.31 370 GLY A N 1
ATOM 3030 C CA . GLY A 1 370 ? 13.169 15.846 -15.758 1.00 98.31 370 GLY A CA 1
ATOM 3031 C C . GLY A 1 370 ? 12.103 14.773 -15.564 1.00 98.31 370 GLY A C 1
ATOM 3032 O O . GLY A 1 370 ? 11.355 14.837 -14.590 1.00 98.31 370 GLY A O 1
ATOM 3033 N N . THR A 1 371 ? 12.074 13.760 -16.432 1.00 98.44 371 THR A N 1
ATOM 3034 C CA . THR A 1 371 ? 11.069 12.689 -16.389 1.00 98.44 371 THR A CA 1
ATOM 3035 C C . THR A 1 371 ? 11.218 11.829 -15.136 1.00 98.44 371 THR A C 1
ATOM 3037 O O . THR A 1 371 ? 10.243 11.657 -14.403 1.00 98.44 371 THR A O 1
ATOM 3040 N N . TYR A 1 372 ? 12.423 11.337 -14.829 1.00 98.38 372 TYR A N 1
ATOM 3041 C CA . TYR A 1 372 ? 12.630 10.493 -13.646 1.00 98.38 372 TYR A CA 1
ATOM 3042 C C . TYR A 1 372 ? 12.479 11.265 -12.335 1.00 98.38 372 TYR A C 1
ATOM 3044 O O . TYR A 1 372 ? 11.876 10.755 -11.390 1.00 98.38 372 TYR A O 1
ATOM 3052 N N . ASN A 1 373 ? 12.925 12.525 -12.279 1.00 98.44 373 ASN A N 1
ATOM 3053 C CA . ASN A 1 373 ? 12.667 13.365 -11.109 1.00 98.44 373 ASN A CA 1
ATOM 3054 C C . ASN A 1 373 ? 11.170 13.642 -10.926 1.00 98.44 373 ASN A C 1
ATOM 3056 O O . ASN A 1 373 ? 10.680 13.564 -9.801 1.00 98.44 373 ASN A O 1
ATOM 3060 N N . ALA A 1 374 ? 10.431 13.934 -12.002 1.00 98.56 374 ALA A N 1
ATOM 3061 C CA . ALA A 1 374 ? 8.987 14.144 -11.929 1.00 98.56 374 ALA A CA 1
ATOM 3062 C C . ALA A 1 374 ? 8.252 12.877 -11.469 1.00 98.56 374 ALA A C 1
ATOM 3064 O O . ALA A 1 374 ? 7.383 12.960 -10.597 1.00 98.56 374 ALA A O 1
ATOM 3065 N N . LEU A 1 375 ? 8.631 11.704 -11.989 1.00 98.56 375 LEU A N 1
ATOM 3066 C CA . LEU A 1 375 ? 8.079 10.418 -11.561 1.00 98.56 375 LEU A CA 1
ATOM 3067 C C . LEU A 1 375 ? 8.361 10.156 -10.077 1.00 98.56 375 LEU A C 1
ATOM 3069 O O . LEU A 1 375 ? 7.432 9.866 -9.320 1.00 98.56 375 LEU A O 1
ATOM 3073 N N . GLY A 1 376 ? 9.617 10.306 -9.651 1.00 98.31 376 GLY A N 1
ATOM 3074 C CA . GLY A 1 376 ? 10.028 10.112 -8.264 1.00 98.31 376 GLY A CA 1
ATOM 3075 C C . GLY A 1 376 ? 9.307 11.059 -7.304 1.00 98.31 376 GLY A C 1
ATOM 3076 O O . GLY A 1 376 ? 8.757 10.613 -6.297 1.00 98.31 376 GLY A O 1
ATOM 3077 N N . SER A 1 377 ? 9.222 12.353 -7.634 1.00 98.50 377 SER A N 1
ATOM 3078 C CA . SER A 1 377 ? 8.473 13.335 -6.839 1.00 98.50 377 SER A CA 1
ATOM 3079 C C . SER A 1 377 ? 6.979 13.017 -6.778 1.00 98.50 377 SER A C 1
ATOM 3081 O O . SER A 1 377 ? 6.388 13.102 -5.704 1.00 98.50 377 SER A O 1
ATOM 3083 N N . THR A 1 378 ? 6.371 12.600 -7.892 1.00 98.62 378 THR A N 1
ATOM 3084 C CA . THR A 1 378 ? 4.950 12.220 -7.933 1.00 98.62 378 THR A CA 1
ATOM 3085 C C . THR A 1 378 ? 4.680 11.011 -7.041 1.00 98.62 378 THR A C 1
ATOM 3087 O O . THR A 1 378 ? 3.777 11.049 -6.205 1.00 98.62 378 THR A O 1
ATOM 3090 N N . CYS A 1 379 ? 5.502 9.963 -7.150 1.00 98.56 379 CYS A N 1
ATOM 3091 C CA . CYS A 1 379 ? 5.404 8.785 -6.291 1.00 98.56 379 CYS A CA 1
ATOM 3092 C C . CYS A 1 379 ? 5.575 9.157 -4.812 1.00 98.56 379 CYS A C 1
ATOM 3094 O O . CYS A 1 379 ? 4.788 8.719 -3.976 1.00 98.56 379 CYS A O 1
ATOM 3096 N N . PHE A 1 380 ? 6.543 10.017 -4.483 1.00 98.25 380 PHE A N 1
ATOM 3097 C CA . PHE A 1 380 ? 6.770 10.463 -3.108 1.00 98.25 380 PHE A CA 1
ATOM 3098 C C . PHE A 1 380 ? 5.573 11.235 -2.533 1.00 98.25 380 PHE A C 1
ATOM 3100 O O . PHE A 1 380 ? 5.147 10.964 -1.411 1.00 98.25 380 PHE A O 1
ATOM 3107 N N . ILE A 1 381 ? 4.972 12.141 -3.314 1.00 98.44 381 ILE A N 1
ATOM 3108 C CA . ILE A 1 381 ? 3.764 12.884 -2.918 1.00 98.44 381 ILE A CA 1
ATOM 3109 C C . ILE A 1 381 ? 2.589 11.931 -2.678 1.00 98.44 381 ILE A C 1
ATOM 3111 O O . ILE A 1 381 ? 1.865 12.092 -1.692 1.00 98.44 381 ILE A O 1
ATOM 3115 N N . ILE A 1 382 ? 2.402 10.930 -3.543 1.00 98.00 382 ILE A N 1
ATOM 3116 C CA . ILE A 1 382 ? 1.363 9.904 -3.376 1.00 98.00 382 ILE A CA 1
ATOM 3117 C C . ILE A 1 382 ? 1.597 9.116 -2.084 1.00 98.00 382 ILE A C 1
ATOM 3119 O O . ILE A 1 382 ? 0.659 8.938 -1.309 1.00 98.00 382 ILE A O 1
ATOM 3123 N N . LEU A 1 383 ? 2.833 8.687 -1.814 1.00 98.25 383 LEU A N 1
ATOM 3124 C CA . LEU A 1 383 ? 3.180 7.959 -0.592 1.00 98.25 383 LEU A CA 1
ATOM 3125 C C . LEU A 1 383 ? 2.933 8.791 0.669 1.00 98.25 383 LEU A C 1
ATOM 3127 O O . LEU A 1 383 ? 2.310 8.293 1.604 1.00 98.25 383 LEU A O 1
ATOM 3131 N N . ILE A 1 384 ? 3.344 10.064 0.682 1.00 97.75 384 ILE A N 1
ATOM 3132 C CA . ILE A 1 384 ? 3.067 10.980 1.799 1.00 97.75 384 ILE A CA 1
ATOM 3133 C C . ILE A 1 384 ? 1.561 11.162 1.978 1.00 97.75 384 ILE A C 1
ATOM 3135 O O . ILE A 1 384 ? 1.064 11.117 3.099 1.00 97.75 384 ILE A O 1
ATOM 3139 N N . SER A 1 385 ? 0.821 11.331 0.885 1.00 97.31 385 SER A N 1
ATOM 3140 C CA . SER A 1 385 ? -0.630 11.527 0.918 1.00 97.31 385 SER A CA 1
ATOM 3141 C C . SER A 1 385 ? -1.359 10.284 1.438 1.00 97.31 385 SER A C 1
ATOM 3143 O O . SER A 1 385 ? -2.260 10.405 2.266 1.00 97.31 385 SER A O 1
ATOM 3145 N N . LEU A 1 386 ? -0.941 9.083 1.022 1.00 96.00 386 LEU A N 1
ATOM 3146 C CA . LEU A 1 386 ? -1.434 7.814 1.559 1.00 96.00 386 LEU A CA 1
ATOM 3147 C C . LEU A 1 386 ? -1.095 7.674 3.042 1.00 96.00 386 LEU A C 1
ATOM 3149 O O . LEU A 1 386 ? -1.981 7.373 3.840 1.00 96.00 386 LEU A O 1
ATOM 3153 N N . TYR A 1 387 ? 0.154 7.943 3.422 1.00 95.88 387 TYR A N 1
ATOM 3154 C CA . TYR A 1 387 ? 0.582 7.915 4.815 1.00 95.88 387 TYR A CA 1
ATOM 3155 C C . TYR A 1 387 ? -0.260 8.864 5.674 1.00 95.88 387 TYR A C 1
ATOM 3157 O O . TYR A 1 387 ? -0.807 8.432 6.683 1.00 95.88 387 TYR A O 1
ATOM 3165 N N . ILE A 1 388 ? -0.446 10.119 5.253 1.00 94.50 388 ILE A N 1
ATOM 3166 C CA . ILE A 1 388 ? -1.279 11.104 5.955 1.00 94.50 388 ILE A CA 1
ATOM 3167 C C . ILE A 1 388 ? -2.733 10.636 6.019 1.00 94.50 388 ILE A C 1
ATOM 3169 O O . ILE A 1 388 ? -3.348 10.717 7.078 1.00 94.50 388 ILE A O 1
ATOM 3173 N N . PHE A 1 389 ? -3.292 10.110 4.927 1.00 93.50 389 PHE A N 1
ATOM 3174 C CA . PHE A 1 389 ? -4.659 9.594 4.905 1.00 93.50 389 PHE A CA 1
ATOM 3175 C C . PHE A 1 389 ? -4.860 8.466 5.924 1.00 93.50 389 PHE A C 1
ATOM 3177 O O . PHE A 1 389 ? -5.802 8.520 6.715 1.00 93.50 389 PHE A O 1
ATOM 3184 N N . PHE A 1 390 ? -3.978 7.461 5.945 1.00 91.06 390 PHE A N 1
ATOM 3185 C CA . PHE A 1 390 ? -4.058 6.367 6.914 1.00 91.06 390 PHE A CA 1
ATOM 3186 C C . PHE A 1 390 ? -3.749 6.853 8.329 1.00 91.06 390 PHE A C 1
ATOM 3188 O O . PHE A 1 390 ? -4.479 6.502 9.254 1.00 91.06 390 PHE A O 1
ATOM 3195 N N . ALA A 1 391 ? -2.756 7.725 8.501 1.00 89.44 391 ALA A N 1
ATOM 3196 C CA . ALA A 1 391 ? -2.472 8.352 9.779 1.00 89.44 391 ALA A CA 1
ATOM 3197 C C . ALA A 1 391 ? -3.724 9.054 10.307 1.00 89.44 391 ALA A C 1
ATOM 3199 O O . ALA A 1 391 ? -4.144 8.717 11.397 1.00 89.44 391 ALA A O 1
ATOM 3200 N N . ILE A 1 392 ? -4.398 9.919 9.542 1.00 86.75 392 ILE A N 1
ATOM 3201 C CA . ILE A 1 392 ? -5.639 10.604 9.953 1.00 86.75 392 ILE A CA 1
ATOM 3202 C C . ILE A 1 392 ? -6.780 9.613 10.195 1.00 86.75 392 ILE A C 1
ATOM 3204 O O . ILE A 1 392 ? -7.466 9.703 11.211 1.00 86.75 392 ILE A O 1
ATOM 3208 N N . LYS A 1 393 ? -6.989 8.648 9.295 1.00 84.69 393 LYS A N 1
ATOM 3209 C CA . LYS A 1 393 ? -8.045 7.634 9.424 1.00 84.69 393 LYS A CA 1
ATOM 3210 C C . LYS A 1 393 ? -7.918 6.847 10.730 1.00 84.69 393 LYS A C 1
ATOM 3212 O O . LYS A 1 393 ? -8.929 6.588 11.375 1.00 84.69 393 LYS A O 1
ATOM 3217 N N . HIS A 1 394 ? -6.692 6.503 11.121 1.00 77.19 394 HIS A N 1
ATOM 3218 C CA . HIS A 1 394 ? -6.393 5.789 12.362 1.00 77.19 394 HIS A CA 1
ATOM 3219 C C . HIS A 1 394 ? -6.167 6.737 13.562 1.00 77.19 394 HIS A C 1
ATOM 3221 O O . HIS A 1 394 ? -6.295 6.308 14.706 1.00 77.19 394 HIS A O 1
ATOM 3227 N N . ARG A 1 395 ? -5.900 8.031 13.318 1.00 68.38 395 ARG A N 1
ATOM 3228 C CA . ARG A 1 395 ? -5.712 9.104 14.313 1.00 68.38 395 ARG A CA 1
ATOM 3229 C C . ARG A 1 395 ? -6.940 9.966 14.578 1.00 68.38 395 ARG A C 1
ATOM 3231 O O . ARG A 1 395 ? -6.799 10.851 15.411 1.00 68.38 395 ARG A O 1
ATOM 3238 N N . ARG A 1 396 ? -8.122 9.762 13.978 1.00 58.12 396 ARG A N 1
ATOM 3239 C CA . ARG A 1 396 ? -9.341 10.465 14.450 1.00 58.12 396 ARG A CA 1
ATOM 3240 C C . ARG A 1 396 ? -9.444 10.393 15.984 1.00 58.12 396 ARG A C 1
ATOM 3242 O O . ARG A 1 396 ? -9.598 11.411 16.628 1.00 58.12 396 ARG A O 1
ATOM 3249 N N . TRP A 1 397 ? -9.068 9.252 16.549 1.00 55.34 397 TRP A N 1
ATOM 3250 C CA . TRP A 1 397 ? -8.887 9.042 17.984 1.00 55.34 397 TRP A CA 1
ATOM 3251 C C . TRP A 1 397 ? -7.739 9.841 18.681 1.00 55.34 397 TRP A C 1
ATOM 3253 O O . TRP A 1 397 ? -7.916 10.280 19.811 1.00 55.34 397 TRP A O 1
ATOM 3263 N N . ILE A 1 398 ? -6.576 10.090 18.050 1.00 52.28 398 ILE A N 1
ATOM 3264 C CA . ILE A 1 398 ? -5.476 10.915 18.628 1.00 52.28 398 ILE A CA 1
ATOM 3265 C C . ILE A 1 398 ? -5.764 12.416 18.503 1.00 52.28 398 ILE A C 1
ATOM 3267 O O . ILE A 1 398 ? -5.431 13.187 19.399 1.00 52.28 398 ILE A O 1
ATOM 3271 N N . ILE A 1 399 ? -6.340 12.856 17.381 1.00 49.38 399 ILE A N 1
ATOM 3272 C CA . ILE A 1 399 ? -6.670 14.269 17.152 1.00 49.38 399 ILE A CA 1
ATOM 3273 C C . ILE A 1 399 ? -7.763 14.711 18.132 1.00 49.38 399 ILE A C 1
ATOM 3275 O O . ILE A 1 399 ? -7.629 15.790 18.705 1.00 49.38 399 ILE A O 1
ATOM 3279 N N . ASP A 1 400 ? -8.731 13.841 18.435 1.00 52.88 400 ASP A N 1
ATOM 3280 C CA . ASP A 1 400 ? -9.722 14.064 19.497 1.00 52.88 400 ASP A CA 1
ATOM 3281 C C . ASP A 1 400 ? -9.081 14.242 20.892 1.00 52.88 400 ASP A C 1
ATOM 3283 O O . ASP A 1 400 ? -9.690 14.868 21.754 1.00 52.88 400 ASP A O 1
ATOM 3287 N N . ARG A 1 401 ? -7.842 13.757 21.098 1.00 48.88 401 ARG A N 1
ATOM 3288 C CA . ARG A 1 401 ? -7.053 13.861 22.345 1.00 48.88 401 ARG A CA 1
ATOM 3289 C C . ARG A 1 401 ? -6.049 15.027 22.368 1.00 48.88 401 ARG A C 1
ATOM 3291 O O . ARG A 1 401 ? -5.631 15.468 23.434 1.00 48.88 401 ARG A O 1
ATOM 3298 N N . ILE A 1 402 ? -5.604 15.513 21.204 1.00 46.28 402 ILE A N 1
ATOM 3299 C CA . ILE A 1 402 ? -4.680 16.663 21.094 1.00 46.28 402 ILE A CA 1
ATOM 3300 C C . ILE A 1 402 ? -5.464 17.974 20.987 1.00 46.28 402 ILE A C 1
ATOM 3302 O O . ILE A 1 402 ? -5.088 18.955 21.620 1.00 46.28 402 ILE A O 1
ATOM 3306 N N . SER A 1 403 ? -6.583 17.982 20.255 1.00 44.38 403 SER A N 1
ATOM 3307 C CA . SER A 1 403 ? -7.506 19.126 20.177 1.00 44.38 403 SER A CA 1
ATOM 3308 C C . SER A 1 403 ? -8.237 19.400 21.498 1.00 44.38 403 SER A C 1
ATOM 3310 O O . SER A 1 403 ? -8.930 20.408 21.609 1.00 44.38 403 SER A O 1
ATOM 3312 N N . SER A 1 404 ? -8.115 18.500 22.475 1.00 40.81 404 SER A N 1
ATOM 3313 C CA . SER A 1 404 ? -8.777 18.564 23.775 1.00 40.81 404 SER A CA 1
ATOM 3314 C C . SER A 1 404 ? -7.887 19.041 24.914 1.00 40.81 404 SER A C 1
ATOM 3316 O O . SER A 1 404 ? -8.338 19.080 26.057 1.00 40.81 404 SER A O 1
ATOM 3318 N N . LYS A 1 405 ? -6.622 19.383 24.641 1.00 32.97 405 LYS A N 1
ATOM 3319 C CA . LYS A 1 405 ? -5.840 20.161 25.598 1.00 32.97 405 LYS A CA 1
ATOM 3320 C C . LYS A 1 405 ? -6.244 21.627 25.428 1.00 32.97 405 LYS A C 1
ATOM 3322 O O . LYS A 1 405 ? -5.939 22.183 24.372 1.00 32.97 405 LYS A O 1
ATOM 3327 N N . PRO A 1 406 ? -6.934 22.257 26.397 1.00 39.00 406 PRO A N 1
ATOM 3328 C CA . PRO A 1 406 ? -6.987 23.710 26.411 1.00 39.00 406 PRO A CA 1
ATOM 3329 C C . PRO A 1 406 ? -5.543 24.229 26.479 1.00 39.00 406 PRO A C 1
ATOM 3331 O O . PRO A 1 406 ? -4.726 23.690 27.232 1.00 39.00 406 PRO A O 1
ATOM 3334 N N . LEU A 1 407 ? -5.233 25.198 25.617 1.00 35.53 407 LEU A N 1
ATOM 3335 C CA . LEU A 1 407 ? -4.032 26.028 25.726 1.00 35.53 407 LEU A CA 1
ATOM 3336 C C . LEU A 1 407 ? -4.048 26.809 27.040 1.00 35.53 407 LEU A C 1
ATOM 3338 O O . LEU A 1 407 ? -5.150 27.280 27.411 1.00 35.53 407 LEU A O 1
#